Protein AF-A0A497EFI0-F1 (afdb_monomer)

Structure (mmCIF, N/CA/C/O backbone):
data_AF-A0A497EFI0-F1
#
_entry.id   AF-A0A497EFI0-F1
#
loop_
_atom_site.group_PDB
_atom_site.id
_atom_site.type_symbol
_atom_site.label_atom_id
_atom_site.label_alt_id
_atom_site.label_comp_id
_atom_site.label_asym_id
_atom_site.label_entity_id
_atom_site.label_seq_id
_atom_site.pdbx_PDB_ins_code
_atom_site.Cartn_x
_atom_site.Cartn_y
_atom_site.Cartn_z
_atom_site.occupancy
_atom_site.B_iso_or_equiv
_atom_site.auth_seq_id
_atom_site.auth_comp_id
_atom_site.auth_asym_id
_atom_site.auth_atom_id
_atom_site.pdbx_PDB_model_num
ATOM 1 N N . THR A 1 1 ? -3.364 -7.934 13.413 1.00 81.25 1 THR A N 1
ATOM 2 C CA . THR A 1 1 ? -3.113 -9.113 14.277 1.00 81.25 1 THR A CA 1
ATOM 3 C C . THR A 1 1 ? -1.949 -8.942 15.239 1.00 81.25 1 THR A C 1
ATOM 5 O O . THR A 1 1 ? -2.196 -9.172 16.417 1.00 81.25 1 THR A O 1
ATOM 8 N N . PRO A 1 2 ? -0.735 -8.529 14.817 1.00 92.06 2 PRO A N 1
ATOM 9 C CA . PRO A 1 2 ? 0.424 -8.446 15.719 1.00 92.06 2 PRO A CA 1
ATOM 10 C C . PRO A 1 2 ? 0.178 -7.584 16.967 1.00 92.06 2 PRO A C 1
ATOM 12 O O . PRO A 1 2 ? 0.389 -8.054 18.076 1.00 92.06 2 PRO A O 1
ATOM 15 N N . ALA A 1 3 ? -0.454 -6.416 16.804 1.00 95.56 3 ALA A N 1
ATOM 16 C CA . ALA A 1 3 ? -0.774 -5.524 17.921 1.00 95.56 3 ALA A CA 1
ATOM 17 C C . ALA A 1 3 ? -1.614 -6.180 19.037 1.00 95.56 3 ALA A C 1
ATOM 19 O O . ALA A 1 3 ? -1.465 -5.829 20.201 1.00 95.56 3 ALA A O 1
ATOM 20 N N . LEU A 1 4 ? -2.484 -7.149 18.715 1.00 96.50 4 LEU A N 1
ATOM 21 C CA . LEU A 1 4 ? -3.249 -7.875 19.738 1.00 96.50 4 LEU A CA 1
ATOM 22 C C . LEU A 1 4 ? -2.348 -8.789 20.576 1.00 96.50 4 LEU A C 1
ATOM 24 O O . LEU A 1 4 ? -2.566 -8.927 21.777 1.00 96.50 4 LEU A O 1
ATOM 28 N N . LEU A 1 5 ? -1.349 -9.409 19.942 1.00 96.38 5 LEU A N 1
ATOM 29 C CA . LEU A 1 5 ? -0.369 -10.248 20.627 1.00 96.38 5 LEU A CA 1
ATOM 30 C C . LEU A 1 5 ? 0.557 -9.392 21.493 1.00 96.38 5 LEU A C 1
ATOM 32 O O . LEU A 1 5 ? 0.823 -9.774 22.627 1.00 96.38 5 LEU A O 1
ATOM 36 N N . ASP A 1 6 ? 0.958 -8.217 21.008 1.00 96.69 6 ASP A N 1
ATOM 37 C CA . ASP A 1 6 ? 1.767 -7.270 21.780 1.00 96.69 6 ASP A CA 1
ATOM 38 C C . ASP A 1 6 ? 1.012 -6.769 23.018 1.00 96.69 6 ASP A C 1
ATOM 40 O O . ASP A 1 6 ? 1.574 -6.747 24.111 1.00 96.69 6 ASP A O 1
ATOM 44 N N . ILE A 1 7 ? -0.282 -6.443 22.890 1.00 97.56 7 ILE A N 1
ATOM 45 C CA . ILE A 1 7 ? -1.133 -6.069 24.034 1.00 97.56 7 ILE A CA 1
ATOM 46 C C . ILE A 1 7 ? -1.234 -7.224 25.030 1.00 97.56 7 ILE A C 1
ATOM 48 O O . ILE A 1 7 ? -1.039 -7.015 26.225 1.00 97.56 7 ILE A O 1
ATOM 52 N N . ALA A 1 8 ? -1.508 -8.446 24.561 1.00 97.19 8 ALA A N 1
ATOM 53 C CA . ALA A 1 8 ? -1.563 -9.612 25.439 1.00 97.19 8 ALA A CA 1
ATOM 54 C C . ALA A 1 8 ? -0.219 -9.845 26.150 1.00 97.19 8 ALA A C 1
ATOM 56 O O . ALA A 1 8 ? -0.197 -10.084 27.355 1.00 97.19 8 ALA A O 1
ATOM 57 N N . SER A 1 9 ? 0.898 -9.720 25.429 1.00 97.31 9 SER A N 1
ATOM 58 C CA . SER A 1 9 ? 2.241 -9.858 25.990 1.00 97.31 9 SER A CA 1
ATOM 59 C C . SER A 1 9 ? 2.523 -8.789 27.041 1.00 97.31 9 SER A C 1
ATOM 61 O O . SER A 1 9 ? 3.037 -9.122 28.105 1.00 97.31 9 SER A O 1
ATOM 63 N N . PHE A 1 10 ? 2.180 -7.527 26.773 1.00 97.69 10 PHE A N 1
ATOM 64 C CA . PHE A 1 10 ? 2.339 -6.421 27.716 1.00 97.69 10 PHE A CA 1
ATOM 65 C C . PHE A 1 10 ? 1.568 -6.684 29.012 1.00 97.69 10 PHE A C 1
ATOM 67 O O . PHE A 1 10 ? 2.179 -6.700 30.078 1.00 97.69 10 PHE A O 1
ATOM 74 N N . LEU A 1 11 ? 0.269 -6.980 28.910 1.00 97.62 11 LEU A N 1
ATOM 75 C CA . LEU A 1 11 ? -0.602 -7.211 30.066 1.00 97.62 11 LEU A CA 1
ATOM 76 C C . LEU A 1 11 ? -0.164 -8.416 30.910 1.00 97.62 11 LEU A C 1
ATOM 78 O O . LEU A 1 11 ? -0.281 -8.385 32.129 1.00 97.62 11 LEU A O 1
ATOM 82 N N . LEU A 1 12 ? 0.332 -9.483 30.277 1.00 96.19 12 LEU A N 1
ATOM 83 C CA . LEU A 1 12 ? 0.770 -10.693 30.981 1.00 96.19 12 LEU A CA 1
ATOM 84 C C . LEU A 1 12 ? 2.172 -10.574 31.581 1.00 96.19 12 LEU A C 1
ATOM 86 O O . LEU A 1 12 ? 2.466 -11.252 32.563 1.00 96.19 12 LEU A O 1
ATOM 90 N N . SER A 1 13 ? 3.038 -9.762 30.974 1.00 98.00 13 SER A N 1
ATOM 91 C CA . SER A 1 13 ? 4.444 -9.645 31.384 1.00 98.00 13 SER A CA 1
ATOM 92 C C . SER A 1 13 ? 4.680 -8.507 32.374 1.00 98.00 13 SER A C 1
ATOM 94 O O . SER A 1 13 ? 5.673 -8.555 33.089 1.00 98.00 13 SER A O 1
ATOM 96 N N . HIS A 1 14 ? 3.785 -7.516 32.411 1.00 96.62 14 HIS A N 1
ATOM 97 C CA . HIS A 1 14 ? 3.855 -6.355 33.304 1.00 96.62 14 HIS A CA 1
ATOM 98 C C . HIS A 1 14 ? 2.514 -6.108 34.030 1.00 96.62 14 HIS A C 1
ATOM 100 O O . HIS A 1 14 ? 1.999 -4.989 33.992 1.00 96.62 14 HIS A O 1
ATOM 106 N N . PRO A 1 15 ? 1.879 -7.131 34.638 1.00 96.44 15 PRO A N 1
ATOM 107 C CA . PRO A 1 15 ? 0.551 -6.996 35.247 1.00 96.44 15 PRO A CA 1
ATOM 108 C C . PRO A 1 15 ? 0.503 -6.001 36.418 1.00 96.44 15 PRO A C 1
ATOM 110 O O . PRO A 1 15 ? -0.572 -5.520 36.765 1.00 96.44 15 PRO A O 1
ATOM 113 N N . GLU A 1 16 ? 1.645 -5.708 37.038 1.00 96.56 16 GLU A N 1
ATOM 114 C CA . GLU A 1 16 ? 1.795 -4.769 38.149 1.00 96.56 16 GLU A CA 1
ATOM 115 C C . GLU A 1 16 ? 1.832 -3.295 37.732 1.00 96.56 16 GLU A C 1
ATOM 117 O O . GLU A 1 16 ? 1.641 -2.426 38.586 1.00 96.56 16 GLU A O 1
ATOM 122 N N . GLU A 1 17 ? 2.075 -2.998 36.451 1.00 95.88 17 GLU A N 1
ATOM 123 C CA . GLU A 1 17 ? 2.057 -1.619 35.965 1.00 95.88 17 GLU A CA 1
ATOM 124 C C . GLU A 1 17 ? 0.642 -1.040 36.127 1.00 95.88 17 GLU A C 1
ATOM 126 O O . GLU A 1 17 ? -0.330 -1.723 35.781 1.00 95.88 17 GLU A O 1
ATOM 131 N N . PRO A 1 18 ? 0.477 0.199 36.635 1.00 94.00 18 PRO A N 1
ATOM 132 C CA . PRO A 1 18 ? -0.839 0.760 36.950 1.00 94.00 18 PRO A CA 1
ATOM 133 C C . PRO A 1 18 ? -1.836 0.678 35.789 1.00 94.00 18 PRO A C 1
ATOM 135 O O . PRO A 1 18 ? -3.012 0.363 35.981 1.00 94.00 18 PRO A O 1
ATOM 138 N N . GLU A 1 19 ? -1.356 0.922 34.572 1.00 90.12 19 GLU A N 1
ATOM 139 C CA . GLU A 1 19 ? -2.124 0.846 33.339 1.00 90.12 19 GLU A CA 1
ATOM 140 C C . GLU A 1 19 ? -2.600 -0.578 33.023 1.00 90.12 19 GLU A C 1
ATOM 142 O O . GLU A 1 19 ? -3.739 -0.765 32.592 1.00 90.12 19 GLU A O 1
ATOM 147 N N . ALA A 1 20 ? -1.741 -1.581 33.221 1.00 96.38 20 ALA A N 1
ATOM 148 C CA . ALA A 1 20 ? -2.075 -2.980 32.982 1.00 96.38 20 ALA A CA 1
ATOM 149 C C . ALA A 1 20 ? -3.011 -3.517 34.071 1.00 96.38 20 ALA A C 1
ATOM 151 O O . ALA A 1 20 ? -4.028 -4.133 33.742 1.00 96.38 20 ALA A O 1
ATOM 152 N N . SER A 1 21 ? -2.722 -3.220 35.344 1.00 97.19 21 SER A N 1
ATOM 153 C CA . SER A 1 21 ? -3.550 -3.624 36.488 1.00 97.19 21 SER A CA 1
ATOM 154 C C . SER A 1 21 ? -4.974 -3.105 36.333 1.00 97.19 21 SER A C 1
ATOM 156 O O . SER A 1 21 ? -5.916 -3.888 36.398 1.00 97.19 21 SER A O 1
ATOM 158 N N . ALA A 1 22 ? -5.152 -1.815 36.020 1.00 96.25 22 ALA A N 1
ATOM 159 C CA . ALA A 1 22 ? -6.482 -1.235 35.843 1.00 96.25 22 ALA A CA 1
ATOM 160 C C . ALA A 1 22 ? -7.291 -1.958 34.751 1.00 96.25 22 ALA A C 1
ATOM 162 O O . ALA A 1 22 ? -8.477 -2.238 34.933 1.00 96.25 22 ALA A O 1
ATOM 163 N N . ILE A 1 23 ? -6.656 -2.308 33.628 1.00 97.88 23 ILE A N 1
ATOM 164 C CA . ILE A 1 23 ? -7.300 -3.073 32.553 1.00 97.88 23 ILE A CA 1
ATOM 165 C C . ILE A 1 23 ? -7.694 -4.469 33.038 1.00 97.88 23 ILE A C 1
ATOM 167 O O . ILE A 1 23 ? -8.836 -4.878 32.827 1.00 97.88 23 ILE A O 1
ATOM 171 N N . LEU A 1 24 ? -6.776 -5.194 33.678 1.00 97.50 24 LEU A N 1
ATOM 172 C CA . LEU A 1 24 ? -7.003 -6.568 34.131 1.00 97.50 24 LEU A CA 1
ATOM 173 C C . LEU A 1 24 ? -8.047 -6.658 35.257 1.00 97.50 24 LEU A C 1
ATOM 175 O O . LEU A 1 24 ? -8.803 -7.628 35.305 1.00 97.50 24 LEU A O 1
ATOM 179 N N . ASP A 1 25 ? -8.133 -5.637 36.111 1.00 97.38 25 ASP A N 1
ATOM 180 C CA . ASP A 1 25 ? -9.068 -5.570 37.238 1.00 97.38 25 ASP A CA 1
ATOM 181 C C . ASP A 1 25 ? -10.500 -5.211 36.807 1.00 97.38 25 ASP A C 1
ATOM 183 O O . ASP A 1 25 ? -11.474 -5.624 37.445 1.00 97.38 25 ASP A O 1
ATOM 187 N N . HIS A 1 26 ? -10.655 -4.443 35.722 1.00 97.25 26 HIS A N 1
ATOM 188 C CA . HIS A 1 26 ? -11.951 -3.893 35.308 1.00 97.25 26 HIS A CA 1
ATOM 189 C C . HIS A 1 26 ? -12.516 -4.480 34.012 1.00 97.25 26 HIS A C 1
ATOM 191 O O . HIS A 1 26 ? -13.729 -4.399 33.793 1.00 97.25 26 HIS A O 1
ATOM 197 N N . LEU A 1 27 ? -11.684 -5.055 33.140 1.00 97.56 27 LEU A N 1
ATOM 198 C CA . LEU A 1 27 ? -12.095 -5.501 31.810 1.00 97.56 27 LEU A CA 1
ATOM 199 C C . LEU A 1 27 ? -11.852 -6.995 31.604 1.00 97.56 27 LEU A C 1
ATOM 201 O O . LEU A 1 27 ? -10.815 -7.555 31.936 1.00 97.56 27 LEU A O 1
ATOM 205 N N . THR A 1 28 ? -12.807 -7.642 30.938 1.00 97.12 28 THR A N 1
ATOM 206 C CA . THR A 1 28 ? -12.587 -8.951 30.315 1.00 97.12 28 THR A CA 1
ATOM 207 C C . THR A 1 28 ? -12.268 -8.744 28.841 1.00 97.12 28 THR A C 1
ATOM 209 O O . THR A 1 28 ? -13.112 -8.259 28.085 1.00 97.12 28 THR A O 1
ATOM 212 N N . LEU A 1 29 ? -11.063 -9.126 28.418 1.00 97.44 29 LEU A N 1
ATOM 213 C CA . LEU A 1 29 ? -10.630 -8.992 27.028 1.00 97.44 29 LEU A CA 1
ATOM 214 C C . LEU A 1 29 ? -10.913 -10.275 26.240 1.00 97.44 29 LEU A C 1
ATOM 216 O O . LEU A 1 29 ? -10.437 -11.355 26.582 1.00 97.44 29 LEU A O 1
ATOM 220 N N . LEU A 1 30 ? -11.674 -10.147 25.152 1.00 97.31 30 LEU A N 1
ATOM 221 C CA . LEU A 1 30 ? -11.945 -11.229 24.205 1.00 97.31 30 LEU A CA 1
ATOM 222 C C . LEU A 1 30 ? -11.172 -10.950 22.919 1.00 97.31 30 LEU A C 1
ATOM 224 O O . LEU A 1 30 ? -11.534 -10.053 22.158 1.00 97.31 30 LEU A O 1
ATOM 228 N N . MET A 1 31 ? -10.108 -11.710 22.674 1.00 96.81 31 MET A N 1
ATOM 229 C CA . MET A 1 31 ? -9.236 -11.506 21.519 1.00 96.81 31 MET A CA 1
ATOM 230 C C . MET A 1 31 ? -9.398 -12.642 20.509 1.00 96.81 31 MET A C 1
ATOM 232 O O . MET A 1 31 ? -9.304 -13.816 20.859 1.00 96.81 31 MET A O 1
ATOM 236 N N . ILE A 1 32 ? -9.610 -12.286 19.240 1.00 95.94 32 ILE A N 1
ATOM 237 C CA . ILE A 1 32 ? -9.580 -13.213 18.101 1.00 95.94 32 ILE A CA 1
ATOM 238 C C . ILE A 1 32 ? -8.419 -12.766 17.203 1.00 95.94 32 ILE A C 1
ATOM 240 O O . ILE A 1 32 ? -8.621 -11.892 16.360 1.00 95.94 32 ILE A O 1
ATOM 244 N N . PRO A 1 33 ? -7.197 -13.307 17.384 1.00 93.12 33 PRO A N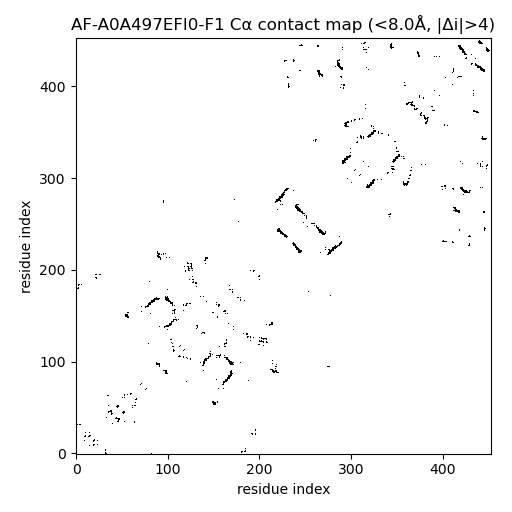 1
ATOM 245 C CA . PRO A 1 33 ? -6.017 -12.824 16.665 1.00 93.12 33 PRO A CA 1
ATOM 246 C C . PRO A 1 33 ? -6.150 -12.922 15.141 1.00 93.12 33 PRO A C 1
ATOM 248 O O . PRO A 1 33 ? -5.724 -12.017 14.426 1.00 93.12 33 PRO A O 1
ATOM 251 N N . MET A 1 34 ? -6.761 -13.997 14.640 1.00 94.62 34 MET A N 1
ATOM 252 C CA . MET A 1 34 ? -6.980 -14.213 13.213 1.00 94.62 34 MET A CA 1
ATOM 253 C C . MET A 1 34 ? -8.343 -14.861 12.979 1.00 94.62 34 MET A C 1
ATOM 255 O O . MET A 1 34 ? -8.526 -16.046 13.244 1.00 94.62 34 MET A O 1
ATOM 259 N N . LEU A 1 35 ? -9.308 -14.077 12.489 1.00 95.75 35 LEU A N 1
ATOM 260 C CA . LEU A 1 35 ? -10.653 -14.581 12.207 1.00 95.75 35 LEU A CA 1
ATOM 261 C C . LEU A 1 35 ? -10.689 -15.456 10.948 1.00 95.75 35 LEU A C 1
ATOM 263 O O . LEU A 1 35 ? -11.441 -16.417 10.930 1.00 95.75 35 LEU A O 1
ATOM 267 N N . ASN A 1 36 ? -9.900 -15.127 9.917 1.00 96.81 36 ASN A N 1
ATOM 268 C CA . ASN A 1 36 ? -9.830 -15.853 8.641 1.00 96.81 36 ASN A CA 1
ATOM 269 C C . ASN A 1 36 ? -8.434 -16.486 8.448 1.00 96.81 36 ASN A C 1
ATOM 271 O O . ASN A 1 36 ? -7.634 -15.956 7.671 1.00 96.81 36 ASN A O 1
ATOM 275 N N . PRO A 1 37 ? -8.109 -17.577 9.165 1.00 95.62 37 PRO A N 1
ATOM 276 C CA . PRO A 1 37 ? -6.789 -18.199 9.080 1.00 95.62 37 PRO A CA 1
ATOM 277 C C . PRO A 1 37 ? -6.489 -18.771 7.687 1.00 95.62 37 PRO A C 1
ATOM 279 O O . PRO A 1 37 ? -5.375 -18.599 7.203 1.00 95.62 37 PRO A O 1
ATOM 282 N N . ASP A 1 38 ? -7.477 -19.360 7.003 1.00 95.75 38 ASP A N 1
ATOM 283 C CA . ASP A 1 38 ? -7.301 -19.926 5.656 1.00 95.75 38 ASP A CA 1
ATOM 284 C C . ASP A 1 38 ? -6.945 -18.847 4.625 1.00 95.75 38 ASP A C 1
ATOM 286 O O . ASP A 1 38 ? -6.056 -19.017 3.792 1.00 95.75 38 ASP A O 1
ATOM 290 N N . GLY A 1 39 ? -7.642 -17.706 4.681 1.00 94.38 39 GLY A N 1
ATOM 291 C CA . GLY A 1 39 ? -7.337 -16.571 3.818 1.00 94.38 39 GLY A CA 1
ATOM 292 C C . GLY A 1 39 ? -5.957 -15.986 4.107 1.00 94.38 39 GLY A C 1
ATOM 293 O O . GLY A 1 39 ? -5.224 -15.680 3.171 1.00 94.38 39 GLY A O 1
ATOM 294 N N . ALA A 1 40 ? -5.580 -15.883 5.384 1.00 92.06 40 ALA A N 1
ATOM 295 C CA . ALA A 1 40 ? -4.267 -15.387 5.784 1.00 92.06 40 ALA A CA 1
ATOM 296 C C . ALA A 1 40 ? -3.125 -16.302 5.314 1.00 92.06 40 ALA A C 1
ATOM 298 O O . ALA A 1 40 ? -2.138 -15.804 4.782 1.00 92.06 40 ALA A O 1
ATOM 299 N N . GLN A 1 41 ? -3.274 -17.625 5.449 1.00 90.69 41 GLN A N 1
ATOM 300 C CA . GLN A 1 41 ? -2.273 -18.597 4.993 1.00 90.69 41 GLN A CA 1
ATOM 301 C C . GLN A 1 41 ? -2.008 -18.486 3.483 1.00 90.69 41 GLN A C 1
ATOM 303 O O . GLN A 1 41 ? -0.862 -18.572 3.042 1.00 90.69 41 GLN A O 1
ATOM 308 N N . ASP A 1 42 ? -3.063 -18.252 2.702 1.00 89.31 42 ASP A N 1
ATOM 309 C CA . ASP A 1 42 ? -3.000 -18.165 1.241 1.00 89.31 42 ASP A CA 1
ATOM 310 C C . ASP A 1 42 ? -2.867 -16.716 0.719 1.00 89.31 42 ASP A C 1
ATOM 312 O O . ASP A 1 42 ? -3.015 -16.491 -0.483 1.00 89.31 42 ASP A O 1
ATOM 316 N N . TYR A 1 43 ? -2.636 -15.725 1.593 1.00 87.94 43 TYR A N 1
ATOM 317 C CA . TYR A 1 43 ? -2.561 -14.291 1.254 1.00 87.94 43 TYR A CA 1
ATOM 318 C C . TYR A 1 43 ? -3.734 -13.801 0.390 1.00 87.94 43 TYR A C 1
ATOM 320 O O . TYR A 1 43 ? -3.582 -13.097 -0.610 1.00 87.94 43 TYR A O 1
ATOM 328 N N . ARG A 1 44 ? -4.953 -14.185 0.774 1.00 90.25 44 ARG A N 1
ATOM 329 C CA . ARG A 1 44 ? -6.186 -13.822 0.071 1.00 90.25 44 ARG A CA 1
ATOM 330 C C . ARG A 1 44 ? -7.248 -13.295 1.021 1.00 90.25 44 ARG A C 1
ATOM 332 O O . ARG A 1 44 ? -7.424 -13.744 2.148 1.00 90.25 44 ARG A O 1
ATOM 339 N N . ARG A 1 45 ? -8.060 -12.377 0.498 1.00 93.69 45 ARG A N 1
ATOM 340 C CA . ARG A 1 45 ? -9.152 -11.737 1.245 1.00 93.69 45 ARG A CA 1
ATOM 341 C C . ARG A 1 45 ? -10.246 -12.711 1.709 1.00 93.69 45 ARG A C 1
ATOM 343 O O . ARG A 1 45 ? -10.840 -12.515 2.765 1.00 93.69 45 ARG A O 1
ATOM 350 N N . ARG A 1 46 ? -10.588 -13.696 0.878 1.00 97.06 46 ARG A N 1
ATOM 351 C CA . ARG A 1 46 ? -11.712 -14.623 1.106 1.00 97.06 46 ARG A CA 1
ATOM 352 C C . ARG A 1 46 ? -11.245 -15.860 1.866 1.00 97.06 46 ARG A C 1
ATOM 354 O O . ARG A 1 46 ? -10.083 -16.228 1.755 1.00 97.06 46 ARG A O 1
ATOM 361 N N . ASN A 1 47 ? -12.141 -16.501 2.608 1.00 96.75 47 ASN A N 1
ATOM 362 C CA . ASN A 1 47 ? -11.833 -17.771 3.268 1.00 96.75 47 ASN A CA 1
ATOM 363 C C . ASN A 1 47 ? -11.742 -18.939 2.262 1.00 96.75 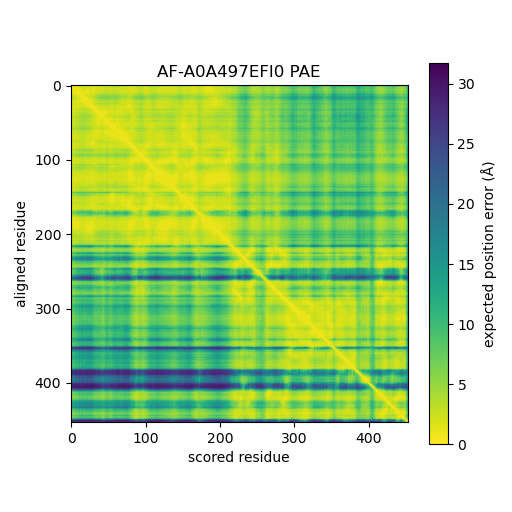47 ASN A C 1
ATOM 365 O O . ASN A 1 47 ? -11.924 -18.747 1.053 1.00 96.75 47 ASN A O 1
ATOM 369 N N . ALA A 1 48 ? -11.505 -20.164 2.746 1.00 97.00 48 ALA A N 1
ATOM 370 C CA . ALA A 1 48 ? -11.396 -21.353 1.895 1.00 97.00 48 ALA A CA 1
ATOM 371 C C . ALA A 1 48 ? -12.642 -21.624 1.031 1.00 97.00 48 ALA A C 1
ATOM 373 O O . ALA A 1 48 ? -12.519 -22.148 -0.075 1.00 97.00 48 ALA A O 1
ATOM 374 N N . GLN A 1 49 ? -13.829 -21.211 1.487 1.00 97.00 49 GLN A N 1
ATOM 375 C CA . GLN A 1 49 ? -15.088 -21.338 0.742 1.00 97.00 49 GLN A CA 1
ATOM 376 C C . GLN A 1 49 ? -15.274 -20.244 -0.326 1.00 97.00 49 GLN A C 1
ATOM 378 O O . GLN A 1 49 ? -16.292 -20.222 -1.017 1.00 97.00 49 GLN A O 1
ATOM 383 N N . GLY A 1 50 ? -14.331 -19.306 -0.457 1.00 96.94 50 GLY A N 1
ATOM 384 C CA . GLY A 1 50 ? -14.449 -18.165 -1.364 1.00 96.94 50 GLY A CA 1
ATOM 385 C C . GLY A 1 50 ? -15.405 -17.077 -0.863 1.00 96.94 50 GLY A C 1
ATOM 386 O O . GLY A 1 50 ? -15.821 -16.217 -1.644 1.00 96.94 50 GLY A O 1
ATOM 387 N N . ILE A 1 51 ? -15.754 -17.073 0.426 1.00 97.56 51 ILE A N 1
ATOM 388 C CA . ILE A 1 51 ? -16.660 -16.087 1.021 1.00 97.56 51 ILE A CA 1
ATOM 389 C C . ILE A 1 51 ? -15.838 -14.958 1.656 1.00 97.56 51 ILE A C 1
ATOM 391 O O . ILE A 1 51 ? -14.804 -15.182 2.283 1.00 97.56 51 ILE A O 1
ATOM 395 N N . ASP A 1 52 ? -16.280 -13.712 1.464 1.00 97.19 52 ASP A N 1
ATOM 396 C CA . ASP A 1 52 ? -15.776 -12.581 2.248 1.00 97.19 52 ASP A CA 1
ATOM 397 C C . ASP A 1 52 ? -16.494 -12.600 3.600 1.00 97.19 52 ASP A C 1
ATOM 399 O O . ASP A 1 52 ? -17.688 -12.291 3.673 1.00 97.19 52 ASP A O 1
ATOM 403 N N . ASN A 1 53 ? -15.770 -12.975 4.658 1.00 96.69 53 ASN A N 1
ATOM 404 C CA . ASN A 1 53 ? -16.319 -13.090 6.011 1.00 96.69 53 ASN A CA 1
ATOM 405 C C . ASN A 1 53 ? -17.003 -11.785 6.452 1.00 96.69 53 ASN A C 1
ATOM 407 O O . ASN A 1 53 ? -18.085 -11.818 7.031 1.00 96.69 53 ASN A O 1
ATOM 411 N N . ASN A 1 54 ? -16.467 -10.616 6.080 1.00 96.50 54 ASN A N 1
ATOM 412 C CA . ASN A 1 54 ? -17.058 -9.314 6.405 1.00 96.50 54 ASN A CA 1
ATOM 413 C C . ASN A 1 54 ? -18.203 -8.904 5.449 1.00 96.50 54 ASN A C 1
ATOM 415 O O . ASN A 1 54 ? -18.560 -7.727 5.346 1.00 96.50 54 ASN A O 1
ATOM 419 N N . ARG A 1 55 ? -18.772 -9.851 4.698 1.00 97.31 55 ARG A N 1
ATOM 420 C CA . ARG A 1 55 ? -19.989 -9.689 3.884 1.00 97.31 55 ARG A CA 1
ATOM 421 C C . ARG A 1 55 ? -21.038 -10.771 4.161 1.00 97.31 55 ARG A C 1
ATOM 423 O O . ARG A 1 55 ? -22.002 -10.878 3.391 1.00 97.31 55 ARG A O 1
ATOM 430 N N . ASP A 1 56 ? -20.856 -11.532 5.240 1.00 97.12 56 ASP A N 1
ATOM 431 C CA . ASP A 1 56 ? -21.673 -12.687 5.626 1.00 97.12 56 ASP A CA 1
ATOM 432 C C . ASP A 1 56 ? -22.408 -12.507 6.974 1.00 97.12 56 ASP A C 1
ATOM 434 O O . ASP A 1 56 ? -23.039 -13.428 7.481 1.00 97.12 56 ASP A O 1
ATOM 438 N N . ALA A 1 57 ? -22.415 -11.303 7.559 1.00 97.06 57 ALA A N 1
ATOM 439 C CA . ALA A 1 57 ? -22.974 -11.088 8.902 1.00 97.06 57 ALA A CA 1
ATOM 440 C C . ALA A 1 57 ? -24.489 -11.362 9.024 1.00 97.06 57 ALA A C 1
ATOM 442 O O . ALA A 1 57 ? -24.989 -11.596 10.122 1.00 97.06 57 ALA A O 1
ATOM 443 N N . ARG A 1 58 ? -25.226 -11.349 7.903 1.00 95.56 58 ARG A N 1
ATOM 444 C CA . ARG A 1 58 ? -26.680 -11.597 7.877 1.00 95.56 58 ARG A CA 1
ATOM 445 C C . ARG A 1 58 ? -27.052 -13.074 7.847 1.00 95.56 58 ARG A C 1
ATOM 447 O O . ARG A 1 58 ? -28.053 -13.447 8.446 1.00 95.56 58 ARG A O 1
ATOM 454 N N . ILE A 1 59 ? -26.311 -13.875 7.082 1.00 96.56 59 ILE A N 1
ATOM 455 C CA . ILE A 1 59 ? -26.634 -15.290 6.846 1.00 96.56 59 ILE A CA 1
ATOM 456 C C . ILE A 1 59 ? -25.819 -16.178 7.786 1.00 96.56 59 ILE A C 1
ATOM 458 O O . ILE A 1 59 ? -26.332 -17.198 8.240 1.00 96.56 59 ILE A O 1
ATOM 462 N N . LEU A 1 60 ? -24.587 -15.772 8.121 1.00 97.31 60 LEU A N 1
ATOM 463 C CA . LEU A 1 60 ? -23.651 -16.554 8.931 1.00 97.31 60 LEU A CA 1
ATOM 464 C C . LEU A 1 60 ? -23.387 -17.929 8.289 1.00 97.31 60 LEU A C 1
ATOM 466 O O . LEU A 1 60 ? -23.415 -18.978 8.947 1.00 97.31 60 LEU A O 1
ATOM 470 N N . ALA A 1 61 ? -23.176 -17.923 6.972 1.00 97.88 61 ALA A N 1
ATOM 471 C CA . ALA A 1 61 ? -22.829 -19.102 6.198 1.00 97.88 61 ALA A CA 1
ATOM 472 C C . ALA A 1 61 ? -21.478 -19.685 6.642 1.00 97.88 61 ALA A C 1
ATOM 474 O O . ALA A 1 61 ? -21.342 -20.914 6.715 1.00 97.88 61 ALA A O 1
ATOM 475 N N . THR A 1 62 ? -20.512 -18.831 6.990 1.00 97.94 62 THR A N 1
ATOM 476 C CA . THR A 1 62 ? -19.154 -19.246 7.353 1.00 97.94 62 THR A CA 1
ATOM 477 C C . THR A 1 62 ? -19.040 -19.657 8.829 1.00 97.94 62 THR A C 1
ATOM 479 O O . THR A 1 62 ? -19.715 -19.087 9.700 1.00 97.94 62 THR A O 1
ATOM 482 N N . PRO A 1 63 ? -18.220 -20.674 9.164 1.00 97.88 63 PRO A N 1
ATOM 483 C CA . PRO A 1 63 ? -17.955 -21.025 10.559 1.00 97.88 63 PRO A CA 1
ATOM 484 C C . PRO A 1 63 ? -17.343 -19.861 11.357 1.00 97.88 63 PRO A C 1
ATOM 486 O O . PRO A 1 63 ? -17.708 -19.673 12.517 1.00 97.88 63 PRO A O 1
ATOM 489 N N . GLU A 1 64 ? -16.500 -19.043 10.734 1.00 98.19 64 GLU A N 1
ATOM 490 C CA . GLU A 1 64 ? -15.880 -17.846 11.305 1.00 98.19 64 GLU A CA 1
ATOM 491 C C . GLU A 1 64 ? -16.944 -16.832 11.733 1.00 98.19 64 GLU A C 1
ATOM 493 O O . GLU A 1 64 ? -16.950 -16.364 12.875 1.00 98.19 64 GLU A O 1
ATOM 498 N N . GLY A 1 65 ? -17.906 -16.551 10.847 1.00 97.62 65 GLY A N 1
ATOM 499 C CA . GLY A 1 65 ? -19.011 -15.647 11.141 1.00 97.62 65 GLY A CA 1
ATOM 500 C C . GLY A 1 65 ? -19.900 -16.154 12.279 1.00 97.62 65 GLY A C 1
ATOM 501 O O . GLY A 1 65 ? -20.272 -15.388 13.173 1.00 97.62 65 GLY A O 1
ATOM 502 N N . ARG A 1 66 ? -20.194 -17.463 12.305 1.00 98.50 66 ARG A N 1
ATOM 503 C CA . ARG A 1 66 ? -20.955 -18.095 13.399 1.00 98.50 66 ARG A CA 1
ATOM 504 C C . ARG A 1 66 ? -20.226 -18.032 14.739 1.00 98.50 66 ARG A C 1
ATOM 506 O O . ARG A 1 66 ? -20.873 -17.793 15.758 1.00 98.50 66 ARG A O 1
ATOM 513 N N . ILE A 1 67 ? -18.910 -18.249 14.758 1.00 97.50 67 ILE A N 1
ATOM 514 C CA . ILE A 1 67 ? -18.094 -18.149 15.976 1.00 97.50 67 ILE A CA 1
ATOM 515 C C . ILE A 1 67 ? -18.099 -16.710 16.495 1.00 97.50 67 ILE A C 1
ATOM 517 O O . ILE A 1 67 ? -18.406 -16.499 17.669 1.00 97.50 67 ILE A O 1
ATOM 521 N N . LEU A 1 68 ? -17.856 -15.724 15.625 1.00 97.88 68 LEU A N 1
ATOM 522 C CA . LEU A 1 68 ? -17.866 -14.311 16.007 1.00 97.88 68 LEU A CA 1
ATOM 523 C C . LEU A 1 68 ? -19.225 -13.892 16.591 1.00 97.88 68 LEU A C 1
ATOM 525 O O . LEU A 1 68 ? -19.279 -13.279 17.659 1.00 97.88 68 LEU A O 1
ATOM 529 N N . LYS A 1 69 ? -20.333 -14.290 15.947 1.00 98.00 69 LYS A N 1
ATOM 530 C CA . LYS A 1 69 ? -21.690 -14.034 16.457 1.00 98.00 69 LYS A CA 1
ATOM 531 C C . LYS A 1 69 ? -21.930 -14.675 17.822 1.00 98.00 69 LYS A C 1
ATOM 533 O O . LYS A 1 69 ? -22.489 -14.033 18.708 1.00 98.00 69 LYS A O 1
ATOM 538 N N . ARG A 1 70 ? -21.509 -15.929 18.003 1.00 98.25 70 ARG A N 1
ATOM 539 C CA . ARG A 1 70 ? -21.690 -16.662 19.261 1.00 98.25 70 ARG A CA 1
ATOM 540 C C . ARG A 1 70 ? -20.949 -15.992 20.414 1.00 98.25 70 ARG A C 1
ATOM 542 O O . ARG A 1 70 ? -21.551 -15.778 21.460 1.00 98.25 70 ARG A O 1
ATOM 549 N N . ILE A 1 71 ? -19.681 -15.629 20.210 1.00 97.38 71 ILE A N 1
ATOM 550 C CA . ILE A 1 71 ? -18.869 -14.922 21.215 1.00 97.38 71 ILE A CA 1
ATOM 551 C C . ILE A 1 71 ? -19.542 -13.596 21.579 1.00 97.38 71 ILE A C 1
ATOM 553 O O . ILE A 1 71 ? -19.760 -13.304 22.754 1.00 97.38 71 ILE A O 1
ATOM 557 N N . ARG A 1 72 ? -19.962 -12.824 20.572 1.00 97.38 72 ARG A N 1
ATOM 558 C CA . ARG A 1 72 ? -20.705 -11.579 20.775 1.00 97.38 72 ARG A CA 1
ATOM 559 C C . ARG A 1 72 ? -21.944 -11.785 21.647 1.00 97.38 72 ARG A C 1
ATOM 561 O O . ARG A 1 72 ? -22.164 -11.015 22.576 1.00 97.38 72 ARG A O 1
ATOM 568 N N . ASP A 1 73 ? -22.774 -12.781 21.341 1.00 97.94 73 ASP A N 1
ATOM 569 C CA . ASP A 1 73 ? -24.045 -12.996 22.044 1.00 97.94 73 ASP A CA 1
ATOM 570 C C . ASP A 1 73 ? -23.855 -13.506 23.473 1.00 97.94 73 ASP A C 1
ATOM 572 O O . ASP A 1 73 ? -24.631 -13.137 24.359 1.00 97.94 73 ASP A O 1
ATOM 576 N N . GLN A 1 74 ? -22.829 -14.335 23.685 1.00 98.19 74 GLN A N 1
ATOM 577 C CA . GLN A 1 74 ? -22.484 -14.902 24.983 1.00 98.19 74 GLN A CA 1
ATOM 578 C C . GLN A 1 74 ? -21.964 -13.833 25.946 1.00 98.19 74 GLN A C 1
ATOM 580 O O . GLN A 1 74 ? -22.401 -13.786 27.092 1.00 98.19 74 GLN A O 1
ATOM 585 N N . TYR A 1 75 ? -21.047 -12.979 25.488 1.00 98.00 75 TYR A N 1
ATOM 586 C CA . TYR A 1 75 ? -20.346 -12.038 26.364 1.00 98.00 75 TYR A CA 1
ATOM 587 C C . TYR A 1 75 ? -20.903 -10.614 26.329 1.00 98.00 75 TYR A C 1
ATOM 589 O O . TYR A 1 75 ? -20.678 -9.858 27.267 1.00 98.00 75 TYR A O 1
ATOM 597 N N . ARG A 1 76 ? -21.626 -10.242 25.263 1.00 97.44 76 ARG A N 1
ATOM 598 C CA . ARG A 1 76 ? -22.200 -8.901 25.041 1.00 97.44 76 ARG A CA 1
ATOM 599 C C . ARG A 1 76 ? -21.200 -7.771 25.345 1.00 97.44 76 ARG A C 1
ATOM 601 O O . ARG A 1 76 ? -21.453 -6.971 26.244 1.00 97.44 76 ARG A O 1
ATOM 608 N N . PRO A 1 77 ? -20.070 -7.694 24.614 1.00 97.75 77 PRO A N 1
ATOM 609 C CA . PRO A 1 77 ? -19.006 -6.748 24.935 1.00 97.75 77 PRO A CA 1
ATOM 610 C C . PRO A 1 77 ? -19.505 -5.302 24.957 1.00 97.75 77 PRO A C 1
ATOM 612 O O . PRO A 1 77 ? -20.327 -4.912 24.121 1.00 97.75 77 PRO A O 1
ATOM 615 N N . VAL A 1 78 ? -18.964 -4.508 25.884 1.00 97.00 78 VAL A N 1
ATOM 616 C CA . VAL A 1 78 ? -19.273 -3.073 26.024 1.00 97.00 78 VAL A CA 1
ATOM 617 C C . VAL A 1 78 ? -18.694 -2.224 24.890 1.00 97.00 78 VAL A C 1
ATOM 619 O O . VAL A 1 78 ? -19.150 -1.102 24.678 1.00 97.00 78 VAL A O 1
ATOM 622 N N . MET A 1 79 ? -17.705 -2.763 24.173 1.00 98.25 79 MET A N 1
ATOM 623 C CA . MET A 1 79 ? -17.082 -2.201 22.979 1.00 98.25 79 MET A CA 1
ATOM 624 C C . MET A 1 79 ? -16.419 -3.325 22.172 1.00 98.25 79 MET A C 1
ATOM 626 O O . MET A 1 79 ? -15.950 -4.307 22.748 1.00 98.25 79 MET A O 1
ATOM 630 N N . GLY A 1 80 ? -16.383 -3.193 20.847 1.00 97.94 80 GLY A N 1
ATOM 631 C CA . GLY A 1 80 ? -15.618 -4.058 19.951 1.00 97.94 80 GLY A CA 1
ATOM 632 C C . GLY A 1 80 ? -14.626 -3.261 19.106 1.00 97.94 80 GLY A C 1
ATOM 633 O O . GLY A 1 80 ? -14.938 -2.156 18.667 1.00 97.94 80 GLY A O 1
ATOM 634 N N . PHE A 1 81 ? -13.459 -3.847 18.837 1.00 98.25 81 PHE A N 1
ATOM 635 C CA . PHE A 1 81 ? -12.484 -3.314 17.885 1.00 98.25 81 PHE A CA 1
ATOM 636 C C . PHE A 1 81 ? -12.485 -4.171 16.625 1.00 98.25 81 PHE A C 1
ATOM 638 O O . PHE A 1 81 ? -12.287 -5.384 16.687 1.00 98.25 81 PHE A O 1
ATOM 645 N N . ASN A 1 82 ? -12.728 -3.542 15.481 1.00 96.69 82 ASN A N 1
ATOM 646 C CA . ASN A 1 82 ? -12.740 -4.197 14.181 1.00 96.69 82 ASN A CA 1
ATOM 647 C C . ASN A 1 82 ? -11.520 -3.727 13.383 1.00 96.69 82 ASN A C 1
ATOM 649 O O . ASN A 1 82 ? -11.525 -2.627 12.835 1.00 96.69 82 ASN A O 1
ATOM 653 N N . LEU A 1 83 ? -10.466 -4.542 13.376 1.00 96.94 83 LEU A N 1
ATOM 654 C CA . LEU A 1 83 ? -9.155 -4.182 12.834 1.00 96.94 83 LEU A CA 1
ATOM 655 C C . LEU A 1 83 ? -9.030 -4.648 11.380 1.00 96.94 83 LEU A C 1
ATOM 657 O O . LEU A 1 83 ? -9.242 -5.829 11.097 1.00 96.94 83 LEU A O 1
ATOM 661 N N . HIS A 1 84 ? -8.686 -3.731 10.481 1.00 95.88 84 HIS A N 1
ATOM 662 C CA . HIS A 1 84 ? -8.524 -3.962 9.044 1.00 95.88 84 HIS A CA 1
ATOM 663 C C . HIS A 1 84 ? -7.282 -3.236 8.519 1.00 95.88 84 HIS A C 1
ATOM 665 O O . HIS A 1 84 ? -6.755 -2.326 9.163 1.00 95.88 84 HIS A O 1
ATOM 671 N N . ASP A 1 85 ? -6.860 -3.635 7.323 1.00 93.62 85 ASP A N 1
ATOM 672 C CA . ASP A 1 85 ? -5.894 -2.895 6.521 1.00 93.62 85 ASP A CA 1
ATOM 673 C C . ASP A 1 85 ? -6.599 -2.250 5.319 1.00 93.62 85 ASP A C 1
ATOM 675 O O . ASP A 1 85 ? -7.466 -2.854 4.673 1.00 93.62 85 ASP A O 1
ATOM 679 N N . GLN A 1 86 ? -6.163 -1.041 4.969 1.00 92.94 86 GLN A N 1
ATOM 680 C CA . GLN A 1 86 ? -6.606 -0.301 3.791 1.00 92.94 86 GLN A CA 1
ATOM 681 C C . GLN A 1 86 ? -5.494 -0.186 2.747 1.00 92.94 86 GLN A C 1
ATOM 683 O O . GLN A 1 86 ? -4.315 -0.386 3.024 1.00 92.94 86 GLN A O 1
ATOM 688 N N . ASP A 1 87 ? -5.869 0.202 1.526 1.00 90.19 87 ASP A N 1
ATOM 689 C CA . ASP A 1 87 ? -4.891 0.524 0.486 1.00 90.19 87 ASP A CA 1
ATOM 690 C C . ASP A 1 87 ? -3.914 1.596 0.998 1.00 90.19 87 ASP A C 1
ATOM 692 O O . ASP A 1 87 ? -4.330 2.691 1.389 1.00 90.19 87 ASP A O 1
ATOM 696 N N . ARG A 1 88 ? -2.613 1.283 0.967 1.00 88.75 88 ARG A N 1
ATOM 697 C CA . ARG A 1 88 ? -1.527 2.160 1.431 1.00 88.75 88 ARG A CA 1
ATOM 698 C C . ARG A 1 88 ? -1.452 3.507 0.705 1.00 88.75 88 ARG A C 1
ATOM 700 O O . ARG A 1 88 ? -0.724 4.389 1.140 1.00 88.75 88 ARG A O 1
ATOM 707 N N . ARG A 1 89 ? -2.186 3.663 -0.400 1.00 90.50 89 ARG A N 1
ATOM 708 C CA . ARG A 1 89 ? -2.264 4.893 -1.203 1.00 90.50 89 ARG A CA 1
ATOM 709 C C . ARG A 1 89 ? -3.477 5.755 -0.879 1.00 90.50 89 ARG A C 1
ATOM 711 O O . ARG A 1 89 ? -3.713 6.752 -1.558 1.00 90.50 89 ARG A O 1
ATOM 718 N N . LYS A 1 90 ? -4.278 5.372 0.117 1.00 93.31 90 LYS A N 1
ATOM 719 C CA . LYS A 1 90 ? -5.299 6.270 0.648 1.00 93.31 90 LYS A CA 1
ATOM 720 C C . LYS A 1 90 ? -4.663 7.455 1.357 1.00 93.31 90 LYS A C 1
ATOM 722 O O . LYS A 1 90 ? -3.594 7.332 1.951 1.00 93.31 90 LYS A O 1
ATOM 727 N N . THR A 1 91 ? -5.359 8.579 1.340 1.00 94.06 91 THR A N 1
ATOM 728 C CA . THR A 1 91 ? -4.883 9.850 1.892 1.00 94.06 91 THR A CA 1
ATOM 729 C C . THR A 1 91 ? -5.861 10.456 2.874 1.00 94.06 91 THR A C 1
ATOM 731 O O . THR A 1 91 ? -7.048 10.143 2.864 1.00 94.06 91 THR A O 1
ATOM 734 N N . VAL A 1 92 ? -5.368 11.362 3.712 1.00 95.12 92 VAL A N 1
ATOM 735 C CA . VAL A 1 92 ? -6.211 12.181 4.581 1.00 95.12 92 VAL A CA 1
ATOM 736 C C . VAL A 1 92 ? -6.857 13.285 3.750 1.00 95.12 92 VAL A C 1
ATOM 738 O O . VAL A 1 92 ? -6.195 14.248 3.360 1.00 95.12 92 VAL A O 1
ATOM 741 N N . GLY A 1 93 ? -8.146 13.145 3.440 1.00 93.31 93 GLY A N 1
ATOM 742 C CA . GLY A 1 93 ? -8.861 14.039 2.531 1.00 93.31 93 GLY A CA 1
ATOM 743 C C . GLY A 1 93 ? -8.088 14.256 1.229 1.00 93.31 93 GLY A C 1
ATOM 744 O O . GLY A 1 93 ? -7.437 13.340 0.727 1.00 93.31 93 GLY A O 1
ATOM 745 N N . ASN A 1 94 ? -8.080 15.506 0.756 1.00 89.81 94 ASN A N 1
ATOM 746 C CA . ASN A 1 94 ? -7.354 15.944 -0.440 1.00 89.81 94 ASN A CA 1
ATOM 747 C C . ASN A 1 94 ? -5.946 16.502 -0.163 1.00 89.81 94 ASN A C 1
ATOM 749 O O . ASN A 1 94 ? -5.435 17.313 -0.929 1.00 89.81 94 ASN A O 1
ATOM 753 N N . THR A 1 95 ? -5.323 16.117 0.953 1.00 89.75 95 THR A N 1
ATOM 754 C CA . THR A 1 95 ? -4.056 16.730 1.400 1.00 89.75 95 THR A CA 1
ATOM 755 C C . THR A 1 95 ? -2.814 16.175 0.700 1.00 89.75 95 THR A C 1
ATOM 757 O O . THR A 1 95 ? -1.744 16.768 0.801 1.00 89.75 95 THR A O 1
ATOM 760 N N . GLY A 1 96 ? -2.924 15.017 0.040 1.00 87.69 96 GLY A N 1
ATOM 761 C CA . GLY A 1 96 ? -1.771 14.272 -0.476 1.00 87.69 96 GLY A CA 1
ATOM 762 C C . GLY A 1 96 ? -0.937 13.574 0.611 1.00 87.69 96 GLY A C 1
ATOM 763 O O . GLY A 1 96 ? 0.049 12.915 0.280 1.00 87.69 96 GLY A O 1
ATOM 764 N N . VAL A 1 97 ? -1.326 13.675 1.888 1.00 89.94 97 VAL A N 1
ATOM 765 C CA . VAL A 1 97 ? -0.701 12.954 3.005 1.00 89.94 97 VAL A CA 1
ATOM 766 C C . VAL A 1 97 ? -1.328 11.562 3.117 1.00 89.94 97 VAL A C 1
ATOM 768 O O . VAL A 1 97 ? -2.560 11.474 3.139 1.00 89.94 97 VAL A O 1
ATOM 771 N N . PRO A 1 98 ? -0.539 10.473 3.193 1.00 92.00 98 PRO A N 1
ATOM 772 C CA . PRO A 1 98 ? -1.075 9.130 3.391 1.00 92.00 98 PRO A CA 1
ATOM 773 C C . PRO A 1 98 ? -1.933 9.019 4.659 1.00 92.00 98 PRO A C 1
ATOM 775 O O . PRO A 1 98 ? -1.566 9.524 5.718 1.00 92.00 98 PRO A O 1
ATOM 778 N N . ALA A 1 99 ? -3.065 8.324 4.564 1.00 95.69 99 ALA A N 1
ATOM 779 C CA . ALA A 1 99 ? -3.880 7.974 5.721 1.00 95.69 99 ALA A CA 1
ATOM 780 C C . ALA A 1 99 ? -3.267 6.748 6.411 1.00 95.69 99 ALA A C 1
ATOM 782 O O . ALA A 1 99 ? -3.540 5.608 6.025 1.00 95.69 99 ALA A O 1
ATOM 783 N N . THR A 1 100 ? -2.434 6.982 7.425 1.00 96.50 100 THR A N 1
ATOM 784 C CA . THR A 1 100 ? -1.800 5.916 8.215 1.00 96.50 100 THR A CA 1
ATOM 785 C C . THR A 1 100 ? -2.821 5.133 9.012 1.00 96.50 100 THR A C 1
ATOM 787 O O . THR A 1 100 ? -2.844 3.907 8.930 1.00 96.50 100 THR A O 1
ATOM 790 N N . ILE A 1 101 ? -3.701 5.835 9.724 1.00 98.00 101 ILE A N 1
ATOM 791 C CA . ILE A 1 101 ? -4.790 5.234 10.489 1.00 98.00 101 ILE A CA 1
ATOM 792 C C . ILE A 1 101 ? -6.086 5.955 10.129 1.00 98.00 101 ILE A C 1
ATOM 794 O O . ILE A 1 101 ? -6.176 7.179 10.239 1.00 98.00 101 ILE A O 1
ATOM 798 N N . ALA A 1 102 ? -7.101 5.200 9.706 1.00 98.38 102 ALA A N 1
ATOM 799 C CA . ALA A 1 102 ? -8.458 5.712 9.577 1.00 98.38 102 ALA A CA 1
ATOM 800 C C . ALA A 1 102 ? -9.388 5.040 10.589 1.00 98.38 102 ALA A C 1
ATOM 802 O O . ALA A 1 102 ? -9.458 3.815 10.654 1.00 98.38 102 ALA A O 1
ATOM 803 N N . VAL A 1 103 ? -10.115 5.839 11.369 1.00 98.69 103 VAL A N 1
ATOM 804 C CA . VAL A 1 103 ? -11.034 5.341 12.403 1.00 98.69 103 VAL A CA 1
ATOM 805 C C . VAL A 1 103 ? -12.494 5.505 11.994 1.00 98.69 103 VAL A C 1
ATOM 807 O O . VAL A 1 103 ? -12.854 6.418 11.246 1.00 98.69 103 VAL A O 1
ATOM 810 N N . LEU A 1 104 ? -13.362 4.634 12.503 1.00 98.44 104 LEU A N 1
ATOM 811 C CA . LEU A 1 104 ? -14.809 4.750 12.344 1.00 98.44 104 LEU A CA 1
ATOM 812 C C . LEU A 1 104 ? -15.549 4.305 13.602 1.00 98.44 104 LEU A C 1
ATOM 814 O O . LEU A 1 104 ? -15.434 3.161 14.038 1.00 98.44 104 LEU A O 1
ATOM 818 N N . ALA A 1 105 ? -16.394 5.196 14.116 1.00 98.38 105 ALA A N 1
ATOM 819 C CA . ALA A 1 105 ? -17.455 4.848 15.047 1.00 98.38 105 ALA A CA 1
ATOM 820 C C . ALA A 1 105 ? -18.645 4.297 14.250 1.00 98.38 105 ALA A C 1
ATOM 822 O O . ALA A 1 105 ? -19.476 5.056 13.732 1.00 98.38 105 ALA A O 1
ATOM 823 N N . VAL A 1 106 ? -18.688 2.969 14.122 1.00 97.94 106 VAL A N 1
ATOM 824 C CA . VAL A 1 106 ? -19.597 2.264 13.210 1.00 97.94 106 VAL A CA 1
ATOM 825 C C . VAL A 1 106 ? -21.056 2.631 13.493 1.00 97.94 106 VAL A C 1
ATOM 827 O O . VAL A 1 106 ? -21.467 2.730 14.650 1.00 97.94 106 VAL A O 1
ATOM 830 N N . THR A 1 107 ? -21.837 2.857 12.435 1.00 95.94 107 THR A N 1
ATOM 831 C CA . THR A 1 107 ? -23.176 3.449 12.537 1.00 95.94 107 THR A CA 1
ATOM 832 C C . THR A 1 107 ? -24.193 2.507 13.160 1.00 95.94 107 THR A C 1
ATOM 834 O O . THR A 1 107 ? -24.942 2.938 14.033 1.00 95.94 107 THR A O 1
ATOM 837 N N . GLY A 1 108 ? -24.221 1.236 12.749 1.00 95.44 108 GLY A N 1
ATOM 838 C CA . GLY A 1 108 ? -25.184 0.257 13.265 1.00 95.44 108 GLY A CA 1
ATOM 839 C C . GLY A 1 108 ? -26.580 0.324 12.637 1.00 95.44 108 GLY A C 1
ATOM 840 O O . GLY A 1 108 ? -27.350 -0.620 12.785 1.00 95.44 108 GLY A O 1
ATOM 841 N N . ASP A 1 109 ? -26.894 1.391 11.903 1.00 96.81 109 ASP A N 1
ATOM 842 C CA . ASP A 1 109 ? -28.103 1.521 11.097 1.00 96.81 109 ASP A CA 1
ATOM 843 C C . ASP A 1 109 ? -27.906 2.519 9.940 1.00 96.81 109 ASP A C 1
ATOM 845 O O . ASP A 1 109 ? -26.927 3.273 9.888 1.00 96.81 109 ASP A O 1
ATOM 849 N N . GLU A 1 110 ? -28.849 2.509 8.995 1.00 96.62 110 GLU A N 1
ATOM 850 C CA . GLU A 1 110 ? -28.857 3.390 7.821 1.00 96.62 110 GLU A CA 1
ATOM 851 C C . GLU A 1 110 ? -29.101 4.864 8.175 1.00 96.62 110 GLU A C 1
ATOM 853 O O . GLU A 1 110 ? -28.541 5.751 7.532 1.00 96.62 110 GLU A O 1
ATOM 858 N N . ALA A 1 111 ? -29.881 5.133 9.226 1.00 96.75 111 ALA A N 1
ATOM 859 C CA . ALA A 1 111 ? -30.176 6.487 9.695 1.00 96.75 111 ALA A CA 1
ATOM 860 C C . ALA A 1 111 ? -28.973 7.155 10.383 1.00 96.75 111 ALA A C 1
ATOM 862 O O . ALA A 1 111 ? -29.012 8.354 10.668 1.00 96.75 111 ALA A O 1
ATOM 863 N N . ARG A 1 112 ? -27.900 6.393 10.639 1.00 95.44 112 ARG A N 1
ATOM 864 C CA . ARG A 1 112 ? -26.714 6.819 11.378 1.00 95.44 112 ARG A CA 1
ATOM 865 C C . ARG A 1 112 ? -27.102 7.360 12.756 1.00 95.44 112 ARG A C 1
ATOM 867 O O . ARG A 1 112 ? -26.612 8.410 13.176 1.00 95.44 112 ARG A O 1
ATOM 874 N N . THR A 1 113 ? -27.954 6.638 13.480 1.00 96.25 113 THR A N 1
ATOM 875 C CA . THR A 1 113 ? -28.428 7.059 14.806 1.00 96.25 113 THR A CA 1
ATOM 876 C C . THR A 1 113 ? -27.260 7.289 15.769 1.00 96.25 113 THR A C 1
ATOM 878 O O . THR A 1 113 ? -26.377 6.441 15.918 1.00 96.25 113 THR A O 1
ATOM 881 N N . LEU A 1 114 ? -27.245 8.425 16.474 1.00 96.50 114 LEU A N 1
ATOM 882 C CA . LEU A 1 114 ? -26.306 8.667 17.574 1.00 96.50 114 LEU A CA 1
ATOM 883 C C . LEU A 1 114 ? -26.832 8.014 18.861 1.00 96.50 114 LEU A C 1
ATOM 885 O O . LEU A 1 114 ? -27.330 8.678 19.766 1.00 96.50 114 LEU A O 1
ATOM 889 N N . SER A 1 115 ? -26.758 6.686 18.921 1.00 96.50 115 SER A N 1
ATOM 890 C CA . SER A 1 115 ? -27.080 5.935 20.137 1.00 96.50 115 SER A CA 1
ATOM 891 C C . SER A 1 115 ? -26.024 6.174 21.231 1.00 96.50 115 SER A C 1
ATOM 893 O O . SER A 1 115 ? -24.896 6.563 20.914 1.00 96.50 115 SER A O 1
ATOM 895 N N . PRO A 1 116 ? -26.316 5.882 22.514 1.00 96.56 116 PRO A N 1
ATOM 896 C CA . PRO A 1 116 ? -25.309 5.954 23.578 1.00 96.56 116 PRO A CA 1
ATOM 897 C C . PRO A 1 116 ? -24.057 5.117 23.277 1.00 96.56 116 PRO A C 1
ATOM 899 O O . PRO A 1 116 ? -22.936 5.565 23.509 1.00 96.56 116 PRO A O 1
ATOM 902 N N . GLY A 1 117 ? -24.236 3.929 22.688 1.00 97.00 117 GLY A N 1
ATOM 903 C CA . GLY A 1 117 ? -23.126 3.079 22.261 1.00 97.00 117 GLY A CA 1
ATOM 904 C C . GLY A 1 117 ? -22.292 3.724 21.152 1.00 97.00 117 GLY A C 1
ATOM 905 O O . GLY A 1 117 ? -21.065 3.732 21.234 1.00 97.00 117 GLY A O 1
ATOM 906 N N . ARG A 1 118 ? -22.935 4.320 20.140 1.00 96.94 118 ARG A N 1
ATOM 907 C CA . ARG A 1 118 ? -22.210 5.005 19.062 1.00 96.94 118 ARG A CA 1
ATOM 908 C C . ARG A 1 118 ? -21.501 6.263 19.558 1.00 96.94 118 ARG A C 1
ATOM 910 O O . ARG A 1 118 ? -20.375 6.513 19.143 1.00 96.94 118 ARG A O 1
ATOM 917 N N . LEU A 1 119 ? -22.108 7.019 20.474 1.00 98.12 119 LEU A N 1
ATOM 918 C CA . LEU A 1 119 ? -21.446 8.145 21.134 1.00 98.12 119 LEU A CA 1
ATOM 919 C C . LEU A 1 119 ? -20.177 7.678 21.863 1.00 98.12 119 LEU A C 1
ATOM 921 O O . LEU A 1 119 ? -19.122 8.281 21.681 1.00 98.12 119 LEU A O 1
ATOM 925 N N . ARG A 1 120 ? -20.245 6.568 22.611 1.00 98.25 120 ARG A N 1
ATOM 926 C CA . ARG A 1 120 ? -19.064 5.964 23.250 1.00 98.25 120 ARG A CA 1
ATOM 927 C C . ARG A 1 120 ? -17.998 5.558 22.221 1.00 98.25 120 ARG A C 1
ATOM 929 O O . ARG A 1 120 ? -16.827 5.856 22.424 1.00 98.25 120 ARG A O 1
ATOM 936 N N . ALA A 1 121 ? -18.385 4.959 21.091 1.00 98.56 121 ALA A N 1
ATOM 937 C CA . ALA A 1 121 ? -17.449 4.630 20.008 1.00 98.56 121 ALA A CA 1
ATOM 938 C C . ALA A 1 121 ? -16.804 5.875 19.371 1.00 98.56 121 ALA A C 1
ATOM 940 O O . ALA A 1 121 ? -15.612 5.854 19.070 1.00 98.56 121 ALA A O 1
ATOM 941 N N . LYS A 1 122 ? -17.545 6.982 19.207 1.00 98.69 122 LYS A N 1
ATOM 942 C CA . LYS A 1 122 ? -16.963 8.249 18.734 1.00 98.69 122 LYS A CA 1
ATOM 943 C C . LYS A 1 122 ? -15.952 8.819 19.729 1.00 98.69 122 LYS A C 1
ATOM 945 O O . LYS A 1 122 ? -14.898 9.280 19.306 1.00 98.69 122 LYS A O 1
ATOM 950 N N . ARG A 1 123 ? -16.231 8.746 21.035 1.00 98.81 123 ARG A N 1
ATOM 951 C CA . ARG A 1 123 ? -15.273 9.151 22.079 1.00 98.81 123 ARG A CA 1
ATOM 952 C C . ARG A 1 123 ? -14.017 8.279 22.083 1.00 98.81 123 ARG A C 1
ATOM 954 O O . ARG A 1 123 ? -12.923 8.807 22.213 1.00 98.81 123 ARG A O 1
ATOM 961 N N . ALA A 1 124 ? -14.154 6.973 21.852 1.00 98.81 124 ALA A N 1
ATOM 962 C CA . ALA A 1 124 ? -13.005 6.092 21.635 1.00 98.81 124 ALA A CA 1
ATOM 963 C C . ALA A 1 124 ? -12.191 6.487 20.397 1.00 98.81 124 ALA A C 1
ATOM 965 O O . ALA A 1 124 ? -10.969 6.555 20.469 1.00 98.81 124 ALA A O 1
ATOM 966 N N . CYS A 1 125 ? -12.847 6.815 19.280 1.00 98.81 125 CYS A N 1
ATOM 967 C CA . CYS A 1 125 ? -12.147 7.336 18.105 1.00 98.81 125 CYS A CA 1
ATOM 968 C C . CYS A 1 125 ? -11.418 8.654 18.414 1.00 98.81 125 CYS A C 1
ATOM 970 O O . CYS A 1 125 ? -10.283 8.821 17.986 1.00 98.81 125 CYS A O 1
ATOM 972 N N . ALA A 1 126 ? -12.032 9.562 19.179 1.00 98.81 126 ALA A N 1
ATOM 973 C CA . ALA A 1 126 ? -11.397 10.804 19.622 1.00 98.81 126 ALA A CA 1
ATOM 974 C C . ALA A 1 126 ? -10.153 10.543 20.488 1.00 98.81 126 ALA A C 1
ATOM 976 O O . ALA A 1 126 ? -9.101 11.112 20.213 1.00 98.81 126 ALA A O 1
ATOM 977 N N . ALA A 1 127 ? -10.232 9.618 21.451 1.00 98.81 127 ALA A N 1
ATOM 978 C CA . ALA A 1 127 ? -9.087 9.211 22.267 1.00 98.81 127 ALA A CA 1
ATOM 979 C C . ALA A 1 127 ? -7.931 8.659 21.411 1.00 98.81 127 ALA A C 1
ATOM 981 O O . ALA A 1 127 ? -6.778 9.037 21.610 1.00 98.81 127 ALA A O 1
ATOM 982 N N . ILE A 1 128 ? -8.237 7.823 20.408 1.00 98.81 128 ILE A N 1
ATOM 983 C CA . ILE A 1 128 ? -7.238 7.329 19.444 1.00 98.81 128 ILE A CA 1
ATOM 984 C C . ILE A 1 128 ? -6.594 8.496 18.690 1.00 98.81 128 ILE A C 1
ATOM 986 O O . ILE A 1 128 ? -5.373 8.552 18.566 1.00 98.81 128 ILE A O 1
ATOM 990 N N . VAL A 1 129 ? -7.398 9.430 18.178 1.00 98.69 129 VAL A N 1
ATOM 991 C CA . VAL A 1 129 ? -6.900 10.581 17.411 1.00 98.69 129 VAL A CA 1
ATOM 992 C C . VAL A 1 129 ? -5.959 11.429 18.253 1.00 98.69 129 VAL A C 1
ATOM 994 O O . VAL A 1 129 ? -4.860 11.747 17.805 1.00 98.69 129 VAL A O 1
ATOM 997 N N . GLU A 1 130 ? -6.356 11.770 19.474 1.00 98.56 130 GLU A N 1
ATOM 998 C CA . GLU A 1 130 ? -5.547 12.574 20.391 1.00 98.56 130 GLU A CA 1
ATOM 999 C C . GLU A 1 130 ? -4.222 11.878 20.730 1.00 98.56 130 GLU A C 1
ATOM 1001 O O . GLU A 1 130 ? -3.165 12.508 20.657 1.00 98.56 130 GLU A O 1
ATOM 1006 N N . ALA A 1 131 ? -4.255 10.571 21.006 1.00 98.50 131 ALA A N 1
ATOM 1007 C CA . ALA A 1 131 ? -3.067 9.784 21.331 1.00 98.50 131 ALA A CA 1
ATOM 1008 C C . ALA A 1 131 ? -2.102 9.620 20.146 1.00 98.50 131 ALA A C 1
ATOM 1010 O O . ALA A 1 131 ? -0.882 9.642 20.324 1.00 98.50 131 ALA A O 1
ATOM 1011 N N . LEU A 1 132 ? -2.628 9.459 18.927 1.00 98.31 132 LEU A N 1
ATOM 1012 C CA . LEU A 1 132 ? -1.814 9.215 17.735 1.00 98.31 132 LEU A CA 1
ATOM 1013 C C . LEU A 1 132 ? -1.359 10.493 17.022 1.00 98.31 132 LEU A C 1
ATOM 1015 O O . LEU A 1 132 ? -0.348 10.458 16.324 1.00 98.31 132 LEU A O 1
ATOM 1019 N N . THR A 1 133 ? -2.043 11.625 17.208 1.00 97.38 133 THR A N 1
ATOM 1020 C CA . THR A 1 133 ? -1.668 12.919 16.607 1.00 97.38 133 THR A CA 1
ATOM 1021 C C . THR A 1 133 ? -0.190 13.291 16.806 1.00 97.38 133 THR A C 1
ATOM 1023 O O . THR A 1 133 ? 0.442 13.670 15.819 1.00 97.38 133 THR A O 1
ATOM 1026 N N . PRO A 1 134 ? 0.416 13.172 18.008 1.00 96.88 134 PRO A N 1
ATOM 1027 C CA . PRO A 1 134 ? 1.839 13.479 18.179 1.00 96.88 134 PRO A CA 1
ATOM 1028 C C . PRO A 1 134 ? 2.778 12.473 17.494 1.00 96.88 134 PRO A C 1
ATOM 1030 O O . PRO A 1 134 ? 3.939 12.797 17.256 1.00 96.88 134 PRO A O 1
ATOM 1033 N N . LEU A 1 135 ? 2.306 11.263 17.176 1.00 95.44 135 LEU A N 1
ATOM 1034 C CA . LEU A 1 135 ? 3.107 10.206 16.548 1.00 95.44 135 LEU A CA 1
ATOM 1035 C C . LEU A 1 135 ? 3.049 10.264 15.016 1.00 95.44 135 LEU A C 1
ATOM 1037 O O . LEU A 1 135 ? 4.048 9.993 14.352 1.00 95.44 135 LEU A O 1
ATOM 1041 N N . ILE A 1 136 ? 1.885 10.615 14.465 1.00 94.81 136 ILE A N 1
ATOM 1042 C CA . ILE A 1 136 ? 1.603 10.673 13.024 1.00 94.81 136 ILE A CA 1
ATOM 1043 C C . ILE A 1 136 ? 0.815 11.946 12.665 1.00 94.81 136 ILE A C 1
ATOM 1045 O O . ILE A 1 136 ? -0.345 11.871 12.243 1.00 94.81 136 ILE A O 1
ATOM 1049 N N . PRO A 1 137 ? 1.413 13.141 12.825 1.00 93.31 137 PRO A N 1
ATOM 1050 C CA . PRO A 1 137 ? 0.720 14.400 12.574 1.00 93.31 137 PRO A CA 1
ATOM 1051 C C . PRO A 1 137 ? 0.212 14.468 11.128 1.00 93.31 137 PRO A C 1
ATOM 1053 O O . PRO A 1 137 ? 0.977 14.325 10.177 1.00 93.31 137 PRO A O 1
ATOM 1056 N N . GLY A 1 138 ? -1.098 14.672 10.967 1.00 93.69 138 GLY A N 1
ATOM 1057 C CA . GLY A 1 138 ? -1.759 14.720 9.659 1.00 93.69 138 GLY A CA 1
ATOM 1058 C C . GLY A 1 138 ? -1.995 13.362 8.984 1.00 93.69 138 GLY A C 1
ATOM 1059 O O . GLY A 1 138 ? -2.553 13.351 7.895 1.00 93.69 138 GLY A O 1
ATOM 1060 N N . GLY A 1 139 ? -1.618 12.239 9.610 1.00 95.88 139 GLY A N 1
ATOM 1061 C CA . GLY A 1 139 ? -1.813 10.873 9.092 1.00 95.88 139 GLY A CA 1
ATOM 1062 C C . GLY A 1 139 ? -3.105 10.184 9.556 1.00 95.88 139 GLY A C 1
ATOM 1063 O O . GLY A 1 139 ? -3.272 8.982 9.341 1.00 95.88 139 GLY A O 1
ATOM 1064 N N . LEU A 1 140 ? -4.005 10.920 10.216 1.00 98.00 140 LEU A N 1
ATOM 1065 C CA . LEU A 1 140 ? -5.267 10.420 10.765 1.00 98.00 140 LEU A CA 1
ATOM 1066 C C . LEU A 1 140 ? -6.449 10.831 9.886 1.00 98.00 140 LEU A C 1
ATOM 1068 O O . LEU A 1 140 ? -6.587 11.998 9.525 1.00 98.00 140 LEU A O 1
ATOM 1072 N N . ALA A 1 141 ? -7.326 9.878 9.585 1.00 98.00 141 ALA A N 1
ATOM 1073 C CA . ALA A 1 141 ? -8.543 10.107 8.814 1.00 98.00 141 ALA A CA 1
ATOM 1074 C C . ALA A 1 141 ? -9.756 9.415 9.444 1.00 98.00 141 ALA A C 1
ATOM 1076 O O . ALA A 1 141 ? -9.647 8.579 10.342 1.00 98.00 141 ALA A O 1
ATOM 1077 N N . ARG A 1 142 ? -10.937 9.739 8.933 1.00 97.75 142 ARG A N 1
ATOM 1078 C CA . ARG A 1 142 ? -12.171 9.007 9.189 1.00 97.75 142 ARG A CA 1
ATOM 1079 C C . ARG A 1 142 ? -12.466 8.061 8.032 1.00 97.75 142 ARG A C 1
ATOM 1081 O O . ARG A 1 142 ? -12.296 8.420 6.870 1.00 97.75 142 ARG A O 1
ATOM 1088 N N . PHE A 1 143 ? -12.915 6.852 8.343 1.00 97.00 143 PHE A N 1
ATOM 1089 C CA . PHE A 1 143 ? -13.409 5.923 7.330 1.00 97.00 143 PHE A CA 1
ATOM 1090 C C . PHE A 1 143 ? -14.863 6.239 6.944 1.00 97.00 143 PHE A C 1
ATOM 1092 O O . PHE A 1 143 ? -15.619 6.771 7.755 1.00 97.00 143 PHE A O 1
ATOM 1099 N N . ASP A 1 144 ? -15.253 5.899 5.713 1.00 93.12 144 ASP A N 1
ATOM 1100 C CA . ASP A 1 144 ? -16.618 6.071 5.200 1.00 93.12 144 ASP A CA 1
ATOM 1101 C C . ASP A 1 144 ? -17.685 5.497 6.154 1.00 93.12 144 ASP A C 1
ATOM 1103 O O . ASP A 1 144 ? -17.667 4.320 6.510 1.00 93.12 144 ASP A O 1
ATOM 1107 N N . GLU A 1 145 ? -18.642 6.340 6.550 1.00 89.88 145 GLU A N 1
ATOM 1108 C CA . GLU A 1 145 ? -19.727 5.994 7.480 1.00 89.88 145 GLU A CA 1
ATOM 1109 C C . GLU A 1 145 ? -20.966 5.424 6.761 1.00 89.88 145 GLU A C 1
ATOM 1111 O O . GLU A 1 145 ? -22.095 5.509 7.257 1.00 89.88 145 GLU A O 1
ATOM 1116 N N . SER A 1 146 ? -20.826 4.924 5.535 1.00 92.94 146 SER A N 1
ATOM 1117 C CA . SER A 1 146 ? -21.952 4.320 4.824 1.00 92.94 146 SER A CA 1
ATOM 1118 C C . SER A 1 146 ? -22.364 3.004 5.479 1.00 92.94 146 SER A C 1
ATOM 1120 O O . SER A 1 146 ? -21.541 2.123 5.724 1.00 92.94 146 SER A O 1
ATOM 1122 N N . TRP A 1 147 ? -23.666 2.866 5.736 1.00 93.00 147 TRP A N 1
ATOM 1123 C CA . TRP A 1 147 ? -24.239 1.654 6.309 1.00 93.00 147 TRP A CA 1
ATOM 1124 C C . TRP A 1 147 ? -24.002 0.450 5.394 1.00 93.00 147 TRP A C 1
ATOM 1126 O O . TRP A 1 147 ? -24.388 0.449 4.222 1.00 93.00 147 TRP A O 1
ATOM 1136 N N . SER A 1 148 ? -23.399 -0.602 5.944 1.00 94.25 148 SER A N 1
ATOM 1137 C CA . SER A 1 148 ? -23.133 -1.851 5.243 1.00 94.25 148 SER A CA 1
ATOM 1138 C C . SER A 1 148 ? -23.885 -2.999 5.919 1.00 94.25 148 SER A C 1
ATOM 1140 O O . SER A 1 148 ? -23.336 -3.690 6.783 1.00 94.25 148 SER A O 1
ATOM 1142 N N . PRO A 1 149 ? -25.125 -3.314 5.486 1.00 94.75 149 PRO A N 1
ATOM 1143 C CA . PRO A 1 149 ? -25.993 -4.282 6.167 1.00 94.75 149 PRO A CA 1
ATOM 1144 C C . PRO A 1 149 ? -25.434 -5.706 6.194 1.00 94.75 149 PRO A C 1
ATOM 1146 O O . PRO A 1 149 ? -25.966 -6.573 6.879 1.00 94.75 149 PRO A O 1
ATOM 1149 N N . ARG A 1 150 ? -24.390 -5.981 5.410 1.00 97.06 150 ARG A N 1
ATOM 1150 C CA . ARG A 1 150 ? -23.726 -7.283 5.319 1.00 97.06 150 ARG A CA 1
ATOM 1151 C C . ARG A 1 150 ? -22.445 -7.370 6.149 1.00 97.06 150 ARG A C 1
ATOM 1153 O O . ARG A 1 150 ? -21.904 -8.470 6.257 1.00 97.06 150 ARG A O 1
ATOM 1160 N N . SER A 1 151 ? -21.941 -6.249 6.666 1.00 97.19 151 SER A N 1
ATOM 1161 C CA . SER A 1 151 ? -20.682 -6.205 7.406 1.00 97.19 151 SER A CA 1
ATOM 1162 C C . SER A 1 151 ? -20.868 -6.586 8.867 1.00 97.19 151 SER A C 1
ATOM 1164 O O . SER A 1 151 ? -21.934 -6.376 9.450 1.00 97.19 151 SER A O 1
ATOM 1166 N N . PHE A 1 152 ? -19.829 -7.167 9.463 1.00 97.44 152 PHE A N 1
ATOM 1167 C CA . PHE A 1 152 ? -19.874 -7.543 10.869 1.00 97.44 152 PHE A CA 1
ATOM 1168 C C . PHE A 1 152 ? -19.872 -6.326 11.777 1.00 97.44 152 PHE A C 1
ATOM 1170 O O . PHE A 1 152 ? -20.649 -6.328 12.720 1.00 97.44 152 PHE A O 1
ATOM 1177 N N . GLY A 1 153 ? -19.073 -5.291 11.495 1.00 96.94 153 GLY A N 1
ATOM 1178 C CA . GLY A 1 153 ? -19.021 -4.092 12.340 1.00 96.94 153 GLY A CA 1
ATOM 1179 C C . GLY A 1 153 ? -20.405 -3.475 12.537 1.00 96.94 153 GLY A C 1
ATOM 1180 O O . GLY A 1 153 ? -20.839 -3.249 13.663 1.00 96.94 153 GLY A O 1
ATOM 1181 N N . ASP A 1 154 ? -21.125 -3.285 11.435 1.00 97.56 154 ASP A N 1
ATOM 1182 C CA . ASP A 1 154 ? -22.476 -2.733 11.430 1.00 97.56 154 ASP A CA 1
ATOM 1183 C C . ASP A 1 154 ? -23.471 -3.606 12.187 1.00 97.56 154 ASP A C 1
ATOM 1185 O O . ASP A 1 154 ? -24.215 -3.128 13.041 1.00 97.56 154 ASP A O 1
ATOM 1189 N N . ASN A 1 155 ? -23.449 -4.912 11.928 1.00 97.81 155 ASN A N 1
ATOM 1190 C CA . ASN A 1 155 ? -24.350 -5.834 12.602 1.00 97.81 155 ASN A CA 1
ATOM 1191 C C . ASN A 1 155 ? -24.006 -6.003 14.093 1.00 97.81 155 ASN A C 1
ATOM 1193 O O . ASN A 1 155 ? -24.916 -6.100 14.903 1.00 97.81 155 ASN A O 1
ATOM 1197 N N . LEU A 1 156 ? -22.731 -5.976 14.490 1.00 97.69 156 LEU A N 1
ATOM 1198 C CA . LEU A 1 156 ? -22.292 -5.973 15.892 1.00 97.69 156 LEU A CA 1
ATOM 1199 C C . LEU A 1 156 ? -22.870 -4.770 16.645 1.00 97.69 156 LEU A C 1
ATOM 1201 O O . LEU A 1 156 ? -23.470 -4.961 17.709 1.00 97.69 156 LEU A O 1
ATOM 1205 N N . THR A 1 157 ? -22.767 -3.572 16.058 1.00 97.50 157 THR A N 1
ATOM 1206 C CA . THR A 1 157 ? -23.383 -2.354 16.602 1.00 97.50 157 THR A CA 1
ATOM 1207 C C . THR A 1 157 ? -24.902 -2.489 16.663 1.00 97.50 157 THR A C 1
ATOM 1209 O O . THR A 1 157 ? -25.476 -2.259 17.727 1.00 97.50 157 THR A O 1
ATOM 1212 N N . ALA A 1 158 ? -25.549 -2.955 15.590 1.00 96.69 158 ALA A N 1
ATOM 1213 C CA . ALA A 1 158 ? -26.997 -3.181 15.546 1.00 96.69 158 ALA A CA 1
ATOM 1214 C C . ALA A 1 158 ? -27.477 -4.202 16.593 1.00 96.69 158 ALA A C 1
ATOM 1216 O O . ALA A 1 158 ? -28.549 -4.059 17.178 1.00 96.69 158 ALA A O 1
ATOM 1217 N N . TRP A 1 159 ? -26.680 -5.237 16.866 1.00 96.81 159 TRP A N 1
ATOM 1218 C CA . TRP A 1 159 ? -26.978 -6.240 17.886 1.00 96.81 159 TRP A CA 1
ATOM 1219 C C . TRP A 1 159 ? -26.769 -5.707 19.308 1.00 96.81 159 TRP A C 1
ATOM 1221 O O . TRP A 1 159 ? -27.259 -6.328 20.254 1.00 96.81 159 TRP A O 1
ATOM 1231 N N . GLY A 1 160 ? -26.072 -4.576 19.473 1.00 96.38 160 GLY A N 1
ATOM 1232 C CA . GLY A 1 160 ? -25.916 -3.847 20.735 1.00 96.38 160 GLY A CA 1
ATOM 1233 C C . GLY A 1 160 ? -24.481 -3.734 21.260 1.00 96.38 160 GLY A C 1
ATOM 1234 O O . GLY A 1 160 ? -24.300 -3.331 22.403 1.00 96.38 160 GLY A O 1
ATOM 1235 N N . THR A 1 161 ? -23.466 -4.113 20.481 1.00 98.25 161 THR A N 1
ATOM 1236 C CA . THR A 1 161 ? -22.047 -3.943 20.844 1.00 98.25 161 THR A CA 1
ATOM 1237 C C . THR A 1 161 ? -21.450 -2.824 19.995 1.00 98.25 161 THR A C 1
ATOM 1239 O O . THR A 1 161 ? -21.229 -3.057 18.810 1.00 98.25 161 THR A O 1
ATOM 1242 N N . PRO A 1 162 ? -21.187 -1.622 20.539 1.00 98.00 162 PRO A N 1
ATOM 1243 C CA . PRO A 1 162 ? -20.642 -0.530 19.741 1.00 98.00 162 PRO A CA 1
ATOM 1244 C C . PRO A 1 162 ? -19.237 -0.867 19.237 1.00 98.00 162 PRO A C 1
ATOM 1246 O O . PRO A 1 162 ? -18.418 -1.403 19.985 1.00 98.00 162 PRO A O 1
ATOM 1249 N N . VAL A 1 163 ? -18.963 -0.552 17.970 1.00 98.56 163 VAL A N 1
ATOM 1250 C CA . VAL A 1 163 ? -17.708 -0.919 17.304 1.00 98.56 163 VAL A CA 1
ATOM 1251 C C . VAL A 1 163 ? -16.893 0.312 16.920 1.00 98.56 163 VAL A C 1
ATOM 1253 O O . VAL A 1 163 ? -17.403 1.231 16.276 1.00 98.56 163 VAL A O 1
ATOM 1256 N N . VAL A 1 164 ? -15.607 0.277 17.267 1.00 98.69 164 VAL A N 1
ATOM 1257 C CA . VAL A 1 164 ? -14.559 1.115 16.679 1.00 98.69 164 VAL A CA 1
ATOM 1258 C C . VAL A 1 164 ? -13.874 0.299 15.593 1.00 98.69 164 VAL A C 1
ATOM 1260 O O . VAL A 1 164 ? -13.320 -0.768 15.856 1.00 98.69 164 VAL A O 1
ATOM 1263 N N . LEU A 1 165 ? -13.930 0.778 14.358 1.00 98.50 165 LEU A N 1
ATOM 1264 C CA . 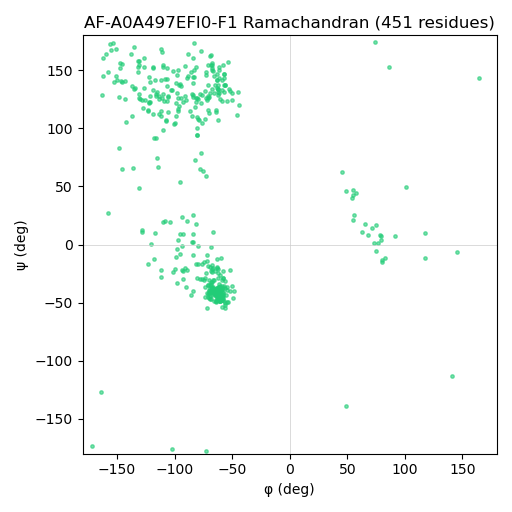LEU A 1 165 ? -13.163 0.225 13.254 1.00 98.50 165 LEU A CA 1
ATOM 1265 C C . LEU A 1 165 ? -11.857 1.008 13.108 1.00 98.50 165 LEU A C 1
ATOM 1267 O O . LEU A 1 165 ? -11.872 2.237 13.179 1.00 98.50 165 LEU A O 1
ATOM 1271 N N . ILE A 1 166 ? -10.754 0.290 12.906 1.00 98.50 166 ILE A N 1
ATOM 1272 C CA . ILE A 1 166 ? -9.432 0.855 12.624 1.00 98.50 166 ILE A CA 1
ATOM 1273 C C . ILE A 1 166 ? -8.959 0.257 11.300 1.00 98.50 166 ILE A C 1
ATOM 1275 O O . ILE A 1 166 ? -8.767 -0.953 11.213 1.00 98.50 166 ILE A O 1
ATOM 1279 N N . GLU A 1 167 ? -8.789 1.097 10.283 1.00 97.62 167 GLU A N 1
ATOM 1280 C CA . GLU A 1 167 ? -8.079 0.752 9.053 1.00 97.62 167 GLU A CA 1
ATOM 1281 C C . GLU A 1 167 ? -6.637 1.248 9.137 1.00 97.62 167 GLU A C 1
ATOM 1283 O O . GLU A 1 167 ? -6.401 2.445 9.325 1.00 97.62 167 GLU A O 1
ATOM 1288 N N . SER A 1 168 ? -5.682 0.352 8.925 1.00 95.81 168 SER A N 1
ATOM 1289 C CA . SER A 1 168 ? -4.253 0.677 8.915 1.00 95.81 168 SER A CA 1
ATOM 1290 C C . SER A 1 168 ? -3.710 0.653 7.497 1.00 95.81 168 SER A C 1
ATOM 1292 O O . SER A 1 168 ? -4.060 -0.213 6.701 1.00 95.81 168 SER A O 1
ATOM 1294 N N . GLY A 1 169 ? -2.902 1.641 7.133 1.00 91.25 169 GLY A N 1
ATOM 1295 C CA . GLY A 1 169 ? -2.457 1.784 5.755 1.00 91.25 169 GLY A CA 1
ATOM 1296 C C . GLY A 1 169 ? -1.268 2.711 5.607 1.00 91.25 169 GLY A C 1
ATOM 1297 O O . GLY A 1 169 ? -0.230 2.492 6.213 1.00 91.25 169 GLY A O 1
ATOM 1298 N N . GLY A 1 170 ? -1.400 3.706 4.732 1.00 88.75 170 GLY A N 1
ATOM 1299 C CA . GLY A 1 170 ? -0.289 4.492 4.202 1.00 88.75 170 GLY A CA 1
ATOM 1300 C C . GLY A 1 170 ? 0.738 4.931 5.243 1.00 88.75 170 GLY A C 1
ATOM 1301 O O . GLY A 1 170 ? 0.429 5.654 6.186 1.00 88.75 170 GLY A O 1
ATOM 1302 N N . LEU A 1 171 ? 1.982 4.505 5.056 1.00 85.00 171 LEU A N 1
ATOM 1303 C CA . LEU A 1 171 ? 3.051 4.772 6.005 1.00 85.00 171 LEU A CA 1
ATOM 1304 C C . LEU A 1 171 ? 3.666 6.158 5.789 1.00 85.00 171 LEU A C 1
ATOM 1306 O O . LEU A 1 171 ? 3.835 6.583 4.639 1.00 85.00 171 LEU A O 1
ATOM 1310 N N . PRO A 1 172 ? 4.067 6.850 6.869 1.00 75.56 172 PRO A N 1
ATOM 1311 C CA . PRO A 1 172 ? 4.966 7.986 6.753 1.00 75.56 172 PRO A CA 1
ATOM 1312 C C . PRO A 1 172 ? 6.276 7.568 6.055 1.00 75.56 172 PRO A C 1
ATOM 1314 O O . PRO A 1 172 ? 6.738 6.439 6.250 1.00 75.56 172 PRO A O 1
ATOM 1317 N N . PRO A 1 173 ? 6.915 8.455 5.272 1.00 74.06 173 PRO A N 1
ATOM 1318 C CA . PRO A 1 173 ? 8.194 8.15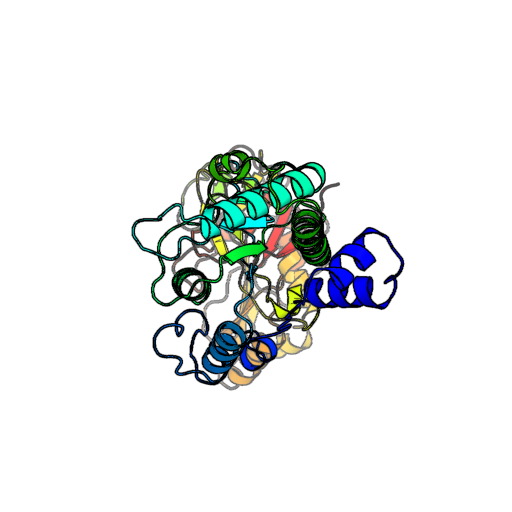5 4.634 1.00 74.06 173 PRO A CA 1
ATOM 1319 C C . PRO A 1 173 ? 9.245 7.648 5.634 1.00 74.06 173 PRO A C 1
ATOM 1321 O O . PRO A 1 173 ? 9.426 8.230 6.703 1.00 74.06 173 PRO A O 1
ATOM 1324 N N . GLY A 1 174 ? 9.949 6.570 5.277 1.00 79.19 174 GLY A N 1
ATOM 1325 C CA . GLY A 1 174 ? 11.018 5.985 6.096 1.00 79.19 174 GLY A CA 1
ATOM 1326 C C . GLY A 1 174 ? 10.554 5.100 7.260 1.00 79.19 174 GLY A C 1
ATOM 1327 O O . GLY A 1 174 ? 11.398 4.644 8.025 1.00 79.19 174 GLY A O 1
ATOM 1328 N N . ARG A 1 175 ? 9.247 4.850 7.404 1.00 84.12 175 ARG A N 1
ATOM 1329 C CA . ARG A 1 175 ? 8.694 3.874 8.355 1.00 84.12 175 ARG A CA 1
ATOM 1330 C C . ARG A 1 175 ? 8.403 2.545 7.660 1.00 84.12 175 ARG A C 1
ATOM 1332 O O . ARG A 1 175 ? 8.078 2.526 6.473 1.00 84.12 175 ARG A O 1
ATOM 1339 N N . ASP A 1 176 ? 8.500 1.455 8.409 1.00 84.94 176 ASP A N 1
ATOM 1340 C CA . ASP A 1 176 ? 8.149 0.106 7.969 1.00 84.94 176 ASP A CA 1
ATOM 1341 C C . ASP A 1 176 ? 6.781 -0.336 8.526 1.00 84.94 176 ASP A C 1
ATOM 1343 O O . ASP A 1 176 ? 6.061 0.434 9.166 1.00 84.94 176 ASP A O 1
ATOM 1347 N N . LEU A 1 177 ? 6.397 -1.585 8.250 1.00 85.25 177 LEU A N 1
ATOM 1348 C CA . LEU A 1 177 ? 5.124 -2.159 8.695 1.00 85.25 177 LEU A CA 1
ATOM 1349 C C . LEU A 1 177 ? 5.039 -2.347 10.222 1.00 85.25 177 LEU A C 1
ATOM 1351 O O . LEU A 1 177 ? 3.927 -2.414 10.756 1.00 85.25 177 LEU A O 1
ATOM 1355 N N . GLU A 1 178 ? 6.164 -2.407 10.941 1.00 90.06 178 GLU A N 1
ATOM 1356 C CA . GLU A 1 178 ? 6.158 -2.514 12.406 1.00 90.06 178 GLU A CA 1
ATOM 1357 C C . GLU A 1 178 ? 5.605 -1.236 13.042 1.00 90.06 178 GLU A C 1
ATOM 1359 O O . GLU A 1 178 ? 4.907 -1.297 14.057 1.00 90.06 178 GLU A O 1
ATOM 1364 N N . GLU A 1 179 ? 5.792 -0.082 12.396 1.00 93.44 179 GLU A N 1
ATOM 1365 C CA . GLU A 1 179 ? 5.186 1.175 12.837 1.00 93.44 179 GLU A CA 1
ATOM 1366 C C . GLU A 1 179 ? 3.650 1.090 12.867 1.00 93.44 179 GLU A C 1
ATOM 1368 O O . GLU A 1 179 ? 3.034 1.560 13.824 1.00 93.44 179 GLU A O 1
ATOM 1373 N N . LEU A 1 180 ? 3.006 0.438 11.887 1.00 94.12 180 LEU A N 1
ATOM 1374 C CA . LEU A 1 180 ? 1.548 0.234 11.921 1.00 94.12 180 LEU A CA 1
ATOM 1375 C C . LEU A 1 180 ? 1.136 -0.635 13.106 1.00 94.12 180 LEU A C 1
ATOM 1377 O O . LEU A 1 180 ? 0.127 -0.355 13.758 1.00 94.12 180 LEU A O 1
ATOM 1381 N N . THR A 1 181 ? 1.924 -1.665 13.411 1.00 94.88 181 THR A N 1
ATOM 1382 C CA . THR A 1 181 ? 1.698 -2.515 14.585 1.00 94.88 181 THR A CA 1
ATOM 1383 C C . THR A 1 181 ? 1.783 -1.692 15.869 1.00 94.88 181 THR A C 1
ATOM 1385 O O . THR A 1 181 ? 0.848 -1.720 16.672 1.00 94.88 181 THR A O 1
ATOM 1388 N N . ARG A 1 182 ? 2.832 -0.872 16.014 1.00 96.62 182 ARG A N 1
ATOM 1389 C CA . ARG A 1 182 ? 3.029 0.030 17.156 1.00 96.62 182 ARG A CA 1
ATOM 1390 C C . ARG A 1 182 ? 1.875 1.021 17.320 1.00 96.62 182 ARG A C 1
ATOM 1392 O O . ARG A 1 182 ? 1.389 1.222 18.430 1.00 96.62 182 ARG A O 1
ATOM 1399 N N . LEU A 1 183 ? 1.407 1.631 16.232 1.00 97.75 183 LEU A N 1
ATOM 1400 C CA . LEU A 1 183 ? 0.301 2.595 16.270 1.00 97.75 183 LEU A CA 1
ATOM 1401 C C . LEU A 1 183 ? -1.026 1.930 16.655 1.00 97.75 183 LEU A C 1
ATOM 1403 O O . LEU A 1 183 ? -1.782 2.500 17.438 1.00 97.75 183 LEU A O 1
ATOM 1407 N N . ASN A 1 184 ? -1.296 0.714 16.169 1.00 98.06 184 ASN A N 1
ATOM 1408 C CA . ASN A 1 184 ? -2.467 -0.056 16.596 1.00 98.06 184 ASN A CA 1
ATOM 1409 C C . ASN A 1 184 ? -2.384 -0.458 18.071 1.00 98.06 184 ASN A C 1
ATOM 1411 O O . ASN A 1 184 ? -3.396 -0.389 18.768 1.00 98.06 184 ASN A O 1
ATOM 1415 N N . PHE A 1 185 ? -1.197 -0.848 18.551 1.00 97.94 185 PHE A N 1
ATOM 1416 C CA . PHE A 1 185 ? -0.962 -1.130 19.967 1.00 97.94 185 PHE A CA 1
ATOM 1417 C C . PHE A 1 185 ? -1.329 0.088 20.821 1.00 97.94 185 PHE A C 1
ATOM 1419 O O . PHE A 1 185 ? -2.160 -0.029 21.719 1.00 97.94 185 PHE A O 1
ATOM 1426 N N . VAL A 1 186 ? -0.787 1.267 20.485 1.00 98.31 186 VAL A N 1
ATOM 1427 C CA . VAL A 1 186 ? -1.082 2.520 21.199 1.00 98.31 186 VAL A CA 1
ATOM 1428 C C . VAL A 1 186 ? -2.575 2.847 21.126 1.00 98.31 186 VAL A C 1
ATOM 1430 O O . VAL A 1 186 ? -3.191 3.074 22.159 1.00 98.31 186 VAL A O 1
ATOM 1433 N N . ALA A 1 187 ? -3.183 2.801 19.937 1.00 98.56 187 ALA A N 1
ATOM 1434 C CA . ALA A 1 187 ? -4.597 3.124 19.745 1.00 98.56 187 ALA A CA 1
ATOM 1435 C C . ALA A 1 187 ? -5.527 2.277 20.626 1.00 98.56 187 ALA A C 1
ATOM 1437 O O . ALA A 1 187 ? -6.396 2.810 21.316 1.00 98.56 187 ALA A O 1
ATOM 1438 N N . ILE A 1 188 ? -5.355 0.954 20.600 1.00 98.56 188 ILE A N 1
ATOM 1439 C CA . ILE A 1 188 ? -6.218 0.037 21.347 1.00 98.56 188 ILE A CA 1
ATOM 1440 C C . ILE A 1 188 ? -5.944 0.175 22.846 1.00 98.56 188 ILE A C 1
ATOM 1442 O O . ILE A 1 188 ? -6.896 0.296 23.616 1.00 98.56 188 ILE A O 1
ATOM 1446 N N . LEU A 1 189 ? -4.672 0.198 23.263 1.00 98.00 189 LEU A N 1
ATOM 1447 C CA . LEU A 1 189 ? -4.308 0.302 24.676 1.00 98.00 189 LEU A CA 1
ATOM 1448 C C . LEU A 1 189 ? -4.838 1.598 25.302 1.00 98.00 189 LEU A C 1
ATOM 1450 O O . LEU A 1 189 ? -5.420 1.542 26.382 1.00 98.00 189 LEU A O 1
ATOM 1454 N N . THR A 1 190 ? -4.736 2.731 24.599 1.00 98.31 190 THR A N 1
ATOM 1455 C CA . THR A 1 190 ? -5.306 4.006 25.054 1.00 98.31 190 THR A CA 1
ATOM 1456 C C . THR A 1 190 ? -6.809 3.895 25.289 1.00 98.31 190 THR A C 1
ATOM 1458 O O . THR A 1 190 ? -7.291 4.284 26.347 1.00 98.31 190 THR A O 1
ATOM 1461 N N . VAL A 1 191 ? -7.574 3.310 24.362 1.00 98.56 191 VAL A N 1
ATOM 1462 C CA . VAL A 1 191 ? -9.023 3.163 24.577 1.00 98.56 191 VAL A CA 1
ATOM 1463 C C . VAL A 1 191 ? -9.326 2.245 25.764 1.00 98.56 191 VAL A C 1
ATOM 1465 O O . VAL A 1 191 ? -10.248 2.537 26.521 1.00 98.56 191 VAL A O 1
ATOM 1468 N N . LEU A 1 192 ? -8.562 1.165 25.967 1.00 98.50 192 LEU A N 1
ATOM 1469 C CA . LEU A 1 192 ? -8.742 0.284 27.128 1.00 98.50 192 LEU A CA 1
ATOM 1470 C C . LEU A 1 192 ? -8.501 1.030 28.451 1.00 98.50 192 LEU A C 1
ATOM 1472 O O . LEU A 1 192 ? -9.339 0.946 29.345 1.00 98.50 192 LEU A O 1
ATOM 1476 N N . GLN A 1 193 ? -7.419 1.804 28.548 1.00 97.62 193 GLN A N 1
ATOM 1477 C CA . GLN A 1 193 ? -7.103 2.628 29.725 1.00 97.62 193 GLN A CA 1
ATOM 1478 C C . GLN A 1 193 ? -8.186 3.682 29.992 1.00 97.62 193 GLN A C 1
ATOM 1480 O O . GLN A 1 193 ? -8.607 3.906 31.128 1.00 97.62 193 GLN A O 1
ATOM 1485 N N . GLU A 1 194 ? -8.680 4.323 28.937 1.00 98.00 194 GLU A N 1
ATOM 1486 C CA . GLU A 1 194 ? -9.680 5.382 29.054 1.00 98.00 194 GLU A CA 1
ATOM 1487 C C . GLU A 1 194 ? -11.079 4.850 29.390 1.00 98.00 194 GLU A C 1
ATOM 1489 O O . GLU A 1 194 ? -11.853 5.509 30.095 1.00 98.00 194 GLU A O 1
ATOM 1494 N N . LEU A 1 195 ? -11.393 3.620 28.971 1.00 98.06 195 LEU A N 1
ATOM 1495 C CA . LEU A 1 195 ? -12.580 2.904 29.435 1.00 98.06 195 LEU A CA 1
ATOM 1496 C C . LEU A 1 195 ? -12.522 2.658 30.948 1.00 98.06 195 LEU A C 1
ATOM 1498 O O . LEU A 1 195 ? -13.524 2.883 31.627 1.00 98.06 195 LEU A O 1
ATOM 1502 N N . THR A 1 196 ? -11.367 2.253 31.488 1.00 97.44 196 THR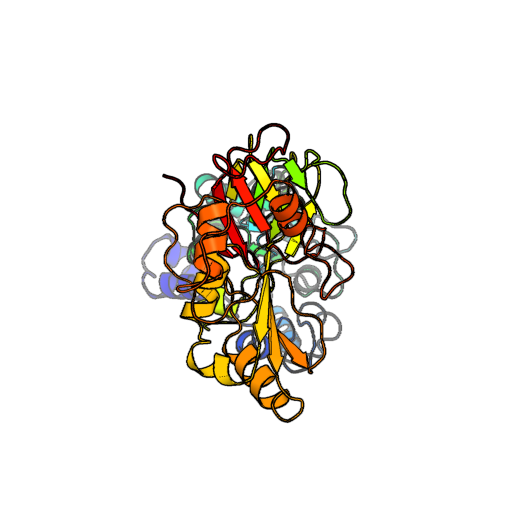 A N 1
ATOM 1503 C CA . THR A 1 196 ? -11.213 2.005 32.933 1.00 97.44 196 THR A CA 1
ATOM 1504 C C . THR A 1 196 ? -11.138 3.283 33.757 1.00 97.44 196 THR A C 1
ATOM 1506 O O . THR A 1 196 ? -11.587 3.300 34.900 1.00 97.44 196 THR A O 1
ATOM 1509 N N . ARG A 1 197 ? -10.601 4.369 33.189 1.00 96.06 197 ARG A N 1
ATOM 1510 C CA . ARG A 1 197 ? -10.427 5.643 33.894 1.00 96.06 197 ARG A CA 1
ATOM 1511 C C . ARG A 1 197 ? -11.752 6.358 34.135 1.00 96.06 197 ARG A C 1
ATOM 1513 O O . ARG A 1 197 ? -12.040 6.754 35.263 1.00 96.06 197 ARG A O 1
ATOM 1520 N N . ASN A 1 198 ? -12.535 6.586 33.081 1.00 96.56 198 ASN A N 1
ATOM 1521 C CA . ASN A 1 198 ? -13.803 7.311 33.192 1.00 96.56 198 ASN A CA 1
ATOM 1522 C C . ASN A 1 198 ? -14.790 7.031 32.052 1.00 96.56 198 ASN A C 1
ATOM 1524 O O . ASN A 1 198 ? -15.607 7.895 31.733 1.00 96.56 198 ASN A O 1
ATOM 1528 N N . ASP A 1 199 ? -14.719 5.851 31.432 1.00 97.00 199 ASP A N 1
ATOM 1529 C CA . ASP A 1 199 ? -15.577 5.481 30.302 1.00 97.00 199 ASP A CA 1
ATOM 1530 C C . ASP A 1 199 ? -15.510 6.501 29.145 1.00 97.00 199 ASP A C 1
ATOM 1532 O O . ASP A 1 199 ? -16.526 6.889 28.557 1.00 97.00 199 ASP A O 1
ATOM 1536 N N . LEU A 1 200 ? -14.290 6.963 28.833 1.00 98.12 200 LEU A N 1
ATOM 1537 C CA . LEU A 1 200 ? -13.973 7.891 27.737 1.00 98.12 200 LEU A CA 1
ATOM 1538 C C . LEU A 1 200 ? -14.626 9.281 27.849 1.00 98.12 200 LEU A C 1
ATOM 1540 O O . LEU A 1 200 ? -14.599 10.053 26.889 1.00 98.12 200 LEU A O 1
ATOM 1544 N N . VAL A 1 201 ? -15.235 9.628 28.987 1.00 96.31 201 VAL A N 1
ATOM 1545 C CA . VAL A 1 201 ? -16.025 10.864 29.151 1.00 96.31 201 VAL A CA 1
ATOM 1546 C C . VAL A 1 201 ? -15.192 12.127 28.917 1.00 96.31 201 VAL A C 1
ATOM 1548 O O . VAL A 1 201 ? -15.744 13.143 28.497 1.00 96.31 201 VAL A O 1
ATOM 1551 N N . SER A 1 202 ? -13.876 12.066 29.139 1.00 96.06 202 SER A N 1
ATOM 1552 C CA . SER A 1 202 ? -12.962 13.191 28.906 1.00 96.06 202 SER A CA 1
ATOM 1553 C C . SER A 1 202 ? -12.706 13.527 27.436 1.00 96.06 202 SER A C 1
ATOM 1555 O O . SER A 1 202 ? -12.180 14.605 27.178 1.00 96.06 202 SER A O 1
ATOM 1557 N N . HIS A 1 203 ? -13.064 12.655 26.490 1.00 97.94 203 HIS A N 1
ATOM 1558 C CA . HIS A 1 203 ? -12.775 12.860 25.070 1.00 97.94 203 HIS A CA 1
ATOM 1559 C C . HIS A 1 203 ? -14.004 13.418 24.343 1.00 97.94 203 HIS A C 1
ATOM 1561 O O . HIS A 1 203 ? -15.079 12.809 24.343 1.00 97.94 203 HIS A O 1
ATOM 1567 N N . GLY A 1 204 ? -13.857 14.592 23.723 1.00 97.69 204 GLY A N 1
ATOM 1568 C CA . GLY A 1 204 ? -14.912 15.222 22.924 1.00 97.69 204 GLY A CA 1
ATOM 1569 C C . GLY A 1 204 ? -15.116 14.474 21.608 1.00 97.69 204 GLY A C 1
ATOM 1570 O O . GLY A 1 204 ? -14.175 14.307 20.835 1.00 97.69 204 GLY A O 1
ATOM 1571 N N . PHE A 1 205 ? -16.338 14.017 21.321 1.00 97.00 205 PHE A N 1
ATOM 1572 C CA . PHE A 1 205 ? -16.605 13.234 20.106 1.00 97.00 205 PHE A CA 1
ATOM 1573 C C . PHE A 1 205 ? -16.443 14.065 18.819 1.00 97.00 205 PHE A C 1
ATOM 1575 O O . PHE A 1 205 ? -16.289 13.511 17.732 1.00 97.00 205 PHE A O 1
ATOM 1582 N N . GLU A 1 206 ? -16.449 15.391 18.938 1.00 97.69 206 GLU A N 1
ATOM 1583 C CA . GLU A 1 206 ? -16.243 16.360 17.867 1.00 97.69 206 GLU A CA 1
ATOM 1584 C C . GLU A 1 206 ? -14.849 16.238 17.234 1.00 97.69 206 GLU A C 1
ATOM 1586 O O . GLU A 1 206 ? -14.688 16.481 16.036 1.00 97.69 206 GLU A O 1
ATOM 1591 N N . VAL A 1 207 ? -13.849 15.789 18.003 1.00 97.56 207 VAL A N 1
ATOM 1592 C CA . VAL A 1 207 ? -12.505 15.482 17.486 1.00 97.56 207 VAL A CA 1
ATOM 1593 C C . VAL A 1 207 ? -12.583 14.428 16.379 1.00 97.56 207 VAL A C 1
ATOM 1595 O O . VAL A 1 207 ? -11.939 14.566 15.345 1.00 97.56 207 VAL A O 1
ATOM 1598 N N . TYR A 1 208 ? -13.429 13.409 16.546 1.00 97.75 208 TYR A N 1
ATOM 1599 C CA . TYR A 1 208 ? -13.684 12.414 15.505 1.00 97.75 208 TYR A CA 1
ATOM 1600 C C . TYR A 1 208 ? -14.493 12.990 14.331 1.00 97.75 208 TYR A C 1
ATOM 1602 O O . TYR A 1 208 ? -14.168 12.731 13.173 1.00 97.75 208 TYR A O 1
ATOM 1610 N N . ASP A 1 209 ? -15.530 13.788 14.605 1.00 96.38 209 ASP A N 1
ATOM 1611 C CA . ASP A 1 209 ? -16.434 14.294 13.558 1.00 96.38 209 ASP A CA 1
ATOM 1612 C C . ASP A 1 209 ? -15.762 15.284 12.593 1.00 96.38 209 ASP A C 1
ATOM 1614 O O . ASP A 1 209 ? -16.202 15.422 11.445 1.00 96.38 209 ASP A O 1
ATOM 1618 N N . THR A 1 210 ? -14.691 15.939 13.043 1.00 96.38 210 THR A N 1
ATOM 1619 C CA . THR A 1 210 ? -13.895 16.895 12.258 1.00 96.38 210 THR A CA 1
ATOM 1620 C C . THR A 1 210 ? -12.822 16.242 11.385 1.00 96.38 210 THR A C 1
ATOM 1622 O O . THR A 1 210 ? -12.250 16.918 10.528 1.00 96.38 210 THR A O 1
ATOM 1625 N N . LEU A 1 211 ? -12.570 14.936 11.538 1.00 97.69 211 LEU A N 1
ATOM 1626 C CA . LEU A 1 211 ? -11.600 14.230 10.707 1.00 97.69 211 LEU A CA 1
ATOM 1627 C C . LEU A 1 211 ? -12.011 14.235 9.221 1.00 97.69 211 LEU A C 1
ATOM 1629 O O . LEU A 1 211 ? -13.156 13.888 8.887 1.00 97.69 211 LEU A O 1
ATOM 1633 N N . PRO A 1 212 ? -11.067 14.533 8.308 1.00 96.88 212 PRO A N 1
ATOM 1634 C CA . PRO A 1 212 ? -11.254 14.311 6.879 1.00 96.88 212 PRO A CA 1
ATOM 1635 C C . PRO A 1 212 ? -11.475 12.828 6.570 1.00 96.88 212 PRO A C 1
ATOM 1637 O O . PRO A 1 212 ? -10.941 11.961 7.263 1.00 96.88 212 PRO A O 1
ATOM 1640 N N . LEU A 1 213 ? -12.222 12.522 5.508 1.00 97.00 213 LEU A N 1
ATOM 1641 C CA . LEU A 1 213 ? -12.370 11.143 5.036 1.00 97.00 213 LEU A CA 1
ATOM 1642 C C . LEU A 1 213 ? -11.058 10.602 4.454 1.00 97.00 213 LEU A C 1
ATOM 1644 O O . LEU A 1 213 ? -10.219 11.363 3.976 1.00 97.00 213 LEU A O 1
ATOM 1648 N N . ASN A 1 214 ? -10.883 9.282 4.475 1.00 95.12 214 ASN A N 1
ATOM 1649 C CA . ASN A 1 214 ? -9.777 8.618 3.793 1.00 95.12 214 ASN A CA 1
ATOM 1650 C C . ASN A 1 214 ? -10.057 8.453 2.285 1.00 95.12 214 ASN A C 1
ATOM 1652 O O . ASN A 1 214 ? -10.747 7.523 1.850 1.00 95.12 214 ASN A O 1
ATOM 1656 N N . GLU A 1 215 ? -9.478 9.331 1.475 1.00 92.00 215 GLU A N 1
ATOM 1657 C CA . GLU A 1 215 ? -9.749 9.414 0.038 1.00 92.00 215 GLU A CA 1
ATOM 1658 C C . GLU A 1 215 ? -8.841 8.505 -0.800 1.00 92.00 215 GLU A C 1
ATOM 1660 O O . GLU A 1 215 ? -7.823 7.987 -0.335 1.00 92.00 215 GLU A O 1
ATOM 1665 N N . ARG A 1 216 ? -9.238 8.277 -2.057 1.00 86.69 216 ARG A N 1
ATOM 1666 C CA . ARG A 1 216 ? -8.472 7.516 -3.060 1.00 86.69 216 ARG A CA 1
ATOM 1667 C C . ARG A 1 216 ? -7.979 8.440 -4.179 1.00 86.69 216 ARG A C 1
ATOM 1669 O O . ARG A 1 216 ? -8.481 9.541 -4.351 1.00 86.69 216 ARG A O 1
ATOM 1676 N N . ASN A 1 217 ? -7.069 7.925 -5.008 1.00 77.62 217 ASN A N 1
ATOM 1677 C CA . ASN A 1 217 ? -6.662 8.485 -6.309 1.00 77.62 217 ASN A CA 1
ATOM 1678 C C . ASN A 1 217 ? -5.898 9.818 -6.295 1.00 77.62 217 ASN A C 1
ATOM 1680 O O . ASN A 1 217 ? -5.642 10.362 -7.362 1.00 77.62 217 ASN A O 1
ATOM 1684 N N . ILE A 1 218 ? -5.487 10.324 -5.135 1.00 85.62 218 ILE A N 1
ATOM 1685 C CA . ILE A 1 218 ? -4.698 11.563 -5.042 1.00 85.62 218 ILE A CA 1
ATOM 1686 C C . ILE A 1 218 ? -3.249 11.317 -4.608 1.00 85.62 218 ILE A C 1
ATOM 1688 O O . ILE A 1 218 ? -2.578 12.216 -4.106 1.00 85.62 218 ILE A O 1
ATOM 1692 N N . TRP A 1 219 ? -2.770 10.084 -4.751 1.00 90.81 219 TRP A N 1
ATOM 1693 C CA . TRP A 1 219 ? -1.434 9.689 -4.332 1.00 90.81 219 TRP A CA 1
ATOM 1694 C C . TRP A 1 219 ? -0.853 8.635 -5.275 1.00 90.81 219 TRP A C 1
ATOM 1696 O O . TRP A 1 219 ? -1.559 7.706 -5.681 1.00 90.81 219 TRP A O 1
ATOM 1706 N N . ALA A 1 220 ? 0.436 8.756 -5.591 1.00 92.12 220 ALA A N 1
ATOM 1707 C CA . ALA A 1 220 ? 1.194 7.763 -6.349 1.00 92.12 220 ALA A CA 1
ATOM 1708 C C . ALA A 1 220 ? 2.538 7.427 -5.687 1.00 92.12 220 ALA A C 1
ATOM 1710 O O . ALA A 1 220 ? 3.125 8.253 -4.990 1.00 92.12 220 ALA A O 1
ATOM 1711 N N . ASP A 1 221 ? 3.054 6.217 -5.924 1.00 90.75 221 ASP A N 1
ATOM 1712 C CA . ASP A 1 221 ? 4.332 5.798 -5.325 1.00 90.75 221 ASP A CA 1
ATOM 1713 C C . ASP A 1 221 ? 5.482 6.691 -5.773 1.00 90.75 221 ASP A C 1
ATOM 1715 O O . ASP A 1 221 ? 6.291 7.144 -4.959 1.00 90.75 221 ASP A O 1
ATOM 1719 N N . VAL A 1 222 ? 5.514 6.980 -7.071 1.00 93.25 222 VAL A N 1
ATOM 1720 C CA . VAL A 1 222 ? 6.513 7.843 -7.683 1.00 93.25 222 VAL A CA 1
ATOM 1721 C C . VAL A 1 222 ? 5.823 8.823 -8.619 1.00 93.25 222 VAL A C 1
ATOM 1723 O O . VAL A 1 222 ? 4.992 8.427 -9.438 1.00 93.25 222 VAL A O 1
ATOM 1726 N N . VAL A 1 223 ? 6.213 10.094 -8.530 1.00 95.25 223 VAL A N 1
ATOM 1727 C CA . VAL A 1 223 ? 5.834 11.135 -9.491 1.00 95.25 223 VAL A CA 1
ATOM 1728 C C . VAL A 1 223 ? 7.097 11.730 -10.103 1.00 95.25 223 VAL A C 1
ATOM 1730 O O . VAL A 1 223 ? 7.963 12.243 -9.398 1.00 95.25 223 VAL A O 1
ATOM 1733 N N . VAL A 1 224 ? 7.197 11.675 -11.426 1.00 95.69 224 VAL A N 1
ATOM 1734 C CA . VAL A 1 224 ? 8.242 12.313 -12.226 1.00 95.69 224 VAL A CA 1
ATOM 1735 C C . VAL A 1 224 ? 7.695 13.643 -12.737 1.00 95.69 224 VAL A C 1
ATOM 1737 O O . VAL A 1 224 ? 6.728 13.644 -13.501 1.00 95.69 224 VAL A O 1
ATOM 1740 N N . ARG A 1 225 ? 8.276 14.766 -12.298 1.00 94.69 225 ARG A N 1
ATOM 1741 C CA . ARG A 1 225 ? 7.715 16.112 -12.511 1.00 94.69 225 ARG A CA 1
ATOM 1742 C C . ARG A 1 225 ? 8.528 16.980 -13.456 1.00 94.69 225 ARG A C 1
ATOM 1744 O O . ARG A 1 225 ? 9.751 17.016 -13.382 1.00 94.69 225 ARG A O 1
ATOM 1751 N N . GLY A 1 226 ? 7.837 17.759 -14.282 1.00 90.25 226 GLY A N 1
ATOM 1752 C CA . GLY A 1 226 ? 8.404 18.895 -15.008 1.00 90.25 226 GLY A CA 1
ATOM 1753 C C . GLY A 1 226 ? 9.207 18.552 -16.265 1.00 90.25 226 GLY A C 1
ATOM 1754 O O . GLY A 1 226 ? 9.801 19.463 -16.851 1.00 90.25 226 GLY A O 1
ATOM 1755 N N . GLY A 1 227 ? 9.205 17.285 -16.686 1.00 90.88 227 GLY A N 1
ATOM 1756 C CA . GLY A 1 227 ? 9.922 16.805 -17.865 1.00 90.88 227 GLY A CA 1
ATOM 1757 C C . GLY A 1 227 ? 9.186 17.007 -19.187 1.00 90.88 227 GLY A C 1
ATOM 1758 O O . GLY A 1 227 ? 8.026 17.426 -19.253 1.00 90.88 227 GLY A O 1
ATOM 1759 N N . PHE A 1 228 ? 9.897 16.697 -20.267 1.00 92.94 228 PHE A N 1
ATOM 1760 C CA . PHE A 1 228 ? 9.318 16.516 -21.593 1.00 92.94 228 PHE A CA 1
ATOM 1761 C C . PHE A 1 228 ? 9.110 15.032 -21.841 1.00 92.94 228 PHE A C 1
ATOM 1763 O O . PHE A 1 228 ? 9.922 14.222 -21.421 1.00 92.94 228 PHE A O 1
ATOM 1770 N N . MET A 1 229 ? 8.058 14.666 -22.554 1.00 90.75 229 MET A N 1
ATOM 1771 C CA . MET A 1 229 ? 7.783 13.295 -22.949 1.00 90.75 229 MET A CA 1
ATOM 1772 C C . MET A 1 229 ? 7.776 13.212 -24.466 1.00 90.75 229 MET A C 1
ATOM 1774 O O . MET A 1 229 ? 7.138 14.029 -25.131 1.00 90.75 229 MET A O 1
ATOM 1778 N N . LEU A 1 230 ? 8.466 12.216 -25.010 1.00 86.38 230 LEU A N 1
ATOM 1779 C CA . LEU A 1 230 ? 8.374 11.868 -26.421 1.00 86.38 230 LEU A CA 1
ATOM 1780 C C . LEU A 1 230 ? 7.927 10.413 -26.522 1.00 86.38 230 LEU A C 1
ATOM 1782 O O . LEU A 1 230 ? 8.538 9.505 -25.958 1.00 86.38 230 LEU A O 1
ATOM 1786 N N . ARG A 1 231 ? 6.805 10.208 -27.214 1.00 79.62 231 ARG A N 1
ATOM 1787 C CA . ARG A 1 231 ? 6.218 8.888 -27.423 1.00 79.62 231 ARG A CA 1
ATOM 1788 C C . ARG A 1 231 ? 6.355 8.479 -28.886 1.00 79.62 231 ARG A C 1
ATOM 1790 O O . ARG A 1 231 ? 6.322 9.340 -29.764 1.00 79.62 231 ARG A O 1
ATOM 1797 N N . PRO A 1 232 ? 6.400 7.171 -29.150 1.00 73.06 232 PRO A N 1
ATOM 1798 C CA . PRO A 1 232 ? 6.273 6.642 -30.500 1.00 73.06 232 PRO A CA 1
ATOM 1799 C C . PRO A 1 232 ? 5.032 7.193 -31.207 1.00 73.06 232 PRO A C 1
ATOM 1801 O O . PRO A 1 232 ? 3.944 7.199 -30.627 1.00 73.06 232 PRO A O 1
ATOM 1804 N N . GLY A 1 233 ? 5.198 7.658 -32.447 1.00 71.44 233 GLY A N 1
ATOM 1805 C CA . GLY A 1 233 ? 4.116 8.248 -33.242 1.00 71.44 233 GLY A CA 1
ATOM 1806 C C . GLY A 1 233 ? 3.750 9.694 -32.881 1.00 71.44 233 GLY A C 1
ATOM 1807 O O . GLY A 1 233 ? 2.752 10.195 -33.388 1.00 71.44 233 GLY A O 1
ATOM 1808 N N . VAL A 1 234 ? 4.522 10.363 -32.016 1.00 76.50 234 VAL A N 1
ATOM 1809 C CA . VAL A 1 234 ? 4.378 11.796 -31.719 1.00 76.50 234 VAL A CA 1
ATOM 1810 C C . VAL A 1 234 ? 5.582 12.547 -32.289 1.00 76.50 234 VAL A C 1
ATOM 1812 O O . VAL A 1 234 ? 6.719 12.213 -31.974 1.00 76.50 234 VAL A O 1
ATOM 1815 N N . ASP A 1 235 ? 5.336 13.578 -33.099 1.00 75.44 235 ASP A N 1
ATOM 1816 C CA . ASP A 1 235 ? 6.389 14.277 -33.857 1.00 75.44 235 ASP A CA 1
ATOM 1817 C C . ASP A 1 235 ? 7.242 15.238 -33.022 1.00 75.44 235 ASP A C 1
ATOM 1819 O O . ASP A 1 235 ? 8.293 15.700 -33.464 1.00 75.44 235 ASP A O 1
ATOM 1823 N N . SER A 1 236 ? 6.780 15.619 -31.832 1.00 83.12 236 SER A N 1
ATOM 1824 C CA . SER A 1 236 ? 7.474 16.592 -30.990 1.00 83.12 236 SER A CA 1
ATOM 1825 C C . SER A 1 236 ? 7.292 16.287 -29.504 1.00 83.12 236 SER A C 1
ATOM 1827 O O . SER A 1 236 ? 6.187 15.931 -29.086 1.00 83.12 236 SER A O 1
ATOM 1829 N N . PRO A 1 237 ? 8.346 16.455 -28.685 1.00 88.31 237 PRO A N 1
ATOM 1830 C CA . PRO A 1 237 ? 8.232 16.338 -27.240 1.00 88.31 237 PRO A CA 1
ATOM 1831 C C . PRO A 1 237 ? 7.220 17.337 -26.672 1.00 88.31 237 PRO A C 1
ATOM 1833 O O . PRO A 1 237 ? 7.176 18.497 -27.085 1.00 88.31 237 PRO A O 1
ATOM 1836 N N . TYR A 1 238 ? 6.451 16.912 -25.675 1.00 90.25 238 TYR A N 1
ATOM 1837 C CA . TYR A 1 238 ? 5.475 17.752 -24.977 1.00 90.25 238 TYR A CA 1
ATOM 1838 C C . TYR A 1 238 ? 5.718 17.720 -23.468 1.00 90.25 238 TYR A C 1
ATOM 1840 O O . TYR A 1 238 ? 6.265 16.752 -22.944 1.00 90.25 238 TYR A O 1
ATOM 1848 N N . ARG A 1 239 ? 5.336 18.783 -22.752 1.00 92.94 239 ARG A N 1
ATOM 1849 C CA . ARG A 1 239 ? 5.406 18.798 -21.283 1.00 92.94 239 ARG A CA 1
ATOM 1850 C C . ARG A 1 239 ? 4.346 17.865 -20.711 1.00 92.94 239 ARG A C 1
ATOM 1852 O O . ARG A 1 239 ? 3.176 17.998 -21.060 1.00 92.94 239 ARG A O 1
ATOM 1859 N N . ALA A 1 240 ? 4.765 16.967 -19.832 1.00 93.69 240 ALA A N 1
ATOM 1860 C CA . ALA A 1 240 ? 3.874 16.131 -19.043 1.00 93.69 240 ALA A CA 1
ATOM 1861 C C . ALA A 1 240 ? 4.632 15.552 -17.848 1.00 93.69 240 ALA A C 1
ATOM 1863 O O . ALA A 1 240 ? 5.808 15.198 -17.961 1.00 93.69 240 ALA A O 1
ATOM 1864 N N . ASP A 1 241 ? 3.924 15.409 -16.739 1.00 95.44 241 ASP A N 1
ATOM 1865 C CA . ASP A 1 241 ? 4.336 14.595 -15.609 1.00 95.44 241 ASP A CA 1
ATOM 1866 C C . ASP A 1 241 ? 3.947 13.130 -15.847 1.00 95.44 241 ASP A C 1
ATOM 1868 O O . ASP A 1 241 ? 3.073 12.806 -16.661 1.00 95.44 241 ASP A O 1
ATOM 1872 N N . LEU A 1 242 ? 4.600 12.237 -15.109 1.00 95.56 242 LEU A N 1
ATOM 1873 C CA . LEU A 1 242 ? 4.299 10.810 -15.087 1.00 95.56 242 LEU A CA 1
ATOM 1874 C C . LEU A 1 242 ? 4.185 10.358 -13.634 1.00 95.56 242 LEU A C 1
ATOM 1876 O O . LEU A 1 242 ? 5.130 10.529 -12.869 1.00 95.56 242 LEU A O 1
ATOM 1880 N N . ALA A 1 243 ? 3.076 9.728 -13.261 1.00 95.50 243 ALA A N 1
ATOM 1881 C CA . ALA A 1 243 ? 2.944 9.081 -11.960 1.00 95.50 243 ALA A CA 1
ATOM 1882 C C . ALA A 1 243 ? 2.743 7.579 -12.125 1.00 95.50 243 ALA A C 1
ATOM 1884 O O . ALA A 1 243 ? 2.036 7.130 -13.032 1.00 95.50 243 ALA A O 1
ATOM 1885 N N . PHE A 1 244 ? 3.339 6.784 -11.243 1.00 94.31 244 PHE A N 1
ATOM 1886 C CA . PHE A 1 244 ? 3.165 5.338 -11.258 1.00 94.31 244 PHE A CA 1
ATOM 1887 C C . PHE A 1 244 ? 3.175 4.733 -9.861 1.00 94.31 244 PHE A C 1
ATOM 1889 O O . PHE A 1 244 ? 3.750 5.274 -8.919 1.00 94.31 244 PHE A O 1
ATOM 1896 N N . ASN A 1 245 ? 2.536 3.571 -9.767 1.00 92.00 245 ASN A N 1
ATOM 1897 C CA . ASN A 1 245 ? 2.469 2.763 -8.568 1.00 92.00 245 ASN A CA 1
ATOM 1898 C C . ASN A 1 245 ? 3.381 1.549 -8.701 1.00 92.00 245 ASN A C 1
ATOM 1900 O O . ASN A 1 245 ? 3.286 0.791 -9.672 1.00 92.00 245 ASN A O 1
ATOM 1904 N N . VAL A 1 246 ? 4.249 1.377 -7.707 1.00 88.12 246 VAL A N 1
ATOM 1905 C CA . VAL A 1 246 ? 5.139 0.231 -7.575 1.00 88.12 246 VAL A CA 1
ATOM 1906 C C . VAL A 1 246 ? 4.313 -0.938 -7.069 1.00 88.12 246 VAL A C 1
ATOM 1908 O O . VAL A 1 246 ? 3.654 -0.861 -6.024 1.00 88.12 246 VAL A O 1
ATOM 1911 N N . ALA A 1 247 ? 4.310 -2.011 -7.847 1.00 82.12 247 ALA A N 1
ATOM 1912 C CA . ALA A 1 247 ? 3.635 -3.228 -7.457 1.00 82.12 247 ALA A CA 1
ATOM 1913 C C . ALA A 1 247 ? 4.563 -4.016 -6.527 1.00 82.12 247 ALA A C 1
ATOM 1915 O O . ALA A 1 247 ? 5.670 -4.382 -6.914 1.00 82.12 247 ALA A O 1
ATOM 1916 N N . VAL A 1 248 ? 4.108 -4.230 -5.298 1.00 75.31 248 VAL A N 1
ATOM 1917 C CA . VAL A 1 248 ? 4.793 -5.033 -4.286 1.00 75.31 248 VAL A CA 1
ATOM 1918 C C . VAL A 1 248 ? 3.821 -6.140 -3.916 1.00 75.31 248 VAL A C 1
ATOM 1920 O O . VAL A 1 248 ? 2.653 -5.852 -3.663 1.00 75.31 248 VAL A O 1
ATOM 1923 N N . ASP A 1 249 ? 4.278 -7.385 -3.967 1.00 74.31 249 ASP A N 1
ATOM 1924 C CA . ASP A 1 249 ? 3.494 -8.524 -3.501 1.00 74.31 249 ASP A CA 1
ATOM 1925 C C . ASP A 1 249 ? 3.409 -8.481 -1.974 1.00 74.31 249 ASP A C 1
ATOM 1927 O O . ASP A 1 249 ? 4.409 -8.198 -1.316 1.00 74.31 249 ASP A O 1
ATOM 1931 N N . ASP A 1 250 ? 2.236 -8.747 -1.401 1.00 71.56 250 ASP A N 1
ATOM 1932 C CA . ASP A 1 250 ? 2.040 -8.671 0.052 1.00 71.56 250 ASP A CA 1
ATOM 1933 C C . ASP A 1 250 ? 2.984 -9.625 0.804 1.00 71.56 250 ASP A C 1
ATOM 1935 O O . ASP A 1 250 ? 3.426 -9.321 1.913 1.00 71.56 250 ASP A O 1
ATOM 1939 N N . ARG A 1 251 ? 3.360 -10.758 0.190 1.00 71.38 251 ARG A N 1
ATOM 1940 C CA . ARG A 1 251 ? 4.341 -11.686 0.763 1.00 71.38 251 ARG A CA 1
ATOM 1941 C C . ARG A 1 251 ? 5.748 -11.118 0.718 1.00 71.38 251 ARG A C 1
ATOM 1943 O O . ARG A 1 251 ? 6.470 -11.272 1.698 1.00 71.38 251 ARG A O 1
ATOM 1950 N N . ASP A 1 252 ? 6.125 -10.474 -0.384 1.00 71.88 252 ASP A N 1
ATOM 1951 C CA . ASP A 1 252 ? 7.428 -9.813 -0.513 1.00 71.88 252 ASP A CA 1
ATOM 1952 C C . ASP A 1 252 ? 7.516 -8.627 0.471 1.00 71.88 252 ASP A C 1
ATOM 1954 O O . ASP A 1 252 ? 8.514 -8.480 1.174 1.00 71.88 252 ASP A O 1
ATOM 1958 N N . ALA A 1 253 ? 6.446 -7.830 0.604 1.00 70.56 253 ALA A N 1
ATOM 1959 C CA . ALA A 1 253 ? 6.357 -6.724 1.564 1.00 70.56 253 ALA A CA 1
ATOM 1960 C C . ALA A 1 253 ? 6.484 -7.194 3.022 1.00 70.56 253 ALA A C 1
ATOM 1962 O O . ALA A 1 253 ? 7.095 -6.511 3.841 1.00 70.56 253 ALA A O 1
ATOM 1963 N N . ALA A 1 254 ? 5.924 -8.364 3.337 1.00 68.81 254 ALA A N 1
ATOM 1964 C CA . ALA A 1 254 ? 6.015 -8.990 4.652 1.00 68.81 254 ALA A CA 1
ATOM 1965 C C . ALA A 1 254 ? 7.307 -9.809 4.862 1.00 68.81 254 ALA A C 1
ATOM 1967 O O . ALA A 1 254 ? 7.438 -10.475 5.887 1.00 68.81 254 ALA A O 1
ATOM 1968 N N . GLY A 1 255 ? 8.229 -9.847 3.890 1.00 70.56 255 GLY A N 1
ATOM 1969 C CA . GLY A 1 255 ? 9.447 -10.668 3.959 1.00 70.56 255 GLY A CA 1
ATOM 1970 C C . GLY A 1 255 ? 9.202 -12.187 3.964 1.00 70.56 255 GLY A C 1
ATOM 1971 O O . GLY A 1 255 ? 10.075 -12.958 4.352 1.00 70.56 255 GLY A O 1
ATOM 1972 N N . CYS A 1 256 ? 8.010 -12.632 3.557 1.00 67.81 256 CYS A N 1
ATOM 1973 C CA . CYS A 1 256 ? 7.535 -14.022 3.599 1.00 67.81 256 CYS A CA 1
ATOM 1974 C C . CYS A 1 256 ? 7.681 -14.773 2.264 1.00 67.81 256 CYS A C 1
ATOM 1976 O O . CYS A 1 256 ? 7.329 -15.955 2.154 1.00 67.81 256 CYS A O 1
ATOM 1978 N N . ALA A 1 257 ? 8.131 -14.079 1.225 1.00 63.34 257 ALA A N 1
ATOM 1979 C CA . ALA A 1 257 ? 8.504 -14.643 -0.057 1.00 63.34 257 ALA A CA 1
ATOM 1980 C C . ALA A 1 257 ? 9.593 -13.782 -0.697 1.00 63.34 257 ALA A C 1
ATOM 1982 O O . ALA A 1 257 ? 9.902 -12.682 -0.237 1.00 63.34 257 ALA A O 1
ATOM 1983 N N . THR A 1 258 ? 10.173 -14.331 -1.755 1.00 54.84 258 THR A N 1
ATOM 1984 C CA . THR A 1 258 ? 11.025 -13.602 -2.679 1.00 54.84 258 THR A CA 1
ATOM 1985 C C . THR A 1 258 ? 10.495 -13.839 -4.088 1.00 54.84 258 THR A C 1
ATOM 1987 O O . THR A 1 258 ? 10.538 -14.975 -4.564 1.00 54.84 258 THR A O 1
ATOM 1990 N N . GLY A 1 259 ? 10.064 -12.787 -4.779 1.00 56.19 259 GLY A N 1
ATOM 1991 C CA . GLY A 1 259 ? 10.102 -12.757 -6.241 1.00 56.19 259 GLY A CA 1
ATOM 1992 C C . GLY A 1 259 ? 8.784 -13.045 -6.948 1.00 56.19 259 GLY A C 1
ATOM 1993 O O . GLY A 1 259 ? 8.748 -13.816 -7.906 1.00 56.19 259 GLY A O 1
ATOM 1994 N N . SER A 1 260 ? 7.708 -12.373 -6.550 1.00 53.31 260 SER A N 1
ATOM 1995 C CA . SER A 1 260 ? 6.526 -12.284 -7.408 1.00 53.31 260 SER A CA 1
ATOM 1996 C C . SER A 1 260 ? 6.744 -11.197 -8.467 1.00 53.31 260 SER A C 1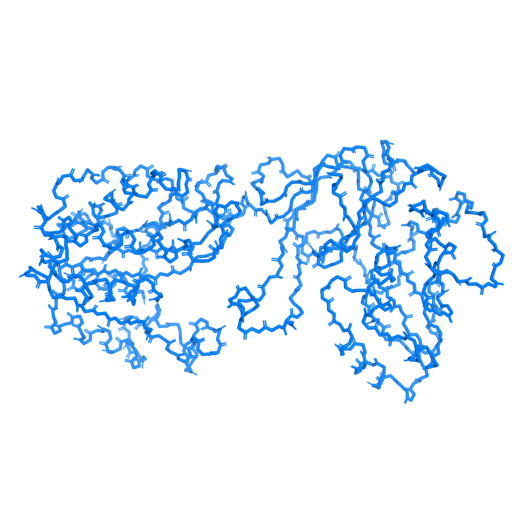
ATOM 1998 O O . SER A 1 260 ? 7.056 -10.047 -8.150 1.00 53.31 260 SER A O 1
ATOM 2000 N N . ALA A 1 261 ? 6.584 -11.539 -9.752 1.00 55.94 261 ALA A N 1
ATOM 2001 C CA . ALA A 1 261 ? 6.696 -10.613 -10.885 1.00 55.94 261 ALA A CA 1
ATOM 2002 C C . ALA A 1 261 ? 5.483 -9.664 -10.966 1.00 55.94 261 ALA A C 1
ATOM 2004 O O . ALA A 1 261 ? 4.735 -9.625 -11.949 1.00 55.94 261 ALA A O 1
ATOM 2005 N N . SER A 1 262 ? 5.270 -8.893 -9.906 1.00 66.62 262 SER A N 1
ATOM 2006 C CA . SER A 1 262 ? 4.242 -7.871 -9.831 1.00 66.62 262 SER A CA 1
ATOM 2007 C C . SER A 1 262 ? 4.574 -6.726 -10.792 1.00 66.62 262 SER A C 1
ATOM 2009 O O . SER A 1 262 ? 5.715 -6.274 -10.912 1.00 66.62 262 SER A O 1
ATOM 2011 N N . ARG A 1 263 ? 3.575 -6.282 -11.562 1.00 79.31 263 ARG A N 1
ATOM 2012 C CA . ARG A 1 263 ? 3.778 -5.283 -12.619 1.00 79.31 263 ARG A CA 1
ATOM 2013 C C . ARG A 1 263 ? 3.383 -3.893 -12.145 1.00 79.31 263 ARG A C 1
ATOM 2015 O O . ARG A 1 263 ? 2.192 -3.619 -12.013 1.00 79.31 263 ARG A O 1
ATOM 2022 N N . SER A 1 264 ? 4.366 -3.019 -11.961 1.00 89.62 264 SER A N 1
ATOM 2023 C CA . SER A 1 264 ? 4.148 -1.605 -11.654 1.00 89.62 264 SER A CA 1
ATOM 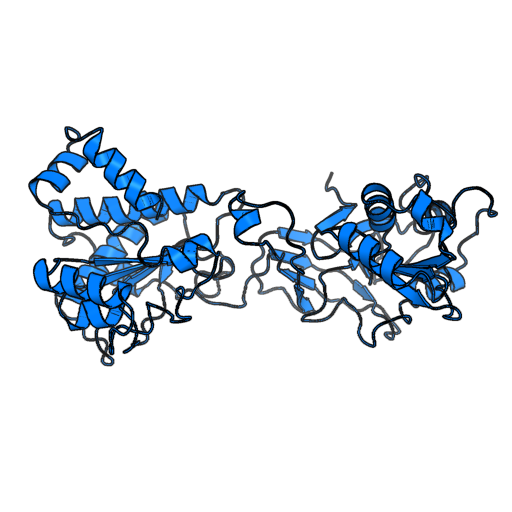2024 C C . SER A 1 264 ? 3.417 -0.913 -12.804 1.00 89.62 264 SER A C 1
ATOM 2026 O O . SER A 1 264 ? 3.644 -1.209 -13.985 1.00 89.62 264 SER A O 1
ATOM 2028 N N . ARG A 1 265 ? 2.506 0.000 -12.469 1.00 91.62 265 ARG A N 1
ATOM 2029 C CA . ARG A 1 265 ? 1.558 0.595 -13.422 1.00 91.62 265 ARG A CA 1
ATOM 2030 C C . ARG A 1 265 ? 1.618 2.107 -13.371 1.00 91.62 265 ARG A C 1
ATOM 2032 O O . ARG A 1 265 ? 1.574 2.687 -12.291 1.00 91.62 265 ARG A O 1
ATOM 2039 N N . VAL A 1 266 ? 1.652 2.727 -14.542 1.00 93.31 266 VAL A N 1
ATOM 2040 C CA . VAL A 1 266 ? 1.429 4.166 -14.690 1.00 93.31 266 VAL A CA 1
ATOM 2041 C C . VAL A 1 266 ? -0.015 4.484 -14.309 1.00 93.31 266 VAL A C 1
ATOM 2043 O O . VAL A 1 266 ? -0.941 3.825 -14.785 1.00 93.31 266 VAL A O 1
ATOM 2046 N N . VAL A 1 267 ? -0.196 5.486 -13.455 1.00 93.44 267 VAL A N 1
ATOM 2047 C CA . VAL A 1 267 ? -1.502 5.939 -12.953 1.00 93.44 267 VAL A CA 1
ATOM 2048 C C . VAL A 1 267 ? -1.830 7.375 -13.338 1.00 93.44 267 VAL A C 1
ATOM 2050 O O . VAL A 1 267 ? -2.983 7.758 -13.225 1.00 93.44 267 VAL A O 1
ATOM 2053 N N . GLU A 1 268 ? -0.864 8.148 -13.834 1.00 93.75 268 GLU A N 1
ATOM 2054 C CA . GLU A 1 268 ? -1.120 9.471 -14.409 1.00 93.75 268 GLU A CA 1
ATOM 2055 C C . GLU A 1 268 ? -0.094 9.790 -15.503 1.00 93.75 268 GLU A C 1
ATOM 2057 O O . GLU A 1 268 ? 1.086 9.451 -15.373 1.00 93.75 268 GLU A O 1
ATOM 2062 N N . VAL A 1 269 ? -0.555 10.437 -16.574 1.00 93.25 269 VAL A N 1
ATOM 2063 C CA . VAL A 1 269 ? 0.260 11.058 -17.623 1.00 93.25 269 VAL A CA 1
ATOM 2064 C C . VAL A 1 269 ? -0.361 12.411 -17.950 1.00 93.25 269 VAL A C 1
ATOM 2066 O O . VAL A 1 269 ? -1.407 12.468 -18.593 1.00 93.25 269 VAL A O 1
ATOM 2069 N N . GLY A 1 270 ? 0.314 13.500 -17.594 1.00 92.81 270 GLY A N 1
ATOM 2070 C CA . GLY A 1 270 ? -0.216 14.842 -17.819 1.00 92.81 270 GLY A CA 1
ATOM 2071 C C . GLY A 1 270 ? 0.087 15.770 -16.658 1.00 92.81 270 GLY A C 1
ATOM 2072 O O . GLY A 1 270 ? 1.245 16.117 -16.452 1.00 92.81 270 GLY A O 1
ATOM 2073 N N . ASP A 1 271 ? -0.945 16.197 -15.938 1.00 91.75 271 ASP A N 1
ATOM 2074 C CA . ASP A 1 271 ? -0.815 17.093 -14.789 1.00 91.75 271 ASP A CA 1
ATOM 2075 C C . ASP A 1 271 ? -0.878 16.294 -13.480 1.00 91.75 271 ASP A C 1
ATOM 2077 O O . ASP A 1 271 ? -1.947 15.855 -13.059 1.00 91.75 271 ASP A O 1
ATOM 2081 N N . ALA A 1 272 ? 0.277 16.107 -12.836 1.00 91.75 272 ALA A N 1
ATOM 2082 C CA . ALA A 1 272 ? 0.387 15.431 -11.544 1.00 91.75 272 ALA A CA 1
ATOM 2083 C C . ALA A 1 272 ? 0.611 16.422 -10.384 1.00 91.75 272 ALA A C 1
ATOM 2085 O O . ALA A 1 272 ? 1.098 16.030 -9.312 1.00 91.75 272 ALA A O 1
ATOM 2086 N N . ALA A 1 273 ? 0.285 17.709 -10.570 1.00 86.38 273 ALA A N 1
ATOM 2087 C CA . ALA A 1 273 ? 0.523 18.751 -9.571 1.00 86.38 273 ALA A CA 1
ATOM 2088 C C . ALA A 1 273 ? -0.229 18.495 -8.256 1.00 86.38 273 ALA A C 1
ATOM 2090 O O . ALA A 1 273 ? 0.296 18.787 -7.182 1.00 86.38 273 ALA A O 1
ATOM 2091 N N . PHE A 1 274 ? -1.421 17.898 -8.335 1.00 84.56 274 PHE A N 1
ATOM 2092 C CA . PHE A 1 274 ? -2.281 17.620 -7.180 1.00 84.56 274 PHE A CA 1
ATOM 2093 C C . PHE A 1 274 ? -2.090 16.223 -6.578 1.00 84.56 274 PHE A C 1
ATOM 2095 O O . PHE A 1 274 ? -2.740 15.893 -5.589 1.00 84.56 274 PHE A O 1
ATOM 2102 N N . LEU A 1 275 ? -1.204 15.399 -7.147 1.00 89.38 275 LEU A N 1
ATOM 2103 C CA . LEU A 1 275 ? -0.886 14.096 -6.574 1.00 89.38 275 LEU A CA 1
ATOM 2104 C C . LEU A 1 275 ? 0.130 14.249 -5.438 1.00 89.38 275 LEU A C 1
ATOM 2106 O O . LEU A 1 275 ? 1.224 14.791 -5.623 1.00 89.38 275 LEU A O 1
ATOM 2110 N N . GLY A 1 276 ? -0.218 13.712 -4.270 1.00 89.06 276 GLY A N 1
ATOM 2111 C CA . GLY A 1 276 ? 0.759 13.318 -3.263 1.00 89.06 276 GLY A CA 1
ATOM 2112 C C . GLY A 1 276 ? 1.686 12.233 -3.818 1.00 89.06 276 GLY A C 1
ATOM 2113 O O . GLY A 1 276 ? 1.317 11.483 -4.726 1.00 89.06 276 GLY A O 1
ATOM 2114 N N . ALA A 1 277 ? 2.907 12.157 -3.295 1.00 90.81 277 ALA A N 1
ATOM 2115 C CA . ALA A 1 277 ? 3.894 11.202 -3.778 1.00 90.81 277 ALA A CA 1
ATOM 2116 C C . ALA A 1 277 ? 4.751 10.646 -2.646 1.00 90.81 277 ALA A C 1
ATOM 2118 O O . ALA A 1 277 ? 5.173 11.399 -1.768 1.00 90.81 277 ALA A O 1
ATOM 2119 N N . GLY A 1 278 ? 5.058 9.349 -2.700 1.00 88.38 278 GLY A N 1
ATOM 2120 C CA . GLY A 1 278 ? 6.071 8.747 -1.827 1.00 88.38 278 GLY A CA 1
ATOM 2121 C C . GLY A 1 278 ? 7.478 9.210 -2.200 1.00 88.38 278 GLY A C 1
ATOM 2122 O O . GLY A 1 278 ? 8.292 9.529 -1.336 1.00 88.38 278 GLY A O 1
ATOM 2123 N N . ARG A 1 279 ? 7.739 9.309 -3.507 1.00 90.12 279 ARG A N 1
ATOM 2124 C CA . ARG A 1 279 ? 8.970 9.859 -4.076 1.00 90.12 279 ARG A CA 1
ATOM 2125 C C . ARG A 1 279 ? 8.649 10.808 -5.227 1.00 90.12 279 ARG A C 1
ATOM 2127 O O . ARG A 1 279 ? 7.894 10.464 -6.134 1.00 90.12 279 ARG A O 1
ATOM 2134 N N . VAL A 1 280 ? 9.288 11.975 -5.229 1.00 93.25 280 VAL A N 1
ATOM 2135 C CA . VAL A 1 280 ? 9.265 12.905 -6.364 1.00 93.25 280 VAL A CA 1
ATOM 2136 C C . VAL A 1 280 ? 10.609 12.845 -7.080 1.00 93.25 280 VAL A C 1
ATOM 2138 O O . VAL A 1 280 ? 11.658 12.988 -6.456 1.00 93.25 280 VAL A O 1
ATOM 2141 N N . VAL A 1 281 ? 10.579 12.633 -8.392 1.00 93.88 281 VAL A N 1
ATOM 2142 C CA . VAL A 1 281 ? 11.748 12.722 -9.269 1.00 93.88 281 VAL A CA 1
ATOM 2143 C C . VAL A 1 281 ? 11.625 14.009 -10.070 1.00 93.88 281 VAL A C 1
ATOM 2145 O O . VAL A 1 281 ? 10.723 14.147 -10.894 1.00 93.88 281 VAL A O 1
ATOM 2148 N N . ASP A 1 282 ? 12.529 14.956 -9.835 1.00 93.50 282 ASP A N 1
ATOM 2149 C CA . ASP A 1 282 ? 12.610 16.157 -10.662 1.00 93.50 282 ASP A CA 1
ATOM 2150 C C . ASP A 1 282 ? 13.162 15.788 -12.042 1.00 93.50 282 ASP A C 1
ATOM 2152 O O . ASP A 1 282 ? 14.298 15.322 -12.162 1.00 93.50 282 ASP A O 1
ATOM 2156 N N . ALA A 1 283 ? 12.343 15.970 -13.072 1.00 93.38 283 ALA A N 1
ATOM 2157 C CA . ALA A 1 283 ? 12.674 15.782 -14.476 1.00 93.38 283 ALA A CA 1
ATOM 2158 C C . ALA A 1 283 ? 12.772 17.118 -15.224 1.00 93.38 283 ALA A C 1
ATOM 2160 O O . ALA A 1 283 ? 12.719 17.134 -16.455 1.00 93.38 283 ALA A O 1
ATOM 2161 N N . GLY A 1 284 ? 12.966 18.231 -14.512 1.00 89.62 284 GLY A N 1
ATOM 2162 C CA . GLY A 1 284 ? 13.367 19.504 -15.094 1.00 89.62 284 GLY A CA 1
ATOM 2163 C C . GLY A 1 284 ? 14.502 19.310 -16.101 1.00 89.62 284 GLY A C 1
ATOM 2164 O O . GLY A 1 284 ? 15.457 18.565 -15.866 1.00 89.62 284 GLY A O 1
ATOM 2165 N N . GLU A 1 285 ? 14.334 19.899 -17.287 1.00 88.75 285 GLU A N 1
ATOM 2166 C CA . GLU A 1 285 ? 15.265 19.762 -18.418 1.00 88.75 285 GLU A CA 1
ATOM 2167 C C . GLU A 1 285 ? 15.565 18.316 -18.834 1.00 88.75 285 GLU A C 1
ATOM 2169 O O . GLU A 1 285 ? 16.594 18.051 -19.447 1.00 88.75 285 GLU A O 1
ATOM 2174 N N . SER A 1 286 ? 14.704 17.363 -18.489 1.00 93.62 286 SER A N 1
ATOM 2175 C CA . SER A 1 286 ? 14.871 15.962 -18.854 1.00 93.62 286 SER A CA 1
ATOM 2176 C C . SER A 1 286 ? 13.828 15.548 -19.888 1.00 93.62 286 SER A C 1
ATOM 2178 O O . SER A 1 286 ? 12.741 16.127 -19.976 1.00 93.62 286 SER A O 1
ATOM 2180 N N . LEU A 1 287 ? 14.162 14.526 -20.671 1.00 92.00 287 LEU A N 1
ATOM 2181 C CA . LEU A 1 287 ? 13.266 13.902 -21.636 1.00 92.00 287 LEU A CA 1
ATOM 2182 C C . LEU A 1 287 ? 12.956 12.468 -21.200 1.00 92.00 287 LEU A C 1
ATOM 2184 O O . LEU A 1 287 ? 13.863 11.666 -20.986 1.00 92.00 287 LEU A O 1
ATOM 2188 N N . LEU A 1 288 ? 11.668 12.164 -21.085 1.00 92.69 288 LEU A N 1
ATOM 2189 C CA . LEU A 1 288 ? 11.116 10.851 -20.808 1.00 92.69 288 LEU A CA 1
ATOM 2190 C C . LEU A 1 288 ? 10.841 10.128 -22.124 1.00 92.69 288 LEU A C 1
ATOM 2192 O O . LEU A 1 288 ? 10.137 10.648 -22.997 1.00 92.69 288 LEU A O 1
ATOM 2196 N N . LEU A 1 289 ? 11.364 8.910 -22.231 1.00 89.00 289 LEU A N 1
ATOM 2197 C CA . LEU A 1 289 ? 11.225 8.052 -23.404 1.00 89.00 289 LEU A CA 1
ATOM 2198 C C . LEU A 1 289 ? 10.802 6.645 -23.017 1.00 89.00 289 LEU A C 1
ATOM 2200 O O . LEU A 1 289 ? 11.037 6.184 -21.900 1.00 89.00 289 LEU A O 1
ATOM 2204 N N . THR A 1 290 ? 10.216 5.935 -23.972 1.00 88.06 290 THR A N 1
ATOM 2205 C CA . THR A 1 290 ? 10.041 4.489 -23.852 1.00 88.06 290 THR A CA 1
ATOM 2206 C C . THR A 1 290 ? 11.415 3.805 -23.857 1.00 88.06 290 THR A C 1
ATOM 2208 O O . THR A 1 290 ? 12.298 4.269 -24.579 1.00 88.06 290 THR A O 1
ATOM 2211 N N . PRO A 1 291 ? 11.618 2.711 -23.102 1.00 89.50 291 PRO A N 1
ATOM 2212 C CA . PRO A 1 291 ? 12.861 1.950 -23.165 1.00 89.50 291 PRO A CA 1
ATOM 2213 C C . PRO A 1 291 ? 13.153 1.435 -24.574 1.00 89.50 291 PRO A C 1
ATOM 2215 O O . PRO A 1 291 ? 12.231 1.200 -25.358 1.00 89.50 291 PRO A O 1
ATOM 2218 N N . LEU A 1 292 ? 14.434 1.219 -24.861 1.00 87.69 292 LEU A N 1
ATOM 2219 C CA . LEU A 1 292 ? 14.899 0.667 -26.128 1.00 87.69 292 LEU A CA 1
ATOM 2220 C C . LEU A 1 292 ? 14.468 -0.794 -26.280 1.00 87.69 292 LEU A C 1
ATOM 2222 O O . LEU A 1 292 ? 14.254 -1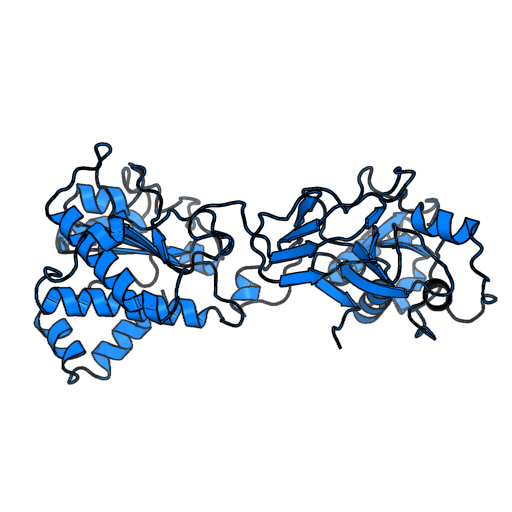.510 -25.293 1.00 87.69 292 LEU A O 1
ATOM 2226 N N . VAL A 1 293 ? 14.393 -1.235 -27.533 1.00 86.75 293 VAL A N 1
ATOM 2227 C CA . VAL A 1 293 ? 14.166 -2.632 -27.903 1.00 86.75 293 VAL A CA 1
ATOM 2228 C C . VAL A 1 293 ? 15.393 -3.139 -28.649 1.00 86.75 293 VAL A C 1
ATOM 2230 O O . VAL A 1 293 ? 15.848 -2.497 -29.595 1.00 86.75 293 VAL A O 1
ATOM 2233 N N . ALA A 1 294 ? 15.921 -4.285 -28.227 1.00 89.56 294 ALA A N 1
ATOM 2234 C CA . ALA A 1 294 ? 17.054 -4.937 -28.877 1.00 89.56 294 ALA A CA 1
ATOM 2235 C C . ALA A 1 294 ? 16.668 -6.327 -29.397 1.00 89.56 294 ALA A C 1
ATOM 2237 O O . ALA A 1 294 ? 15.774 -6.972 -28.857 1.00 89.56 294 ALA A O 1
ATOM 2238 N N . GLY A 1 295 ? 17.335 -6.791 -30.448 1.00 90.88 295 GLY A N 1
ATOM 2239 C CA . GLY A 1 295 ? 17.210 -8.135 -30.998 1.00 90.88 295 GLY A CA 1
ATOM 2240 C C . GLY A 1 295 ? 18.362 -9.041 -30.580 1.00 90.88 295 GLY A C 1
ATOM 2241 O O . GLY A 1 295 ? 19.490 -8.584 -30.407 1.00 90.88 295 GLY A O 1
ATOM 2242 N N . ILE A 1 296 ? 18.097 -10.336 -30.465 1.00 92.81 296 ILE A N 1
ATOM 2243 C CA . ILE A 1 296 ? 19.105 -11.389 -30.344 1.00 92.81 296 ILE A CA 1
ATOM 2244 C C . ILE A 1 296 ? 18.765 -12.471 -31.355 1.00 92.81 296 ILE A C 1
ATOM 2246 O O . ILE A 1 296 ? 17.645 -12.979 -31.365 1.00 92.81 296 ILE A O 1
ATOM 2250 N N . GLU A 1 297 ? 19.753 -12.871 -32.146 1.00 91.81 297 GLU A N 1
ATOM 2251 C CA . GLU A 1 297 ? 19.594 -13.934 -33.128 1.00 91.81 297 GLU A CA 1
ATOM 2252 C C . GLU A 1 297 ? 20.109 -15.277 -32.593 1.00 91.81 297 GLU A C 1
ATOM 2254 O O . GLU A 1 297 ? 21.239 -15.414 -32.108 1.00 91.81 297 GLU A O 1
ATOM 2259 N N . GLY A 1 298 ? 19.277 -16.303 -32.735 1.00 92.75 298 GLY A N 1
ATOM 2260 C CA . GLY A 1 298 ? 19.682 -17.691 -32.639 1.00 92.75 298 GLY A CA 1
ATOM 2261 C C . GLY A 1 298 ? 19.703 -18.272 -31.225 1.00 92.75 298 GLY A C 1
ATOM 2262 O O . GLY A 1 298 ? 19.969 -17.638 -30.200 1.00 92.75 298 GLY A O 1
ATOM 2263 N N . TRP A 1 299 ? 19.499 -19.589 -31.176 1.00 94.75 299 TRP A N 1
ATOM 2264 C CA . TRP A 1 299 ? 19.458 -20.369 -29.935 1.00 94.75 299 TRP A CA 1
ATOM 2265 C C . TRP A 1 299 ? 20.786 -20.370 -29.155 1.00 94.75 299 TRP A C 1
ATOM 2267 O O . TRP A 1 299 ? 20.826 -20.691 -27.965 1.00 94.75 299 TRP A O 1
ATOM 2277 N N . SER A 1 300 ? 21.911 -20.047 -29.798 1.00 94.88 300 SER A N 1
ATOM 2278 C CA . SER A 1 300 ? 23.230 -20.011 -29.153 1.00 94.88 300 SER A CA 1
ATOM 2279 C C . SER A 1 300 ? 23.379 -18.923 -28.092 1.00 94.88 300 SER A C 1
ATOM 2281 O O . SER A 1 300 ? 24.255 -19.068 -27.237 1.00 94.88 300 SER A O 1
ATOM 2283 N N . ALA A 1 301 ? 22.542 -17.880 -28.119 1.00 94.19 301 ALA A N 1
ATOM 2284 C CA . ALA A 1 301 ? 22.589 -16.779 -27.160 1.00 94.19 301 ALA A CA 1
ATOM 2285 C C . ALA A 1 301 ? 22.258 -17.200 -25.719 1.00 94.19 301 ALA A C 1
ATOM 2287 O O . ALA A 1 301 ? 22.765 -16.604 -24.772 1.00 94.19 301 ALA A O 1
ATOM 2288 N N . ARG A 1 302 ? 21.537 -18.317 -25.536 1.00 95.75 302 ARG A N 1
ATOM 2289 C CA . ARG A 1 302 ? 21.280 -18.923 -24.214 1.00 95.75 302 ARG A CA 1
ATOM 2290 C C . ARG A 1 302 ? 22.545 -19.155 -23.378 1.00 95.75 302 ARG A C 1
ATOM 2292 O O . ARG A 1 302 ? 22.464 -19.330 -22.175 1.00 95.75 302 ARG A O 1
ATOM 2299 N N . ARG A 1 303 ? 23.716 -19.232 -24.026 1.00 95.50 303 ARG A N 1
ATOM 2300 C CA . ARG A 1 303 ? 25.008 -19.447 -23.361 1.00 95.50 303 ARG A CA 1
ATOM 2301 C C . ARG A 1 303 ? 25.445 -18.261 -22.503 1.00 95.50 303 ARG A C 1
ATOM 2303 O O . ARG A 1 303 ? 26.274 -18.454 -21.624 1.00 95.50 303 ARG A O 1
ATOM 2310 N N . TRP A 1 304 ? 24.935 -17.065 -22.778 1.00 93.94 304 TRP A N 1
ATOM 2311 C CA . TRP A 1 304 ? 25.269 -15.853 -22.030 1.00 93.94 304 TRP A CA 1
ATOM 2312 C C . TRP A 1 304 ? 24.039 -15.155 -21.441 1.00 93.94 304 TRP A C 1
ATOM 2314 O O . TRP A 1 304 ? 24.197 -14.359 -20.520 1.00 93.94 304 TRP A O 1
ATOM 2324 N N . LEU A 1 305 ? 22.829 -15.465 -21.920 1.00 95.06 305 LEU A N 1
ATOM 2325 C CA . LEU A 1 305 ? 21.585 -14.979 -21.326 1.00 95.06 305 LEU A CA 1
ATOM 2326 C C . LEU A 1 305 ? 21.411 -15.526 -19.906 1.00 95.06 305 LEU A C 1
ATOM 2328 O O . LEU A 1 305 ? 21.243 -16.724 -19.698 1.00 95.06 305 LEU A O 1
ATOM 2332 N N . ASN A 1 306 ? 21.458 -14.622 -18.936 1.00 93.56 306 ASN A N 1
ATOM 2333 C CA . ASN A 1 306 ? 21.212 -14.881 -17.525 1.00 93.56 306 ASN A CA 1
ATOM 2334 C C . ASN A 1 306 ? 20.707 -13.596 -16.850 1.00 93.56 306 ASN A C 1
ATOM 2336 O O . ASN A 1 306 ? 20.704 -12.521 -17.456 1.00 93.56 306 ASN A O 1
ATOM 2340 N N . SER A 1 307 ? 20.314 -13.704 -15.582 1.00 89.88 307 SER A N 1
ATOM 2341 C CA . SER A 1 307 ? 19.747 -12.600 -14.805 1.00 89.88 307 SER A CA 1
ATOM 2342 C C . SER A 1 307 ? 20.641 -11.360 -14.737 1.00 89.88 307 SER A C 1
ATOM 2344 O O . SER A 1 307 ? 20.130 -10.241 -14.805 1.00 89.88 307 SER A O 1
ATOM 2346 N N . THR A 1 308 ? 21.960 -11.544 -14.636 1.00 91.81 308 THR A N 1
ATOM 2347 C CA . THR A 1 308 ? 22.939 -10.448 -14.606 1.00 91.81 308 THR A CA 1
ATOM 2348 C C . THR A 1 308 ? 23.027 -9.762 -15.963 1.00 91.81 308 THR A C 1
ATOM 2350 O O . THR A 1 308 ? 22.914 -8.544 -16.040 1.00 91.81 308 THR A O 1
ATOM 2353 N N . ALA A 1 309 ? 23.132 -10.536 -17.047 1.00 93.44 309 ALA A N 1
ATOM 2354 C CA . ALA A 1 309 ? 23.198 -9.990 -18.399 1.00 93.44 309 ALA A CA 1
ATOM 2355 C C . ALA A 1 309 ? 21.939 -9.180 -18.753 1.00 93.44 309 ALA A C 1
ATOM 2357 O O . ALA A 1 309 ? 22.049 -8.105 -19.335 1.00 93.44 309 ALA A O 1
ATOM 2358 N N . LEU A 1 310 ? 20.745 -9.647 -18.367 1.00 93.69 310 LEU A N 1
ATOM 2359 C CA . LEU A 1 310 ? 19.497 -8.906 -18.600 1.00 93.69 310 LEU A CA 1
ATOM 2360 C C . LEU A 1 310 ? 19.372 -7.644 -17.749 1.00 93.69 310 LEU A C 1
ATOM 2362 O O . LEU A 1 310 ? 18.762 -6.673 -18.199 1.00 93.69 310 LEU A O 1
ATOM 2366 N N . LEU A 1 311 ? 19.948 -7.637 -16.546 1.00 92.12 311 LEU A N 1
ATOM 2367 C CA . LEU A 1 311 ? 20.039 -6.432 -15.727 1.00 92.12 311 LEU A CA 1
ATOM 2368 C C . LEU A 1 311 ? 21.016 -5.416 -16.334 1.00 92.12 311 LEU A C 1
ATOM 2370 O O . LEU A 1 311 ? 20.714 -4.226 -16.360 1.00 92.12 311 LEU A O 1
ATOM 2374 N N . ASP A 1 312 ? 22.158 -5.863 -16.853 1.00 92.94 312 ASP A N 1
ATOM 2375 C CA . ASP A 1 312 ? 23.130 -4.978 -17.502 1.00 92.94 312 ASP A CA 1
ATOM 2376 C C . ASP A 1 312 ? 22.576 -4.399 -18.812 1.00 92.94 312 ASP A C 1
ATOM 2378 O O . ASP A 1 312 ? 22.688 -3.199 -19.057 1.00 92.94 312 ASP A O 1
ATOM 2382 N N . VAL A 1 313 ? 21.867 -5.208 -19.606 1.00 94.25 313 VAL A N 1
ATOM 2383 C CA . VAL A 1 313 ? 21.107 -4.740 -20.779 1.00 94.25 313 VAL A CA 1
ATOM 2384 C C . VAL A 1 313 ? 20.042 -3.711 -20.370 1.00 94.25 313 VAL A C 1
ATOM 2386 O O . VAL A 1 313 ? 19.929 -2.655 -20.998 1.00 94.25 313 VAL A O 1
ATOM 2389 N N . ALA A 1 314 ? 19.310 -3.960 -19.279 1.00 93.75 314 ALA A N 1
ATOM 2390 C CA . ALA A 1 314 ? 18.330 -3.019 -18.742 1.00 93.75 314 ALA A CA 1
ATOM 2391 C C . ALA A 1 314 ? 18.955 -1.699 -18.280 1.00 93.75 314 ALA A C 1
ATOM 2393 O O . ALA A 1 314 ? 18.436 -0.635 -18.601 1.00 93.75 314 ALA A O 1
ATOM 2394 N N . ARG A 1 315 ? 20.098 -1.738 -17.589 1.00 94.19 315 ARG A N 1
ATOM 2395 C CA . ARG A 1 315 ? 20.851 -0.545 -17.159 1.00 94.19 315 ARG A CA 1
ATOM 2396 C C . ARG A 1 315 ? 21.268 0.351 -18.317 1.00 94.19 315 ARG A C 1
ATOM 2398 O O . ARG A 1 315 ? 21.360 1.560 -18.143 1.00 94.19 315 ARG A O 1
ATOM 2405 N N . LEU A 1 316 ? 21.471 -0.223 -19.496 1.00 93.44 316 LEU A N 1
ATOM 2406 C CA . LEU A 1 316 ? 21.772 0.504 -20.728 1.00 93.44 316 LEU A CA 1
ATOM 2407 C C . LEU A 1 316 ? 20.512 1.017 -21.451 1.00 93.44 316 LEU A C 1
ATOM 2409 O O . LEU A 1 316 ? 20.593 1.536 -22.560 1.00 93.44 316 LEU A O 1
ATOM 2413 N N . GLY A 1 317 ? 19.342 0.913 -20.820 1.00 91.69 317 GLY A N 1
ATOM 2414 C CA . GLY A 1 317 ? 18.087 1.484 -21.298 1.00 91.69 317 GLY A CA 1
ATOM 2415 C C . GLY A 1 317 ? 17.251 0.558 -22.180 1.00 91.69 317 GLY A C 1
ATOM 2416 O O . GLY A 1 317 ? 16.232 0.998 -22.711 1.00 91.69 317 GLY A O 1
ATOM 2417 N N . VAL A 1 318 ? 17.628 -0.714 -22.335 1.00 91.75 318 VAL A N 1
ATOM 2418 C CA . VAL A 1 318 ? 16.844 -1.695 -23.100 1.00 91.75 318 VAL A CA 1
ATOM 2419 C C . VAL A 1 318 ? 15.794 -2.338 -22.197 1.00 91.75 318 VAL A C 1
ATOM 2421 O O . VAL A 1 318 ? 16.116 -3.062 -21.262 1.00 91.75 318 VAL A O 1
ATOM 2424 N N . GLY A 1 319 ? 14.514 -2.104 -22.480 1.00 89.94 319 GLY A N 1
ATOM 2425 C CA . GLY A 1 319 ? 13.423 -2.685 -21.689 1.00 89.94 319 GLY A CA 1
ATOM 2426 C C . GLY A 1 319 ? 12.895 -4.007 -22.231 1.00 89.94 319 GLY A C 1
ATOM 2427 O O . GLY A 1 319 ? 12.286 -4.768 -21.480 1.00 89.94 319 GLY A O 1
ATOM 2428 N N . THR A 1 320 ? 13.087 -4.279 -23.523 1.00 90.38 320 THR A N 1
ATOM 2429 C CA . THR A 1 320 ? 12.655 -5.526 -24.172 1.00 90.38 320 THR A CA 1
ATOM 2430 C C . THR A 1 320 ? 13.744 -6.046 -25.098 1.00 90.38 320 THR A C 1
ATOM 2432 O O . THR A 1 320 ? 14.349 -5.289 -25.855 1.00 90.38 320 THR A O 1
ATOM 2435 N N . VAL A 1 321 ? 13.968 -7.353 -25.041 1.00 92.25 321 VAL A N 1
ATOM 2436 C CA . VAL A 1 321 ? 14.882 -8.091 -25.900 1.00 92.25 321 VAL A CA 1
ATOM 2437 C C . VAL A 1 321 ? 14.069 -9.114 -26.685 1.00 92.25 321 VAL A C 1
ATOM 2439 O O . VAL A 1 321 ? 13.542 -10.063 -26.107 1.00 92.25 321 VAL A O 1
ATOM 2442 N N . ILE A 1 322 ? 13.966 -8.918 -27.997 1.00 92.25 322 ILE A N 1
ATOM 2443 C CA . ILE A 1 322 ? 13.342 -9.864 -28.921 1.00 92.25 322 ILE A CA 1
ATOM 2444 C C . ILE A 1 322 ? 14.365 -10.957 -29.223 1.00 92.25 322 ILE A C 1
ATOM 2446 O O . ILE A 1 322 ? 15.373 -10.704 -29.882 1.00 92.25 322 ILE A O 1
ATOM 2450 N N . TRP A 1 323 ? 14.125 -12.163 -28.722 1.00 94.31 323 TRP A N 1
ATOM 2451 C CA . TRP A 1 323 ? 14.988 -13.315 -28.934 1.00 94.31 323 TRP A CA 1
ATOM 2452 C C . TRP A 1 323 ? 14.409 -14.218 -30.018 1.00 94.31 323 TRP A C 1
ATOM 2454 O O . TRP A 1 323 ? 13.454 -14.965 -29.796 1.00 94.31 323 TRP A O 1
ATOM 2464 N N . GLU A 1 324 ? 15.008 -14.149 -31.201 1.00 93.88 324 GLU A N 1
ATOM 2465 C CA . GLU A 1 324 ? 14.648 -15.007 -32.318 1.00 93.88 324 GLU A CA 1
ATOM 2466 C C . GLU A 1 324 ? 15.290 -16.386 -32.162 1.00 93.88 324 GLU A C 1
ATOM 2468 O O . GLU A 1 324 ? 16.513 -16.528 -32.050 1.00 93.88 324 GLU A O 1
ATOM 2473 N N . VAL A 1 325 ? 14.459 -17.427 -32.201 1.00 94.44 325 VAL A N 1
ATOM 2474 C CA . VAL A 1 325 ? 14.908 -18.818 -32.134 1.00 94.44 325 VAL A CA 1
ATOM 2475 C C . VAL A 1 325 ? 14.270 -19.672 -33.235 1.00 94.44 325 VAL A C 1
ATOM 2477 O O . VAL A 1 325 ? 13.167 -19.380 -33.709 1.00 94.44 325 VAL A O 1
ATOM 2480 N N . PRO A 1 326 ? 14.928 -20.773 -33.653 1.00 93.69 326 PRO A N 1
ATOM 2481 C CA . PRO A 1 326 ? 14.298 -21.762 -34.518 1.00 93.69 326 PRO A CA 1
ATOM 2482 C C . PRO A 1 326 ? 13.026 -22.319 -33.874 1.00 93.69 326 PRO A C 1
ATOM 2484 O O . PRO A 1 326 ? 12.994 -22.535 -32.662 1.00 93.69 326 PRO A O 1
ATOM 2487 N N . HIS A 1 327 ? 12.021 -22.648 -34.690 1.00 92.00 327 HIS A N 1
ATOM 2488 C CA . HIS A 1 327 ? 10.733 -23.176 -34.222 1.00 92.00 327 HIS A CA 1
ATOM 2489 C C . HIS A 1 327 ? 10.876 -24.324 -33.208 1.00 92.00 327 HIS A C 1
ATOM 2491 O O . HIS A 1 327 ? 10.179 -24.350 -32.200 1.00 92.00 327 HIS A O 1
ATOM 2497 N N . GLN A 1 328 ? 11.837 -25.241 -33.404 1.00 94.25 328 GLN A N 1
ATOM 2498 C CA . GLN A 1 328 ? 12.039 -26.383 -32.495 1.00 94.25 328 GLN A CA 1
ATOM 2499 C C . GLN A 1 328 ? 12.570 -26.000 -31.098 1.00 94.25 328 GLN A C 1
ATOM 2501 O O . GLN A 1 328 ? 12.821 -26.886 -30.280 1.00 94.25 328 GLN A O 1
ATOM 2506 N N . LYS A 1 329 ? 12.836 -24.715 -30.836 1.00 95.94 329 LYS A N 1
ATOM 2507 C CA . LYS A 1 329 ? 13.414 -24.206 -29.585 1.00 95.94 329 LYS A CA 1
ATOM 2508 C C . LYS A 1 329 ? 12.530 -23.193 -28.859 1.00 95.94 329 LYS A C 1
ATOM 2510 O O . LYS A 1 329 ? 12.940 -22.760 -27.789 1.00 95.94 329 LYS A O 1
ATOM 2515 N N . ILE A 1 330 ? 11.348 -22.857 -29.386 1.00 93.69 330 ILE A N 1
ATOM 2516 C CA . ILE A 1 330 ? 10.448 -21.853 -28.791 1.00 93.69 330 ILE A CA 1
ATOM 2517 C C . ILE A 1 330 ? 10.095 -22.208 -27.345 1.00 93.69 330 ILE A C 1
ATOM 2519 O O . ILE A 1 330 ? 10.394 -21.420 -26.461 1.00 93.69 330 ILE A O 1
ATOM 2523 N N . GLU A 1 331 ? 9.580 -23.411 -27.074 1.00 95.06 331 GLU A N 1
ATOM 2524 C CA . GLU A 1 331 ? 9.173 -23.803 -25.710 1.00 95.06 331 GLU A CA 1
ATOM 2525 C C . GLU A 1 331 ? 10.329 -23.715 -24.700 1.00 95.06 331 GLU A C 1
ATOM 2527 O O . GLU A 1 331 ? 10.182 -23.197 -23.594 1.00 95.06 331 GLU A O 1
ATOM 2532 N N . ALA A 1 332 ? 11.520 -24.179 -25.092 1.00 96.38 332 ALA A N 1
ATOM 2533 C CA . ALA A 1 332 ? 12.704 -24.112 -24.239 1.00 96.38 332 ALA A CA 1
ATOM 2534 C C . ALA A 1 332 ? 13.164 -22.662 -24.006 1.00 96.38 332 ALA A C 1
ATOM 2536 O O . ALA A 1 332 ? 13.634 -22.327 -22.919 1.00 96.38 332 ALA A O 1
ATOM 2537 N N . ALA A 1 333 ? 13.038 -21.803 -25.020 1.00 95.06 333 ALA A N 1
ATOM 2538 C CA . ALA A 1 333 ? 13.336 -20.383 -24.911 1.00 95.06 333 ALA A CA 1
ATOM 2539 C C . ALA A 1 333 ? 12.318 -19.656 -24.023 1.00 95.06 333 ALA A C 1
ATOM 2541 O O . ALA A 1 333 ? 12.721 -18.838 -23.203 1.00 95.06 333 ALA A O 1
ATOM 2542 N N . GLU A 1 334 ? 11.027 -19.972 -24.138 1.00 94.62 334 GLU A N 1
ATOM 2543 C CA . GLU A 1 334 ? 9.959 -19.400 -23.311 1.00 94.62 334 GLU A CA 1
ATOM 2544 C C . GLU A 1 334 ? 10.101 -19.810 -21.844 1.00 94.62 334 GLU A C 1
ATOM 2546 O O . GLU A 1 334 ? 9.971 -18.967 -20.958 1.00 94.62 334 GLU A O 1
ATOM 2551 N N . SER A 1 335 ? 10.447 -21.074 -21.581 1.00 94.44 335 SER A N 1
ATOM 2552 C CA . SER A 1 335 ? 10.745 -21.549 -20.227 1.00 94.44 335 SER A CA 1
ATOM 2553 C C . SER A 1 335 ? 11.912 -20.779 -19.606 1.00 94.44 335 SER A C 1
ATOM 2555 O O . SER A 1 335 ? 11.810 -20.334 -18.465 1.00 94.44 335 SER A O 1
ATOM 2557 N N . LEU A 1 336 ? 13.002 -20.579 -20.356 1.00 94.38 336 LEU A N 1
ATOM 2558 C CA . LEU A 1 336 ? 14.145 -19.795 -19.882 1.00 94.38 336 LEU A CA 1
ATOM 2559 C C . LEU A 1 336 ? 13.776 -18.314 -19.700 1.00 94.38 336 LEU A C 1
ATOM 2561 O O . LEU A 1 336 ? 14.161 -17.700 -18.714 1.00 94.38 336 LEU A O 1
ATOM 2565 N N . ALA A 1 337 ? 13.008 -17.733 -20.624 1.00 91.75 337 ALA A N 1
ATOM 2566 C CA . ALA A 1 337 ? 12.524 -16.359 -20.517 1.00 91.75 337 ALA A CA 1
ATOM 2567 C C . ALA A 1 337 ? 11.671 -16.146 -19.259 1.00 91.75 337 ALA A C 1
ATOM 2569 O O . ALA A 1 337 ? 11.755 -15.090 -18.637 1.00 91.75 337 ALA A O 1
ATOM 2570 N N . HIS A 1 338 ? 10.862 -17.141 -18.886 1.00 89.88 338 HIS A N 1
ATOM 2571 C CA . HIS A 1 338 ? 10.068 -17.118 -17.665 1.00 89.88 338 HIS A CA 1
ATOM 2572 C C . HIS A 1 338 ? 10.941 -17.213 -16.407 1.00 89.88 338 HIS A C 1
ATOM 2574 O O . HIS A 1 338 ? 10.739 -16.439 -15.479 1.00 89.88 338 HIS A O 1
ATOM 2580 N N . GLU A 1 339 ? 11.931 -18.110 -16.396 1.00 89.81 339 GLU A N 1
ATOM 2581 C CA . GLU A 1 339 ? 12.890 -18.258 -15.290 1.00 89.81 339 GLU A CA 1
ATOM 2582 C C . GLU A 1 339 ? 13.719 -16.985 -15.065 1.00 89.81 339 GLU A C 1
ATOM 2584 O O . GLU A 1 339 ? 13.973 -16.589 -13.930 1.00 89.81 339 GLU A O 1
ATOM 2589 N N . LEU A 1 340 ? 14.116 -16.321 -16.151 1.00 88.75 340 LEU A N 1
ATOM 2590 C CA . LEU A 1 340 ? 14.904 -15.090 -16.119 1.00 88.75 340 LEU A CA 1
ATOM 2591 C C . LEU A 1 340 ? 14.057 -13.818 -15.960 1.00 88.75 340 LEU A C 1
ATOM 2593 O O . LEU A 1 340 ? 14.610 -12.721 -16.021 1.00 88.75 340 LEU A O 1
ATOM 2597 N N . ALA A 1 341 ? 12.734 -13.926 -15.816 1.00 82.75 341 ALA A N 1
ATOM 2598 C CA . ALA A 1 341 ? 11.872 -12.765 -15.650 1.00 82.75 341 ALA A CA 1
ATOM 2599 C C . ALA A 1 341 ? 11.940 -12.235 -14.213 1.00 82.75 341 ALA A C 1
ATOM 2601 O O . ALA A 1 341 ? 11.688 -12.954 -13.250 1.00 82.75 341 ALA A O 1
ATOM 2602 N N . GLY A 1 342 ? 12.176 -10.935 -14.069 1.00 74.69 342 GLY A N 1
ATOM 2603 C CA . GLY A 1 342 ? 12.242 -10.286 -12.766 1.00 74.69 342 GLY A CA 1
ATOM 2604 C C . GLY A 1 342 ? 12.021 -8.783 -12.855 1.00 74.69 342 GLY A C 1
ATOM 2605 O O . GLY A 1 342 ? 12.071 -8.176 -13.929 1.00 74.69 342 GLY A O 1
ATOM 2606 N N . ALA A 1 343 ? 11.743 -8.163 -11.708 1.00 71.62 343 ALA A N 1
ATOM 2607 C CA . ALA A 1 343 ? 11.645 -6.712 -11.622 1.00 71.62 343 ALA A CA 1
ATOM 2608 C C . ALA A 1 343 ? 12.997 -6.070 -11.978 1.00 71.62 343 ALA A C 1
ATOM 2610 O O . ALA A 1 343 ? 14.052 -6.545 -11.564 1.00 71.62 343 ALA A O 1
ATOM 2611 N N . GLY A 1 344 ? 12.970 -4.998 -12.772 1.00 81.38 344 GLY A N 1
ATOM 2612 C CA . GLY A 1 344 ? 14.180 -4.311 -13.224 1.00 81.38 344 GLY A CA 1
ATOM 2613 C C . GLY A 1 344 ? 14.913 -4.957 -14.409 1.00 81.38 344 GLY A C 1
ATOM 2614 O O . GLY A 1 344 ? 15.725 -4.296 -15.047 1.00 81.38 344 GLY A O 1
ATOM 2615 N N . GLN A 1 345 ? 14.629 -6.211 -14.760 1.00 88.50 345 GLN A N 1
ATOM 2616 C CA . GLN A 1 345 ? 15.302 -6.885 -15.873 1.00 88.50 345 GLN A CA 1
ATOM 2617 C C . GLN A 1 345 ? 14.632 -6.590 -17.213 1.00 88.50 345 GLN A C 1
ATOM 2619 O O . GLN A 1 345 ? 13.412 -6.425 -17.296 1.00 88.50 345 GLN A O 1
ATOM 2624 N N . ALA A 1 346 ? 15.432 -6.568 -18.281 1.00 90.00 346 ALA A N 1
ATOM 2625 C CA . ALA A 1 346 ? 14.907 -6.475 -19.634 1.00 90.00 346 ALA A CA 1
ATOM 2626 C C . ALA A 1 346 ? 14.024 -7.697 -19.925 1.00 90.00 346 ALA A C 1
ATOM 2628 O O . ALA A 1 346 ? 14.427 -8.840 -19.699 1.00 90.00 346 ALA A O 1
ATOM 2629 N N . ARG A 1 347 ? 12.811 -7.464 -20.433 1.00 89.75 347 ARG A N 1
ATOM 2630 C CA . ARG A 1 347 ? 11.887 -8.551 -20.764 1.00 89.75 347 ARG A CA 1
ATOM 2631 C C . ARG A 1 347 ? 12.412 -9.315 -21.972 1.00 89.75 347 ARG A C 1
ATOM 2633 O O . ARG A 1 347 ? 12.610 -8.715 -23.023 1.00 89.75 347 ARG A O 1
ATOM 2640 N N . LEU A 1 348 ? 12.538 -10.631 -21.851 1.00 91.38 348 LEU A N 1
ATOM 2641 C CA . LEU A 1 348 ? 12.767 -11.502 -22.998 1.00 91.38 348 LEU A CA 1
ATOM 2642 C C . LEU A 1 348 ? 11.434 -11.801 -23.700 1.00 91.38 348 LEU A C 1
ATOM 2644 O O . LEU A 1 348 ? 10.498 -12.306 -23.078 1.00 91.38 348 LEU A O 1
ATOM 2648 N N . GLU A 1 349 ? 11.343 -11.487 -24.987 1.00 91.75 349 GLU A N 1
ATOM 2649 C CA . GLU A 1 349 ? 10.225 -11.860 -25.852 1.00 91.75 349 GLU A CA 1
ATOM 2650 C C . GLU A 1 349 ? 10.723 -12.851 -26.900 1.00 91.75 349 GLU A C 1
ATOM 2652 O O . GLU A 1 349 ? 11.546 -12.512 -27.744 1.00 91.75 349 GLU A O 1
ATOM 2657 N N . VAL A 1 350 ? 10.259 -14.095 -26.815 1.00 92.50 350 VAL A N 1
ATOM 2658 C CA . VAL A 1 350 ? 10.681 -15.165 -27.720 1.00 92.50 350 VAL A CA 1
ATOM 2659 C C . VAL A 1 350 ? 9.846 -15.104 -28.990 1.00 92.50 350 VAL A C 1
ATOM 2661 O O . VAL A 1 350 ? 8.618 -15.090 -28.926 1.00 92.50 350 VAL A O 1
ATOM 2664 N N . VAL A 1 351 ? 10.511 -15.097 -30.143 1.00 91.44 351 VAL A N 1
ATOM 2665 C CA . VAL A 1 351 ? 9.859 -15.105 -31.458 1.00 91.44 351 VAL A CA 1
ATOM 2666 C C . VAL A 1 351 ? 10.456 -16.177 -32.363 1.00 91.44 351 VAL A C 1
ATOM 2668 O O . VAL A 1 351 ? 11.589 -16.626 -32.183 1.00 91.44 351 VAL A O 1
ATOM 2671 N N . GLN A 1 352 ? 9.684 -16.585 -33.367 1.00 86.50 352 GLN A N 1
ATOM 2672 C CA . GLN A 1 352 ? 10.119 -17.532 -34.389 1.00 86.50 352 GLN A CA 1
ATOM 2673 C C . GLN A 1 352 ? 10.793 -16.807 -35.570 1.00 86.50 352 GLN A C 1
ATOM 2675 O O . GLN A 1 352 ? 10.350 -15.732 -35.984 1.00 86.50 352 GLN A O 1
ATOM 2680 N N . ALA A 1 353 ? 11.806 -17.431 -36.178 1.00 80.19 353 ALA A N 1
ATOM 2681 C CA . ALA A 1 353 ? 12.310 -17.047 -37.505 1.00 80.19 353 ALA A CA 1
ATOM 2682 C C . ALA A 1 353 ? 11.187 -17.149 -38.572 1.00 80.19 353 ALA A C 1
ATOM 2684 O O . ALA A 1 353 ? 10.515 -18.190 -38.591 1.00 80.19 353 ALA A O 1
ATOM 2685 N N . PRO A 1 354 ? 10.946 -16.161 -39.472 1.00 57.41 354 PRO A N 1
ATOM 2686 C CA . PRO A 1 354 ? 11.781 -15.028 -39.892 1.00 57.41 354 PRO A CA 1
ATOM 2687 C C . PRO A 1 354 ? 11.173 -13.666 -39.486 1.00 57.41 354 PRO A C 1
ATOM 2689 O O . PRO A 1 354 ? 10.721 -12.883 -40.328 1.00 57.41 354 PRO A O 1
ATOM 2692 N N . THR A 1 355 ? 11.106 -13.392 -38.184 1.00 68.56 355 THR A N 1
ATOM 2693 C CA . THR A 1 355 ? 10.682 -12.072 -37.694 1.00 68.56 355 THR A CA 1
ATOM 2694 C C . THR A 1 355 ? 11.805 -11.065 -37.942 1.00 68.56 355 THR A C 1
ATOM 2696 O O . THR A 1 355 ? 12.952 -11.337 -37.612 1.00 68.56 355 THR A O 1
ATOM 2699 N N . ALA A 1 356 ? 11.505 -9.894 -38.511 1.00 75.44 356 ALA A N 1
ATOM 2700 C CA . ALA A 1 356 ? 12.509 -8.839 -38.622 1.00 75.44 356 ALA A CA 1
ATOM 2701 C C . ALA A 1 356 ? 12.921 -8.377 -37.215 1.00 75.44 356 ALA A C 1
ATOM 2703 O O . ALA A 1 356 ? 12.091 -7.854 -36.468 1.00 75.44 356 ALA A O 1
ATOM 2704 N N . LEU A 1 357 ? 14.188 -8.590 -36.853 1.00 80.88 357 LEU A N 1
ATOM 2705 C CA . LEU A 1 357 ? 14.737 -8.100 -35.594 1.00 80.88 357 LEU A CA 1
ATOM 2706 C C . LEU A 1 357 ? 14.823 -6.561 -35.588 1.00 80.88 357 LEU A C 1
ATOM 2708 O O . LEU A 1 357 ? 14.934 -5.933 -36.647 1.00 80.88 357 LEU A O 1
ATOM 2712 N N . PRO A 1 358 ? 14.799 -5.935 -34.399 1.00 79.81 358 PRO A N 1
ATOM 2713 C CA . PRO A 1 358 ? 15.111 -4.519 -34.241 1.00 79.81 358 PRO A CA 1
ATOM 2714 C C . PRO A 1 358 ? 16.475 -4.151 -34.839 1.00 79.81 358 PRO A C 1
ATOM 2716 O O . PRO A 1 358 ? 17.375 -4.984 -34.921 1.00 79.81 358 PRO A O 1
ATOM 2719 N N . TRP A 1 359 ? 16.649 -2.871 -35.183 1.00 78.75 359 TRP A N 1
ATOM 2720 C CA . TRP A 1 359 ? 17.915 -2.344 -35.716 1.00 78.75 359 TRP A CA 1
ATOM 2721 C C . TRP A 1 359 ? 19.102 -2.589 -34.765 1.00 78.75 359 TRP A C 1
ATOM 2723 O O . TRP A 1 359 ? 20.215 -2.853 -35.214 1.00 78.75 359 TRP A O 1
ATOM 2733 N N . LEU A 1 360 ? 18.856 -2.517 -33.453 1.00 84.50 360 LEU A N 1
ATOM 2734 C CA . LEU A 1 360 ? 19.835 -2.791 -32.414 1.00 84.50 360 LEU A CA 1
ATOM 2735 C C . LEU A 1 360 ? 19.868 -4.293 -32.136 1.00 84.50 360 LEU A C 1
ATOM 2737 O O . LEU A 1 360 ? 18.935 -4.829 -31.546 1.00 84.50 360 LEU A O 1
ATOM 2741 N N . THR A 1 361 ? 20.953 -4.965 -32.510 1.00 88.00 361 THR A N 1
ATOM 2742 C CA . THR A 1 361 ? 21.129 -6.410 -32.293 1.00 88.00 361 THR A CA 1
ATOM 2743 C C . THR A 1 361 ? 22.295 -6.691 -31.350 1.00 88.00 361 THR A C 1
ATOM 2745 O O . THR A 1 361 ? 23.415 -6.252 -31.628 1.00 88.00 361 THR A O 1
ATOM 2748 N N . LEU A 1 362 ? 22.064 -7.479 -30.301 1.00 90.75 362 LEU A N 1
ATOM 2749 C CA . LEU A 1 362 ? 23.089 -7.912 -29.354 1.00 90.75 362 LEU A CA 1
ATOM 2750 C C . LEU A 1 362 ? 23.709 -9.229 -29.834 1.00 90.75 362 LEU A C 1
ATOM 2752 O O . LEU A 1 362 ? 23.014 -10.229 -30.022 1.00 90.75 362 LEU A O 1
ATOM 2756 N N . THR A 1 363 ? 25.030 -9.256 -29.996 1.00 89.12 363 THR A N 1
ATOM 2757 C CA . THR A 1 363 ? 25.773 -10.476 -30.367 1.00 89.12 363 THR A CA 1
ATOM 2758 C C . THR A 1 363 ? 26.353 -11.216 -29.158 1.00 89.12 363 THR A C 1
ATOM 2760 O O . THR A 1 363 ? 26.865 -12.328 -29.291 1.00 89.12 363 THR A O 1
ATOM 2763 N N . GLY A 1 364 ? 26.271 -10.615 -27.971 1.00 90.75 364 GLY A N 1
ATOM 2764 C CA . GLY A 1 364 ? 26.814 -11.114 -26.712 1.00 90.75 364 GLY A CA 1
ATOM 2765 C C . GLY A 1 364 ? 26.350 -10.257 -25.527 1.00 90.75 364 GLY A C 1
ATOM 2766 O O . GLY A 1 364 ? 25.524 -9.362 -25.722 1.00 90.75 364 GLY A O 1
ATOM 2767 N N . PRO A 1 365 ? 26.869 -10.512 -24.312 1.00 90.44 365 PRO A N 1
ATOM 2768 C CA . PRO A 1 365 ? 26.629 -9.627 -23.177 1.00 90.44 365 PRO A CA 1
ATOM 2769 C C . PRO A 1 365 ? 27.193 -8.226 -23.474 1.00 90.44 365 PRO A C 1
ATOM 2771 O O . PRO A 1 365 ? 28.241 -8.134 -24.124 1.00 90.44 365 PRO A O 1
ATOM 2774 N N . PRO A 1 366 ? 26.524 -7.151 -23.022 1.00 90.00 366 PRO A N 1
ATOM 2775 C CA . PRO A 1 366 ? 26.984 -5.796 -23.288 1.00 90.00 366 PRO A CA 1
ATOM 2776 C C . PRO A 1 366 ? 28.312 -5.503 -22.580 1.00 90.00 366 PRO A C 1
ATOM 2778 O O . PRO A 1 366 ? 28.589 -6.023 -21.496 1.00 90.00 366 PRO A O 1
ATOM 2781 N N . ASP A 1 367 ? 29.124 -4.639 -23.186 1.00 89.81 367 ASP A N 1
ATOM 2782 C CA . ASP A 1 367 ? 30.328 -4.105 -22.550 1.00 89.81 367 ASP A CA 1
ATOM 2783 C C . ASP A 1 367 ? 29.974 -3.009 -21.526 1.00 89.81 367 ASP A C 1
ATOM 2785 O O . ASP A 1 367 ? 28.872 -2.461 -21.507 1.00 89.81 367 ASP A O 1
ATOM 2789 N N . GLN A 1 368 ? 30.935 -2.641 -20.676 1.00 88.81 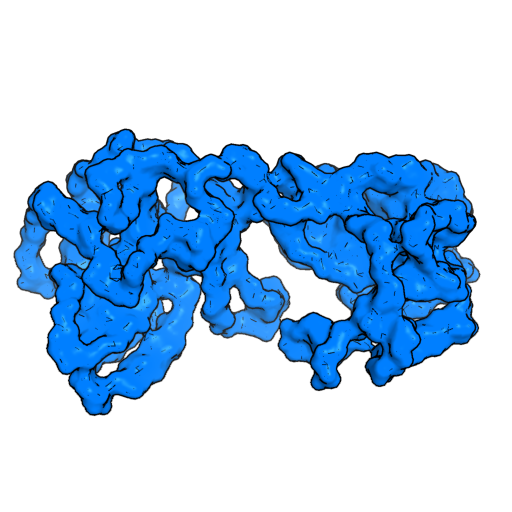368 GLN A N 1
ATOM 2790 C CA . GLN A 1 368 ? 30.806 -1.437 -19.852 1.00 88.81 368 GLN A CA 1
ATOM 2791 C C . GLN A 1 368 ? 30.936 -0.189 -20.741 1.00 88.81 368 GLN A C 1
ATOM 2793 O O . GLN A 1 368 ? 31.934 -0.068 -21.463 1.00 88.81 368 GLN A O 1
ATOM 2798 N N . PRO A 1 369 ? 29.972 0.747 -20.707 1.00 89.19 369 PRO A N 1
ATOM 2799 C CA . PRO A 1 369 ? 30.033 1.933 -21.544 1.00 89.19 369 PRO A CA 1
ATOM 2800 C C . PRO A 1 369 ? 31.110 2.898 -21.031 1.00 89.19 369 PRO A C 1
ATOM 2802 O O . PRO A 1 369 ? 31.329 3.032 -19.828 1.00 89.19 369 PRO A O 1
ATOM 2805 N N . ALA A 1 370 ? 31.772 3.616 -21.943 1.00 86.88 370 ALA A N 1
ATOM 2806 C CA . ALA A 1 370 ? 32.770 4.625 -21.569 1.00 86.88 370 ALA A CA 1
ATOM 2807 C C . ALA A 1 370 ? 32.143 5.810 -20.809 1.00 86.88 370 ALA A C 1
ATOM 2809 O O . ALA A 1 370 ? 32.780 6.427 -19.957 1.00 86.88 370 ALA A O 1
ATOM 2810 N N . SER A 1 371 ? 30.884 6.123 -21.118 1.00 87.94 371 SER A N 1
ATOM 2811 C CA . SER A 1 371 ? 30.033 7.039 -20.366 1.00 87.94 371 SER A CA 1
ATOM 2812 C C . SER A 1 371 ? 28.559 6.714 -20.634 1.00 87.94 371 SER A C 1
ATOM 2814 O O . SER A 1 371 ? 28.253 5.932 -21.523 1.00 87.94 371 SER A O 1
ATOM 2816 N N . PHE A 1 372 ? 27.619 7.336 -19.924 1.00 89.44 372 PHE A N 1
ATOM 2817 C CA . PHE A 1 372 ? 26.183 7.162 -20.200 1.00 89.44 372 PHE A CA 1
ATOM 2818 C C . PHE A 1 372 ? 25.652 8.078 -21.319 1.00 89.44 372 PHE A C 1
ATOM 2820 O O . PHE A 1 372 ? 24.475 8.429 -21.323 1.00 89.44 372 PHE A O 1
ATOM 2827 N N . SER A 1 373 ? 26.504 8.515 -22.253 1.00 86.12 373 SER A N 1
ATOM 2828 C CA . SER A 1 373 ? 26.035 9.164 -23.487 1.00 86.12 373 SER A CA 1
ATOM 2829 C C . SER A 1 373 ? 25.286 8.151 -24.360 1.00 86.12 373 SER A C 1
ATOM 2831 O O . SER A 1 373 ? 25.580 6.955 -24.316 1.00 86.12 373 SER A O 1
ATOM 2833 N N . LEU A 1 374 ? 24.335 8.606 -25.183 1.00 80.88 374 LEU A N 1
ATOM 2834 C CA . LEU A 1 374 ? 23.612 7.702 -26.090 1.00 80.88 374 LEU A CA 1
ATOM 2835 C C . LEU A 1 374 ? 24.564 6.954 -27.038 1.00 80.88 374 LEU A C 1
ATOM 2837 O O . LEU A 1 374 ? 24.374 5.767 -27.288 1.00 80.88 374 LEU A O 1
ATOM 2841 N N . ALA A 1 375 ? 25.616 7.624 -27.517 1.00 80.69 375 ALA A N 1
ATOM 2842 C CA . ALA A 1 375 ? 26.624 7.019 -28.386 1.00 80.69 375 ALA A CA 1
ATOM 2843 C C . ALA A 1 375 ? 27.397 5.891 -27.695 1.00 80.69 375 ALA A C 1
ATOM 2845 O O . ALA A 1 375 ? 27.550 4.808 -28.259 1.00 80.69 375 ALA A O 1
ATOM 2846 N N . ASP A 1 376 ? 27.864 6.116 -26.470 1.00 85.88 376 ASP A N 1
ATOM 2847 C CA . ASP A 1 376 ? 28.613 5.104 -25.722 1.00 85.88 376 ASP A CA 1
ATOM 2848 C C . ASP A 1 376 ? 27.728 3.922 -25.310 1.00 85.88 376 ASP A C 1
ATOM 2850 O O . ASP A 1 376 ? 28.196 2.786 -25.317 1.00 85.88 376 ASP A O 1
ATOM 2854 N N . ILE A 1 377 ? 26.448 4.172 -25.011 1.00 88.56 377 ILE A N 1
ATOM 2855 C CA . ILE A 1 377 ? 25.457 3.133 -24.704 1.00 88.56 377 ILE A CA 1
ATOM 2856 C C . ILE A 1 377 ? 25.222 2.222 -25.910 1.00 88.56 377 ILE A C 1
ATOM 2858 O O . ILE A 1 377 ? 25.285 1.002 -25.769 1.00 88.56 377 ILE A O 1
ATOM 2862 N N . VAL A 1 378 ? 24.987 2.788 -27.099 1.00 85.19 378 VAL A N 1
ATOM 2863 C CA . VAL A 1 378 ? 24.794 1.985 -28.319 1.00 85.19 378 VAL A CA 1
ATOM 2864 C C . VAL A 1 378 ? 26.045 1.163 -28.620 1.00 85.19 378 VAL A C 1
ATOM 2866 O O . VAL A 1 378 ? 25.941 -0.040 -28.843 1.00 85.19 378 VAL A O 1
ATOM 2869 N N . ASN A 1 379 ? 27.230 1.773 -28.532 1.00 85.38 379 ASN A N 1
ATOM 2870 C CA . ASN A 1 379 ? 28.493 1.060 -28.731 1.00 85.38 379 ASN A CA 1
ATOM 2871 C C . ASN A 1 379 ? 28.682 -0.089 -27.719 1.00 85.38 379 ASN A C 1
ATOM 2873 O O . ASN A 1 379 ? 29.173 -1.154 -28.086 1.00 85.38 379 ASN A O 1
ATOM 2877 N N . ALA A 1 380 ? 28.290 0.106 -26.458 1.00 89.50 380 ALA A N 1
ATOM 2878 C CA . ALA A 1 380 ? 28.361 -0.926 -25.425 1.00 89.50 380 ALA A CA 1
ATOM 2879 C C . ALA A 1 380 ? 27.388 -2.092 -25.675 1.00 89.50 380 ALA A C 1
ATOM 2881 O O . ALA A 1 380 ? 27.741 -3.246 -25.434 1.00 89.50 380 ALA A O 1
ATOM 2882 N N . LEU A 1 381 ? 26.187 -1.799 -26.184 1.00 89.19 381 LEU A N 1
ATOM 2883 C CA . LEU A 1 381 ? 25.172 -2.799 -26.534 1.00 89.19 381 LEU A CA 1
ATOM 2884 C C . LEU A 1 381 ? 25.564 -3.622 -27.773 1.00 89.19 381 LEU A C 1
ATOM 2886 O O . LEU A 1 381 ? 25.272 -4.814 -27.834 1.00 89.19 381 LEU A O 1
ATOM 2890 N N . GLU A 1 382 ? 26.245 -3.020 -28.749 1.00 83.81 382 GLU A N 1
ATOM 2891 C CA . GLU A 1 382 ? 26.716 -3.725 -29.949 1.00 83.81 382 GLU A CA 1
ATOM 2892 C C . GLU A 1 382 ? 27.903 -4.672 -29.688 1.00 83.81 382 GLU A C 1
ATOM 2894 O O . GLU A 1 382 ? 28.075 -5.649 -30.423 1.00 83.81 382 GLU A O 1
ATOM 2899 N N . GLY A 1 383 ? 28.690 -4.415 -28.639 1.00 72.25 383 GLY A N 1
ATOM 2900 C CA . GLY A 1 383 ? 29.814 -5.249 -28.209 1.00 72.25 383 GLY A CA 1
ATOM 2901 C C . GLY A 1 383 ? 31.071 -5.165 -29.095 1.00 72.25 383 GLY A C 1
ATOM 2902 O O . GLY A 1 383 ? 31.116 -4.518 -30.145 1.00 72.25 383 GLY A O 1
ATOM 2903 N N . LYS A 1 384 ? 32.149 -5.831 -28.658 1.00 60.19 384 LYS A N 1
ATOM 2904 C CA . LYS A 1 384 ? 33.465 -5.807 -29.330 1.00 60.19 384 LYS A CA 1
ATOM 2905 C C . LYS A 1 384 ? 33.422 -6.392 -30.748 1.00 60.19 384 LYS A C 1
ATOM 2907 O O . LYS A 1 384 ? 33.034 -7.539 -30.941 1.00 60.19 384 LYS A O 1
ATOM 2912 N N . GLY A 1 385 ? 33.948 -5.644 -31.722 1.00 53.97 385 GLY A N 1
ATOM 2913 C CA . GLY A 1 385 ? 34.205 -6.128 -33.089 1.00 53.97 385 GLY A CA 1
ATOM 2914 C C . GLY A 1 385 ? 33.420 -5.416 -34.192 1.00 53.97 385 GLY A C 1
ATOM 2915 O O . GLY A 1 385 ? 33.775 -5.556 -35.361 1.00 53.97 385 GLY A O 1
ATOM 2916 N N . LYS A 1 386 ? 32.416 -4.604 -33.844 1.00 57.06 386 LYS A N 1
ATOM 2917 C CA . LYS A 1 386 ? 31.803 -3.639 -34.768 1.00 57.06 386 LYS A CA 1
ATOM 2918 C C . LYS A 1 386 ? 32.550 -2.302 -34.698 1.00 57.06 386 LYS A C 1
ATOM 2920 O O . LYS A 1 386 ? 33.049 -1.908 -33.643 1.00 57.06 386 LYS A O 1
ATOM 2925 N N . SER A 1 387 ? 32.696 -1.616 -35.833 1.00 54.69 387 SER A N 1
ATOM 2926 C CA . SER A 1 387 ? 33.291 -0.274 -35.860 1.00 54.69 387 SER A CA 1
ATOM 2927 C C . SER A 1 387 ? 32.423 0.674 -35.037 1.00 54.69 387 SER A C 1
ATOM 2929 O O . SER A 1 387 ? 31.220 0.706 -35.288 1.00 54.69 387 SER A O 1
ATOM 2931 N N . ARG A 1 388 ? 33.018 1.459 -34.121 1.00 60.59 388 ARG A N 1
ATOM 2932 C CA . ARG A 1 388 ? 32.304 2.517 -33.382 1.00 60.59 388 ARG A CA 1
ATOM 2933 C C . ARG A 1 388 ? 31.466 3.327 -34.363 1.00 60.59 388 ARG A C 1
ATOM 2935 O O . ARG A 1 388 ? 32.029 4.028 -35.207 1.00 60.59 388 ARG A O 1
ATOM 2942 N N . GLN A 1 389 ? 30.148 3.213 -34.270 1.00 57.22 389 GLN A N 1
ATOM 2943 C CA . GLN A 1 389 ? 29.281 4.010 -35.115 1.00 57.22 389 GLN A CA 1
ATOM 2944 C C . GLN A 1 389 ? 29.258 5.427 -34.556 1.00 57.22 389 GLN A C 1
ATOM 2946 O O . GLN A 1 389 ? 29.020 5.651 -33.368 1.00 57.22 389 GLN A O 1
ATOM 2951 N N . SER A 1 390 ? 29.515 6.407 -35.418 1.00 61.62 390 SER A N 1
ATOM 2952 C CA . SER A 1 390 ? 29.074 7.761 -35.118 1.00 61.62 390 SER A CA 1
ATOM 2953 C C . SER A 1 390 ? 27.555 7.745 -35.244 1.00 61.62 390 SER A C 1
ATOM 2955 O O . SER A 1 390 ? 27.038 7.503 -36.334 1.00 61.62 390 SER A O 1
ATOM 2957 N N . LEU A 1 391 ? 26.842 7.923 -34.129 1.00 67.19 391 LEU A N 1
ATOM 2958 C CA . LEU A 1 391 ? 25.392 8.075 -34.170 1.00 67.19 391 LEU A CA 1
ATOM 2959 C C . LEU A 1 391 ? 25.068 9.333 -34.980 1.00 67.19 391 LEU A C 1
ATOM 2961 O O . LEU A 1 391 ? 25.297 10.454 -34.523 1.00 67.19 391 LEU A O 1
ATOM 2965 N N . THR A 1 392 ? 24.555 9.136 -36.191 1.00 69.38 392 THR A N 1
ATOM 2966 C CA . THR A 1 392 ? 24.008 10.230 -36.994 1.00 69.38 392 THR A CA 1
ATOM 2967 C C . THR A 1 392 ? 22.688 10.706 -36.375 1.00 69.38 392 THR A C 1
ATOM 2969 O O . THR A 1 392 ? 22.025 9.917 -35.689 1.00 69.38 392 THR A O 1
ATOM 2972 N N . PRO A 1 393 ? 22.269 11.966 -36.588 1.00 66.94 393 PRO A N 1
ATOM 2973 C CA . PRO A 1 393 ? 20.945 12.431 -36.176 1.00 66.94 393 PRO A CA 1
ATOM 2974 C C . PRO A 1 393 ? 19.813 11.507 -36.648 1.00 66.94 393 PRO A C 1
ATOM 2976 O O . PRO A 1 393 ? 18.871 11.267 -35.899 1.00 66.94 393 PRO A O 1
ATOM 2979 N N . GLU A 1 394 ? 19.940 10.924 -37.841 1.00 68.75 394 GLU A N 1
ATOM 2980 C CA . GLU A 1 394 ? 18.993 9.967 -38.415 1.00 68.75 394 GLU A CA 1
ATOM 2981 C C . GLU A 1 394 ? 18.974 8.639 -37.646 1.00 68.75 394 GLU A C 1
ATOM 2983 O O . GLU A 1 394 ? 17.907 8.086 -37.386 1.00 68.75 394 GLU A O 1
ATOM 2988 N N . THR A 1 395 ? 20.138 8.128 -37.231 1.00 67.88 395 THR A N 1
ATOM 2989 C CA . THR A 1 395 ? 20.231 6.915 -36.399 1.00 67.88 395 THR A CA 1
ATOM 2990 C C . THR A 1 395 ? 19.655 7.150 -35.006 1.00 67.88 395 THR A C 1
ATOM 2992 O O . THR A 1 395 ? 19.005 6.266 -34.455 1.00 67.88 395 THR A O 1
ATOM 2995 N N . VAL A 1 396 ? 19.848 8.343 -34.438 1.00 69.12 396 VAL A N 1
ATOM 2996 C CA . VAL A 1 396 ? 19.231 8.721 -33.160 1.00 69.12 396 VAL A CA 1
ATOM 2997 C C . VAL A 1 396 ? 17.720 8.846 -33.303 1.00 69.12 396 VAL A C 1
ATOM 2999 O O . VAL A 1 396 ? 16.995 8.308 -32.477 1.00 69.12 396 VAL A O 1
ATOM 3002 N N . ASP A 1 397 ? 17.223 9.465 -34.370 1.00 68.94 397 ASP A N 1
ATOM 3003 C CA . ASP A 1 397 ? 15.788 9.532 -34.653 1.00 68.94 397 ASP A CA 1
ATOM 3004 C C . ASP A 1 397 ? 15.180 8.128 -34.842 1.00 68.94 397 ASP A C 1
ATOM 3006 O O . ASP A 1 397 ? 14.149 7.817 -34.249 1.00 68.94 397 ASP A O 1
ATOM 3010 N N . LEU A 1 398 ? 15.866 7.222 -35.548 1.00 66.31 398 LEU A N 1
ATOM 3011 C CA . LEU A 1 398 ? 15.483 5.809 -35.648 1.00 66.31 398 LEU A CA 1
ATOM 3012 C C . LEU A 1 398 ? 15.493 5.102 -34.289 1.00 66.31 398 LEU A C 1
ATOM 3014 O O . LEU A 1 398 ? 14.562 4.362 -33.987 1.00 66.31 398 LEU A O 1
ATOM 3018 N N . LEU A 1 399 ? 16.494 5.335 -33.442 1.00 68.00 399 LEU A N 1
ATOM 3019 C CA . LEU A 1 399 ? 16.584 4.777 -32.089 1.00 68.00 399 LEU A CA 1
ATOM 3020 C C . LEU A 1 399 ? 15.428 5.261 -31.199 1.00 68.00 399 LEU A C 1
ATOM 3022 O O . LEU A 1 399 ? 14.856 4.477 -30.449 1.00 68.00 399 LEU A O 1
ATOM 3026 N N . LEU A 1 400 ? 15.025 6.524 -31.340 1.00 64.69 400 LEU A N 1
ATOM 3027 C CA . LEU A 1 400 ? 13.908 7.129 -30.607 1.00 64.69 400 LEU A CA 1
ATOM 3028 C C . LEU A 1 400 ? 12.534 6.708 -31.144 1.00 64.69 400 LEU A C 1
ATOM 3030 O O . LEU A 1 400 ? 11.565 6.642 -30.387 1.00 64.69 400 LEU A O 1
ATOM 3034 N N . ARG A 1 401 ? 12.437 6.417 -32.447 1.00 63.25 401 ARG A N 1
ATOM 3035 C CA . ARG A 1 401 ? 11.201 5.976 -33.114 1.00 63.25 401 ARG A CA 1
ATOM 3036 C C . ARG A 1 401 ? 11.034 4.455 -33.137 1.00 63.25 401 ARG A C 1
ATOM 3038 O O . ARG A 1 401 ? 9.910 3.974 -33.287 1.00 63.25 401 ARG A O 1
ATOM 3045 N N . SER A 1 402 ? 12.108 3.686 -32.957 1.00 56.62 402 SER A N 1
ATOM 3046 C CA . SER A 1 402 ? 12.106 2.215 -32.951 1.00 56.62 402 SER A CA 1
ATOM 3047 C C . SER A 1 402 ? 11.563 1.651 -31.639 1.00 56.62 402 SER A C 1
ATOM 3049 O O . SER A 1 402 ? 12.256 1.167 -30.755 1.00 56.62 402 SER A O 1
ATOM 3051 N N . SER A 1 403 ? 10.245 1.679 -31.553 1.00 51.72 403 SER A N 1
ATOM 3052 C CA . SER A 1 403 ? 9.439 0.937 -30.573 1.00 51.72 403 SER A CA 1
ATOM 3053 C C . SER A 1 403 ? 8.338 0.128 -31.268 1.00 51.72 403 SER A C 1
ATOM 3055 O O . SER A 1 403 ? 7.435 -0.410 -30.632 1.00 51.72 403 SER A O 1
ATOM 3057 N N . VAL A 1 404 ? 8.406 0.033 -32.598 1.00 46.34 404 VAL A N 1
ATOM 3058 C CA . VAL A 1 404 ? 7.373 -0.577 -33.437 1.00 46.34 404 VAL A CA 1
ATOM 3059 C C . VAL A 1 404 ? 7.715 -2.035 -33.718 1.00 46.34 404 VAL A C 1
ATOM 3061 O O . VAL A 1 404 ? 7.773 -2.442 -34.866 1.00 46.34 404 VAL A O 1
ATOM 3064 N N . LEU A 1 405 ? 7.957 -2.831 -32.679 1.00 45.41 405 LEU A N 1
ATOM 3065 C CA . LEU A 1 405 ? 7.955 -4.292 -32.776 1.00 45.41 405 LEU A CA 1
ATOM 3066 C C . LEU A 1 405 ? 7.471 -4.861 -31.429 1.00 45.41 405 LEU A C 1
ATOM 3068 O O . LEU A 1 405 ? 8.278 -5.147 -30.559 1.00 45.41 405 LEU A O 1
ATOM 3072 N N . SER A 1 406 ? 6.143 -4.916 -31.251 1.00 44.50 406 SER A N 1
ATOM 3073 C CA . SER A 1 406 ? 5.376 -5.974 -30.538 1.00 44.50 406 SER A CA 1
ATOM 3074 C C . SER A 1 406 ? 4.129 -5.521 -29.759 1.00 44.50 406 SER A C 1
ATOM 3076 O O . SER A 1 406 ? 3.334 -6.364 -29.350 1.00 44.50 406 SER A O 1
ATOM 3078 N N . SER A 1 407 ? 3.817 -4.226 -29.623 1.00 46.41 407 SER A N 1
ATOM 3079 C CA . SER A 1 407 ? 2.469 -3.841 -29.163 1.00 46.41 407 SER A CA 1
ATOM 3080 C C . SER A 1 407 ? 2.038 -2.466 -29.661 1.00 46.41 407 SER A C 1
ATOM 3082 O O . SER A 1 407 ? 2.813 -1.519 -29.695 1.00 46.41 407 SER A O 1
ATOM 3084 N N . THR A 1 408 ? 0.770 -2.346 -30.043 1.00 46.75 408 THR A N 1
ATOM 3085 C CA . THR A 1 408 ? 0.142 -1.154 -30.639 1.00 46.75 408 THR A CA 1
ATOM 3086 C C . THR A 1 408 ? 0.036 0.055 -29.694 1.00 46.75 408 THR A C 1
ATOM 3088 O O . THR A 1 408 ? -0.671 1.012 -30.006 1.00 46.75 408 THR A O 1
ATOM 3091 N N . GLN A 1 409 ? 0.689 0.046 -28.524 1.00 60.03 409 GLN A N 1
ATOM 3092 C CA . GLN A 1 409 ? 0.552 1.101 -27.520 1.00 60.03 409 GLN A CA 1
ATOM 3093 C C . GLN A 1 409 ? 1.846 1.312 -26.708 1.00 60.03 409 GLN A C 1
ATOM 3095 O O . GLN A 1 409 ? 2.351 0.390 -26.069 1.00 60.03 409 GLN A O 1
ATOM 3100 N N . SER A 1 410 ? 2.326 2.561 -26.653 1.00 67.88 410 SER A N 1
ATOM 3101 C CA . SER A 1 410 ? 3.493 3.004 -25.862 1.00 67.88 410 SER A CA 1
ATOM 3102 C C . SER A 1 410 ? 3.356 2.696 -24.361 1.00 67.88 410 SER A C 1
ATOM 3104 O O . SER A 1 410 ? 2.278 2.949 -23.815 1.00 67.88 410 SER A O 1
ATOM 3106 N N . PRO A 1 411 ? 4.398 2.205 -23.653 1.00 72.25 411 PRO A N 1
ATOM 3107 C CA . PRO A 1 411 ? 4.341 1.952 -22.208 1.00 72.25 411 PRO A CA 1
ATOM 3108 C C . PRO A 1 411 ? 4.088 3.218 -21.372 1.00 72.25 411 PRO A C 1
ATOM 3110 O O . PRO A 1 411 ? 3.497 3.126 -20.299 1.00 72.25 411 PRO A O 1
ATOM 3113 N N . LEU A 1 412 ? 4.438 4.397 -21.896 1.00 82.81 412 LEU A N 1
ATOM 3114 C CA . LEU A 1 412 ? 4.171 5.709 -21.298 1.00 82.81 412 LEU A CA 1
ATOM 3115 C C . LEU A 1 412 ? 2.707 6.139 -21.508 1.00 82.81 412 LEU A C 1
ATOM 3117 O O . LEU A 1 412 ? 2.399 7.084 -22.241 1.00 82.81 412 LEU A O 1
ATOM 3121 N N . ARG A 1 413 ? 1.783 5.394 -20.903 1.00 86.50 413 ARG A N 1
ATOM 3122 C CA . ARG A 1 413 ? 0.338 5.652 -20.926 1.00 86.50 413 ARG A CA 1
ATOM 3123 C C . ARG A 1 413 ? -0.292 5.208 -19.617 1.00 86.50 413 ARG A C 1
ATOM 3125 O O . ARG A 1 413 ? 0.219 4.285 -18.990 1.00 86.50 413 ARG A O 1
ATOM 3132 N N . PHE A 1 414 ? -1.439 5.779 -19.262 1.00 90.44 414 PHE A N 1
ATOM 3133 C CA . PHE A 1 414 ? -2.247 5.289 -18.144 1.00 90.44 414 PHE A CA 1
ATOM 3134 C C . PHE A 1 414 ? -2.489 3.770 -18.251 1.00 90.44 414 PHE A C 1
ATOM 3136 O O . PHE A 1 414 ? -2.856 3.262 -19.313 1.00 90.44 414 PHE A O 1
ATOM 3143 N N . GLY A 1 415 ? -2.240 3.035 -17.166 1.00 89.31 415 GLY A N 1
ATOM 3144 C CA . GLY A 1 415 ? -2.333 1.572 -17.105 1.00 89.31 415 GLY A CA 1
ATOM 3145 C C . GLY A 1 415 ? -1.185 0.814 -17.788 1.00 89.31 415 GLY A C 1
ATOM 3146 O O . GLY A 1 415 ? -1.110 -0.411 -17.671 1.00 89.31 415 GLY A O 1
ATOM 3147 N N . GLY A 1 416 ? -0.274 1.509 -18.475 1.00 88.25 416 GLY A N 1
ATOM 3148 C CA . GLY A 1 416 ? 0.940 0.934 -19.049 1.00 88.25 416 GLY A CA 1
ATOM 3149 C C . GLY A 1 416 ? 1.940 0.484 -17.975 1.00 88.25 416 GLY A C 1
ATOM 3150 O O . GLY A 1 416 ? 1.812 0.857 -16.803 1.00 88.25 416 GLY A O 1
ATOM 3151 N N . PRO A 1 417 ? 2.931 -0.355 -18.330 1.00 88.69 417 PRO A N 1
ATOM 3152 C CA . PRO A 1 417 ? 4.019 -0.680 -17.417 1.00 88.69 417 PRO A CA 1
ATOM 3153 C C . PRO A 1 417 ? 4.826 0.581 -17.089 1.00 88.69 417 PRO A C 1
ATOM 3155 O O . PRO A 1 417 ? 5.085 1.401 -17.967 1.00 88.69 417 PRO A O 1
ATOM 3158 N N . ALA A 1 418 ? 5.256 0.711 -15.835 1.00 91.31 418 ALA A N 1
ATOM 3159 C CA . ALA A 1 418 ? 6.109 1.811 -15.388 1.00 91.31 418 ALA A CA 1
ATOM 3160 C C . ALA A 1 418 ? 7.563 1.629 -15.867 1.00 91.31 418 ALA A C 1
ATOM 3162 O O . ALA A 1 418 ? 8.475 1.436 -15.066 1.00 91.31 418 ALA A O 1
ATOM 3163 N N . SER A 1 419 ? 7.772 1.629 -17.184 1.00 90.56 419 SER A N 1
ATOM 3164 C CA . SER A 1 419 ? 9.090 1.481 -17.797 1.00 90.56 419 SER A CA 1
ATOM 3165 C C . SER A 1 419 ? 9.395 2.674 -18.691 1.00 90.56 419 SER A C 1
ATOM 3167 O O . SER A 1 419 ? 8.644 2.941 -19.632 1.00 90.56 419 SER A O 1
ATOM 3169 N N . PHE A 1 420 ? 10.482 3.381 -18.402 1.00 92.44 420 PHE A N 1
ATOM 3170 C CA . PHE A 1 420 ? 10.887 4.586 -19.118 1.00 92.44 420 PHE A CA 1
ATOM 3171 C C . PHE A 1 420 ? 12.356 4.933 -18.880 1.00 92.44 420 PHE A C 1
ATOM 3173 O O . PHE A 1 420 ? 12.977 4.497 -17.911 1.00 92.44 420 PHE A O 1
ATOM 3180 N N . LEU A 1 421 ? 12.896 5.745 -19.780 1.00 93.25 421 LEU A N 1
ATOM 3181 C CA . LEU A 1 421 ? 14.230 6.326 -19.692 1.00 93.25 421 LEU A CA 1
ATOM 3182 C C . LEU A 1 421 ? 14.104 7.799 -19.346 1.00 93.25 421 LEU A C 1
ATOM 3184 O O . LEU A 1 421 ? 13.210 8.471 -19.861 1.00 93.25 421 LEU A O 1
ATOM 3188 N N . LEU A 1 422 ? 15.020 8.298 -18.527 1.00 93.69 422 LEU A N 1
ATOM 3189 C CA . LEU A 1 422 ? 15.175 9.720 -18.269 1.00 93.69 422 LEU A CA 1
ATOM 3190 C C . LEU A 1 422 ? 16.502 10.183 -18.866 1.00 93.69 422 LEU A C 1
ATOM 3192 O O . LEU A 1 422 ? 17.570 9.811 -18.378 1.00 93.69 422 LEU A O 1
ATOM 3196 N N . LEU A 1 423 ? 16.434 10.983 -19.926 1.00 92.44 423 LEU A N 1
ATOM 3197 C CA . LEU A 1 423 ? 17.599 11.591 -20.559 1.00 92.44 423 LEU A CA 1
ATOM 3198 C C . LEU A 1 423 ? 17.816 13.013 -20.044 1.00 92.44 423 LEU A C 1
ATOM 3200 O O . LEU A 1 423 ? 16.856 13.773 -19.932 1.00 92.44 423 LEU A O 1
ATOM 3204 N N . HIS A 1 424 ? 19.064 13.383 -19.764 1.00 92.12 424 HIS A N 1
ATOM 3205 C CA . HIS A 1 424 ? 19.428 14.709 -19.270 1.00 92.12 424 HIS A CA 1
ATOM 3206 C C . HIS A 1 424 ? 20.859 15.114 -19.695 1.00 92.12 424 HIS A C 1
ATOM 3208 O O . HIS A 1 424 ? 21.745 14.257 -19.725 1.00 92.12 424 HIS A O 1
ATOM 3214 N N . PRO A 1 425 ? 21.119 16.404 -19.980 1.00 90.62 425 PRO A N 1
ATOM 3215 C CA . PRO A 1 425 ? 20.126 17.449 -20.210 1.00 90.62 425 PRO A CA 1
ATOM 3216 C C . PRO A 1 425 ? 19.441 17.267 -21.572 1.00 90.62 425 PRO A C 1
ATOM 3218 O O . PRO A 1 425 ? 20.026 16.767 -22.535 1.00 90.62 425 PRO A O 1
ATOM 3221 N N . ALA A 1 426 ? 18.177 17.666 -21.630 1.00 86.19 426 ALA A N 1
ATOM 3222 C CA . ALA A 1 426 ? 17.326 17.666 -22.811 1.00 86.19 426 ALA A CA 1
ATOM 3223 C C . ALA A 1 426 ? 16.365 18.877 -22.773 1.00 86.19 426 ALA A C 1
ATOM 3225 O O . ALA A 1 426 ? 15.141 18.726 -22.641 1.00 86.19 426 ALA A O 1
ATOM 3226 N N . PRO A 1 427 ? 16.889 20.116 -22.846 1.00 83.38 427 PRO A N 1
ATOM 3227 C CA . PRO A 1 427 ? 16.074 21.320 -22.752 1.00 83.38 427 PRO A CA 1
ATOM 3228 C C . PRO A 1 427 ? 15.072 21.379 -23.908 1.00 83.38 427 PRO A C 1
ATOM 3230 O O . PRO A 1 427 ? 15.409 21.145 -25.070 1.00 83.38 427 PRO A O 1
ATOM 3233 N N . LYS A 1 428 ? 13.812 21.697 -23.588 1.00 82.19 428 LYS A N 1
ATOM 3234 C CA . LYS A 1 428 ? 12.692 21.673 -24.550 1.00 82.19 428 LYS A CA 1
ATOM 3235 C C . LYS A 1 428 ? 12.519 20.308 -25.245 1.00 82.19 428 LYS A C 1
ATOM 3237 O O . LYS A 1 428 ? 12.026 20.255 -26.368 1.00 82.19 428 LYS A O 1
ATOM 3242 N N . GLY A 1 429 ? 12.961 19.226 -24.598 1.00 81.19 429 GLY A N 1
ATOM 3243 C CA . GLY A 1 429 ? 12.888 17.855 -25.102 1.00 81.19 429 GLY A CA 1
ATOM 3244 C C . GLY A 1 429 ? 13.847 17.536 -26.252 1.00 81.19 429 GLY A C 1
ATOM 3245 O O . GLY A 1 429 ? 13.662 16.528 -26.927 1.00 81.19 429 GLY A O 1
ATOM 3246 N N . ARG A 1 430 ? 14.850 18.381 -26.517 1.00 82.12 430 ARG A N 1
ATOM 3247 C CA . ARG A 1 430 ? 15.830 18.144 -27.588 1.00 82.12 430 ARG A CA 1
ATOM 3248 C C . ARG A 1 430 ? 16.951 17.231 -27.108 1.00 82.12 430 ARG A C 1
ATOM 3250 O O . ARG A 1 430 ? 17.443 17.410 -26.000 1.00 82.12 430 ARG A O 1
ATOM 3257 N N . ILE A 1 431 ? 17.370 16.304 -27.964 1.00 81.56 431 ILE A N 1
ATOM 3258 C CA . ILE A 1 431 ? 18.504 15.410 -27.718 1.00 81.56 431 ILE A CA 1
ATOM 3259 C C . ILE A 1 431 ? 19.711 15.913 -28.499 1.00 81.56 431 ILE A C 1
ATOM 3261 O O . ILE A 1 431 ? 19.613 16.192 -29.693 1.00 81.56 431 ILE A O 1
ATOM 3265 N N . ASP A 1 432 ? 20.849 15.975 -27.824 1.00 79.31 432 ASP A N 1
ATOM 3266 C CA . ASP A 1 432 ? 22.165 16.086 -28.434 1.00 79.31 432 ASP A CA 1
ATOM 3267 C C . ASP A 1 432 ? 22.912 14.766 -28.177 1.00 79.31 432 ASP A C 1
ATOM 3269 O O . ASP A 1 432 ? 23.200 14.448 -27.022 1.00 79.31 432 ASP A O 1
ATOM 3273 N N . PRO A 1 433 ? 23.239 13.978 -29.214 1.00 70.81 433 PRO A N 1
ATOM 3274 C CA . PRO A 1 433 ? 23.854 12.660 -29.047 1.00 70.81 433 PRO A CA 1
ATOM 3275 C C . PRO A 1 433 ? 25.182 12.665 -28.274 1.00 70.81 433 PRO A C 1
ATOM 3277 O O . PRO A 1 433 ? 25.565 11.625 -27.735 1.00 70.81 433 PRO A O 1
ATOM 3280 N N . GLN A 1 434 ? 25.892 13.800 -28.224 1.00 71.88 434 GLN A N 1
ATOM 3281 C CA . GLN A 1 434 ? 27.172 13.911 -27.520 1.00 71.88 434 GLN A CA 1
ATOM 3282 C C . GLN A 1 434 ? 27.037 14.382 -26.073 1.00 71.88 434 GLN A C 1
ATOM 3284 O O . GLN A 1 434 ? 27.867 14.027 -25.233 1.00 71.88 434 GLN A O 1
ATOM 3289 N N . THR A 1 435 ? 26.018 15.186 -25.768 1.00 80.44 435 THR A N 1
ATOM 3290 C CA . THR A 1 435 ? 25.880 15.824 -24.449 1.00 80.44 435 THR A CA 1
ATOM 3291 C C . THR A 1 435 ? 24.704 15.292 -23.638 1.00 80.44 435 THR A C 1
ATOM 3293 O O . THR A 1 435 ? 24.790 15.260 -22.409 1.00 80.44 435 THR A O 1
ATOM 3296 N N . THR A 1 436 ? 23.646 14.806 -24.288 1.00 86.25 436 THR A N 1
ATOM 3297 C CA . THR A 1 436 ? 22.515 14.151 -23.632 1.00 86.25 436 THR A CA 1
ATOM 3298 C C . THR A 1 436 ? 22.921 12.764 -23.144 1.00 86.25 436 THR A C 1
ATOM 3300 O O . THR A 1 436 ? 23.411 11.917 -23.896 1.00 86.25 436 THR A O 1
ATOM 3303 N N . ARG A 1 437 ? 22.691 12.522 -21.855 1.00 90.06 437 ARG A N 1
ATOM 3304 C CA . ARG A 1 437 ? 23.061 11.289 -21.163 1.00 90.06 437 ARG A CA 1
ATOM 3305 C C . ARG A 1 437 ? 21.833 10.587 -20.614 1.00 90.06 437 ARG A C 1
ATOM 3307 O O . ARG A 1 437 ? 20.838 11.224 -20.277 1.00 90.06 437 ARG A O 1
ATOM 3314 N N . LEU A 1 438 ? 21.926 9.273 -20.475 1.00 91.62 438 LEU A N 1
ATOM 3315 C CA . LEU A 1 438 ? 20.971 8.480 -19.721 1.00 91.62 438 LEU A CA 1
ATOM 3316 C C . LEU A 1 438 ? 21.189 8.731 -18.226 1.00 91.62 438 LEU A C 1
ATOM 3318 O O . LEU A 1 438 ? 22.196 8.316 -17.658 1.00 91.62 438 LEU A O 1
ATOM 3322 N N . ARG A 1 439 ? 20.258 9.458 -17.603 1.00 93.19 439 ARG A N 1
ATOM 3323 C CA . ARG A 1 439 ? 20.299 9.812 -16.178 1.00 93.19 439 ARG A CA 1
ATOM 3324 C C . ARG A 1 439 ? 19.699 8.716 -15.310 1.00 93.19 439 ARG A C 1
ATOM 3326 O O . ARG A 1 439 ? 20.245 8.417 -14.254 1.00 93.19 439 ARG A O 1
ATOM 3333 N N . ALA A 1 440 ? 18.565 8.166 -15.735 1.00 94.12 440 ALA A N 1
ATOM 3334 C CA . ALA A 1 440 ? 17.903 7.091 -15.015 1.00 94.12 440 ALA A CA 1
ATOM 3335 C C . ALA A 1 440 ? 17.177 6.133 -15.963 1.00 94.12 440 ALA A C 1
ATOM 3337 O O . ALA A 1 440 ? 16.712 6.529 -17.036 1.00 94.12 440 ALA A O 1
ATOM 3338 N N . VAL A 1 441 ? 17.048 4.881 -15.532 1.00 93.94 441 VAL A N 1
ATOM 3339 C CA . VAL A 1 441 ? 16.281 3.837 -16.206 1.00 93.94 441 VAL A CA 1
ATOM 3340 C C . VAL A 1 441 ? 15.329 3.202 -15.216 1.00 93.94 441 VAL A C 1
ATOM 3342 O O . VAL A 1 441 ? 15.754 2.650 -14.203 1.00 93.94 441 VAL A O 1
ATOM 3345 N N . TYR A 1 442 ? 14.050 3.221 -15.568 1.00 93.00 442 TYR A N 1
ATOM 3346 C CA . TYR A 1 442 ? 13.001 2.514 -14.859 1.00 93.00 442 TYR A CA 1
ATOM 3347 C C . TYR A 1 442 ? 12.529 1.349 -15.719 1.00 93.00 442 TYR A C 1
ATOM 3349 O O . TYR A 1 442 ? 12.091 1.565 -16.848 1.00 93.00 442 TYR A O 1
ATOM 3357 N N . ILE A 1 443 ? 12.579 0.126 -15.191 1.00 90.44 443 ILE A N 1
ATOM 3358 C CA . ILE A 1 443 ? 11.995 -1.065 -15.817 1.00 90.44 443 ILE A CA 1
ATOM 3359 C C . ILE A 1 443 ? 11.007 -1.694 -14.839 1.00 90.44 443 ILE A C 1
ATOM 3361 O O . ILE A 1 443 ? 11.376 -2.170 -13.766 1.00 90.44 443 ILE A O 1
ATOM 3365 N N . ASN A 1 444 ? 9.725 -1.698 -15.213 1.00 87.06 444 ASN A N 1
ATOM 3366 C CA . ASN A 1 444 ? 8.626 -2.201 -14.389 1.00 87.06 444 ASN A CA 1
ATOM 3367 C C . ASN A 1 444 ? 8.580 -1.559 -12.982 1.00 87.06 444 ASN A C 1
ATOM 3369 O O . ASN A 1 444 ? 8.302 -2.218 -11.981 1.00 87.06 444 ASN A O 1
ATOM 3373 N N . GLY A 1 445 ? 8.848 -0.256 -12.905 1.00 88.75 445 GLY A N 1
ATOM 3374 C CA . GLY A 1 445 ? 8.852 0.547 -11.681 1.00 88.75 445 GLY A CA 1
ATOM 3375 C C . GLY A 1 445 ? 10.143 0.471 -10.866 1.00 88.75 445 GLY A C 1
ATOM 3376 O O . GLY A 1 445 ? 10.321 1.301 -9.981 1.00 88.75 445 GLY A O 1
ATOM 3377 N N . ALA A 1 446 ? 11.049 -0.462 -11.174 1.00 88.94 446 ALA A N 1
ATOM 3378 C CA . ALA A 1 446 ? 12.361 -0.536 -10.542 1.00 88.94 446 ALA A CA 1
ATOM 3379 C C . ALA A 1 446 ? 13.345 0.408 -11.242 1.00 88.94 446 ALA A C 1
ATOM 3381 O O . ALA A 1 446 ? 13.519 0.331 -12.459 1.00 88.94 446 ALA A O 1
ATOM 3382 N N . GLU A 1 447 ? 13.998 1.277 -10.474 1.00 91.69 447 GLU A N 1
ATOM 3383 C CA . GLU A 1 447 ? 15.106 2.103 -10.953 1.00 91.69 447 GLU A CA 1
ATOM 3384 C C . GLU A 1 447 ? 16.380 1.250 -10.997 1.00 91.69 447 GLU A C 1
ATOM 3386 O O . GLU A 1 447 ? 16.925 0.881 -9.959 1.00 91.69 447 GLU A O 1
ATOM 3391 N N . VAL A 1 448 ? 16.829 0.883 -12.198 1.00 90.94 448 VAL A N 1
ATOM 3392 C CA . VAL A 1 448 ? 17.967 -0.041 -12.388 1.00 90.94 448 VAL A CA 1
ATOM 3393 C C . VAL A 1 448 ? 19.265 0.654 -12.745 1.00 90.94 448 VAL A C 1
ATOM 3395 O O . VAL A 1 448 ? 20.345 0.127 -12.472 1.00 90.94 448 VAL A O 1
ATOM 3398 N N . LEU A 1 449 ? 19.147 1.849 -13.311 1.00 88.31 449 LEU A N 1
ATOM 3399 C CA . LEU A 1 449 ? 20.210 2.829 -13.414 1.00 88.31 449 LEU A CA 1
ATOM 3400 C C . LEU A 1 449 ? 19.663 4.113 -12.808 1.00 88.31 449 LEU A C 1
ATOM 3402 O O . LEU A 1 449 ? 18.611 4.594 -13.221 1.00 88.31 449 LEU A O 1
ATOM 3406 N N . GLY A 1 450 ? 20.369 4.647 -11.828 1.00 70.75 450 GLY A N 1
ATOM 3407 C CA . GLY A 1 450 ? 19.953 5.842 -11.126 1.00 70.75 450 GLY A CA 1
ATOM 3408 C C . GLY A 1 450 ? 20.739 5.990 -9.837 1.00 70.75 450 GLY A C 1
ATOM 3409 O O . GLY A 1 450 ? 21.088 5.018 -9.173 1.00 70.75 450 GLY A O 1
ATOM 3410 N N . GLY A 1 451 ? 21.039 7.235 -9.528 1.00 51.69 451 GLY A N 1
ATOM 3411 C CA . GLY A 1 451 ? 21.595 7.699 -8.277 1.00 51.69 451 GLY A CA 1
ATOM 3412 C C . GLY A 1 451 ? 21.355 9.196 -8.277 1.00 51.69 451 GLY A C 1
ATOM 3413 O O . GLY A 1 451 ? 21.672 9.869 -9.261 1.00 51.69 451 GLY A O 1
ATOM 3414 N N . SER A 1 452 ? 20.762 9.733 -7.215 1.00 30.30 452 SER A N 1
ATOM 3415 C CA . SER A 1 452 ? 21.164 11.095 -6.883 1.00 30.30 452 SER A CA 1
ATOM 3416 C C . SER A 1 452 ? 22.657 11.032 -6.531 1.00 30.30 452 SER A C 1
ATOM 3418 O O . SER A 1 452 ? 23.093 10.008 -5.993 1.00 30.30 452 SER A O 1
ATOM 3420 N N . PRO A 1 453 ? 23.461 12.062 -6.826 1.00 30.30 453 PRO A N 1
ATOM 3421 C CA . PRO A 1 453 ? 24.572 12.349 -5.928 1.00 30.30 453 PRO A CA 1
ATOM 3422 C C . PRO A 1 453 ? 24.098 12.403 -4.467 1.00 30.30 453 PRO A C 1
ATOM 3424 O O . PRO A 1 453 ? 22.920 12.776 -4.234 1.00 30.30 453 PRO A O 1
#

Nearest PDB structures (foldseek):
  3t8l-assembly1_A  TM=7.178E-01  e=7.744E-06  Agrobacterium fabrum str. C58
  3t81-assembly1_B  TM=6.740E-01  e=1.250E-05  Agrobacterium fabrum str. C58
  1rk5-assembly1_A  TM=8.124E-01  e=1.115E-03  Alcaligenes faecalis
  8rwl-assembly1_A-2  TM=6.331E-01  e=2.442E-01  Methanopyrus kandleri
  1o6z-assembly1_A  TM=4.284E-01  e=7.174E-01  Haloarcula marismortui

Sequence (453 aa):
TPALLDIASFLLSHPEEPEASAILDHLTLLMIPMLNPDGAQDYRRRNAQGIDNNRDARILATPEGRILKRIRDQYRPVMGFNLHDQDRRKTVGNTGVPATIAVLAVTGDEARTLSPGRLRAKRACAAIVEALTPLIPGGLARFDESWSPRSFGDNLTAWGTPVVLIESGGLPPGRDLEELTRLNFVAILTVLQELTRNDLVSHGFEVYDTLPLNERNIWADVVVRGGFMLRPGVDSPYRADLAFNVAVDDRDAAGCATGSASRSRVVEVGDAAFLGAGRVVDAGESLLLTPLVAGIEGWSARRWLNSTALLDVARLGVGTVIWEVPHQKIEAAESLAHELAGAGQARLEVVQAPTALPWLTLTGPPDQPASFSLADIVNALEGKGKSRQSLTPETVDLLLRSSVLSSTQSPLRFGGPASFLLLHPAPKGRIDPQTTRLRAVYINGAEVLGGSP

Radius of gyration: 27.77 Å; Cα contacts (8 Å, |Δi|>4): 955; chains: 1; bounding box: 64×48×78 Å

Secondary structure (DSSP, 8-state):
-HHHHHHHHHHHH-TTSHHHHHHHHH------S-S-HHHHHTT-SS-TTS--GGG-TTT--SHHHHHHHHHHHHH--S-EEEEEE--TT-EETTSS-B-SEEEEE--SSTT----HHHHHHHHHHHHHHHHHTTTSTT-EEEPP----TTSHHHHHHHHT--EEEEEE--PPTT--HHHHHHHHHHHHHHHHHHHHHHTTTTS-THHHHTPPBEESSSEEEEEEES-EE--TT-SS-EE-EEEEE----HHHHTTS-S------EEEEEE--TT-EEEEEEE-TT-EEEPPEEEEEESGGGGGT-SHHHHHHHHHTTEEEEEEEE-GGGHHHHHHHHHHT--TTSPEEEEEETT----SSB-SSSPPPPSSSBHHHHHHHHH-BTB------HHHHHHHHH---SS-SS-SSSTTSBS-EEEEES-GGG---TTT-EEEEEEETTEEEE----

Mean predicted aligned error: 7.14 Å

pLDDT: mean 89.18, std 11.76, range [30.3, 98.81]

Foldseek 3Di:
DLLVVVLVCCLVVCVVPPLSVLLVVPDDDDDDPDLAVQCVVVVHQAHPVRDRLQQACPPQPDPSNVVVVVVCVVPVDQAAEAEAADELFWFFALPLHTQQKAKDFAQLDQVSDPDPSSLLLLLLVQLLCVQCCVVRPRNYAYEDRHQRVRGPQSPSVVVPHTYMYMYGHHDDAPDAPVVSSVSVNRSVSSCSSCCSPPSSPPGDSVSSVPGGYGDDDQAAAEKEAFAWEDEAPDPFTDTKIWGKHAFDDPCVSVVNDPFDAGFIFIADIHDSVSHRYSYYHYLHLKYKAFFFEEEEEEPVQVVADALVLQLQLQLLRAQEYEYEYAPVCQVVQVVVQVVSDGFNGRRYDYDYPPDDTQPHYAHHRFADFPFQFNQSSSVRRNDPDDDRDPCDPVNVVSRRNPPPPDDPDGQRDGGRGPWIWIWPNQHSNHDDRVPIGGAWTGHSNDTSHHDDD

Solvent-accessible surface area (backbone atoms only — not comparable to full-atom values): 24008 Å² total; per-residue (Å²): 89,67,27,60,54,52,49,51,48,48,44,72,73,41,44,82,42,70,68,33,33,48,38,66,77,74,50,87,86,86,84,73,69,65,73,52,56,61,9,60,76,68,75,41,88,32,36,86,88,68,43,49,64,65,58,29,55,75,76,38,81,47,72,53,41,43,50,53,52,49,53,44,70,74,66,58,46,90,58,43,80,47,81,48,76,47,66,52,54,24,12,20,34,92,68,36,36,36,18,29,39,25,36,32,47,39,45,33,42,84,85,50,57,85,42,75,49,33,49,52,18,23,10,40,42,15,46,30,49,64,68,39,38,87,79,42,71,71,20,56,15,19,46,86,80,72,66,45,86,32,21,43,57,27,47,40,24,56,76,67,26,21,18,34,36,41,31,40,36,6,64,64,91,95,59,62,74,64,54,57,35,52,50,48,33,51,37,52,51,51,41,50,46,34,46,64,72,60,62,35,67,88,35,57,41,62,63,40,73,68,41,42,46,57,32,72,88,37,43,30,46,33,33,38,37,68,17,18,36,45,53,71,98,50,97,63,51,41,81,33,20,42,26,24,38,68,48,71,44,72,44,46,76,66,69,74,47,85,81,74,79,47,71,5,28,18,72,41,70,40,88,56,85,77,44,17,53,78,36,77,42,85,24,64,46,14,26,38,33,64,41,36,49,32,15,33,74,45,71,74,49,63,81,61,65,44,63,67,42,31,34,54,44,18,44,65,37,26,45,34,34,41,36,32,24,56,75,96,42,46,71,64,46,46,54,49,36,58,72,52,58,48,79,27,32,28,41,62,43,74,42,52,72,89,63,86,66,48,94,47,52,38,84,60,68,60,50,85,48,91,43,55,25,53,45,33,33,51,48,14,42,51,27,93,86,65,76,82,67,80,73,44,74,68,55,48,51,48,58,69,52,50,64,86,81,86,61,101,63,69,40,84,36,67,72,19,47,27,32,32,29,36,30,34,61,8,63,92,40,45,81,43,64,84,69,20,19,63,56,32,20,28,26,45,51,32,72,61,26,68,71,78,132